Protein AF-0000000082425342 (afdb_homodimer)

Solvent-accessible surface area (backbone atoms only — not comparable to full-atom values): 33119 Å² total; per-residue (Å²): 132,59,54,37,37,37,34,43,46,27,23,35,68,43,76,69,51,84,55,46,72,66,36,45,72,71,60,51,72,77,45,43,30,39,38,31,51,55,31,63,51,72,39,44,61,56,34,30,35,17,39,32,42,55,84,83,14,24,65,68,59,52,48,31,41,77,53,61,77,38,76,65,74,42,61,43,46,29,49,68,84,37,72,62,46,86,86,38,45,67,62,50,48,57,28,34,32,63,38,56,55,48,48,72,79,70,44,65,67,89,39,28,44,48,54,54,29,22,52,80,66,77,44,87,45,66,67,60,44,43,52,35,30,49,75,55,72,41,50,52,87,78,43,27,78,36,33,55,87,77,45,53,74,64,52,39,44,33,48,45,52,26,29,40,57,49,44,83,59,38,40,38,36,32,32,36,28,72,47,68,89,46,37,44,44,53,28,28,49,50,52,53,48,54,55,50,49,29,64,76,65,56,27,18,35,40,40,31,39,48,50,63,46,56,39,62,56,66,29,56,29,35,36,34,31,53,71,11,25,68,36,34,36,31,40,36,66,51,50,72,76,56,42,78,39,65,69,51,40,22,53,61,36,12,55,64,36,98,82,50,89,69,66,47,35,62,59,81,75,84,70,53,46,62,69,56,57,53,29,29,68,57,36,92,56,38,94,75,57,50,74,60,30,54,66,42,59,46,63,76,38,82,54,89,71,26,31,34,36,35,68,89,72,66,114,133,60,55,37,38,37,33,42,46,28,24,34,69,42,77,69,51,84,55,46,72,66,37,46,71,70,59,47,70,75,43,42,29,38,39,31,50,54,31,64,52,72,40,44,62,57,34,28,35,19,40,33,43,55,84,84,15,22,66,68,60,53,48,31,39,76,54,60,78,37,76,64,74,42,60,45,46,29,49,67,84,36,70,63,46,87,86,39,43,67,62,49,46,57,28,32,32,64,37,57,54,49,48,72,80,69,45,66,69,89,38,28,45,48,53,54,30,22,51,78,65,76,46,88,47,65,67,58,48,43,52,37,31,49,75,56,71,42,50,51,88,78,43,28,79,35,34,56,87,77,44,53,73,63,51,38,43,34,49,44,51,26,28,40,57,49,42,84,58,36,39,37,35,34,32,37,30,73,47,68,88,47,37,44,45,52,30,26,48,49,54,52,47,52,54,50,50,28,65,76,65,55,28,18,36,40,40,31,39,49,49,62,46,57,39,63,56,66,30,57,29,34,35,34,30,53,71,11,24,66,37,34,38,31,39,36,66,51,50,72,75,56,42,78,38,64,67,51,40,23,53,61,36,12,55,63,38,99,82,52,88,69,66,48,35,63,59,82,74,84,70,53,46,61,69,53,57,54,29,29,66,56,35,91,58,39,94,76,55,51,73,60,29,55,69,42,59,47,63,76,37,81,54,88,72,25,30,34,36,35,68,90,71,66,114

Nearest PDB structures (foldseek):
  4fwi-assembly1_B  TM=8.856E-01  e=2.080E-31  Caldanaerobacter subterraneus subsp. tengcongensis MB4
  4yer-assembly1_B  TM=8.852E-01  e=1.250E-21  Thermotoga maritima MSB8
  4yer-assembly1_A  TM=8.869E-01  e=1.502E-21  Thermotoga maritima MSB8
  4hlu-assembly2_B  TM=8.798E-01  e=1.329E-21  Thermotoga maritima MSB8
  2yz2-assembly1_A  TM=8.169E-01  e=3.403E-20  Thermotoga maritima MSB8

Radius of gyration: 26.02 Å; Cα contacts (8 Å, |Δi|>4): 1345; chains: 2; bounding box: 60×71×66 Å

Foldseek 3Di:
DAWQKWWFQWWDKAFDDPQPPVSVVVVNDTFIFGLAGGETDTFHFLFEEEEAEDPSLNLVVVLCCQLPVDPTPDTWMAGRRRTDDPVCNVVSNLAEFEQEQQLVVVFDQVDALQCLLCVSVVDRDPVLSCVLCVLLPHHCVVRRGDGLVPDDPLVSLSSSVSSRCSRLNHAEYEYANSPVPDDPVSSVSVLVSVQSCSVVSRHYYYYYDHDLVSCLVRGQKYFYTALNYTFKTFGSCCCQVPNDDQQSVQSNQQDDDPPDPDRRHFDDDRDGSSDAQAAQSCLVRGPPRDPNNRHHHFDFADDPRMTGRDPVRVD/DAWQKWWFQWWDKAFDDPQPPVSVVVVNDTFIFGLAGGETDTFHFLFEEEEAEDPSLNLVVVLCCQLPVDPTPDTWMAGRRRTDDPVCNVVSNLAEFEQEQQLVVVFDQVDALQCLLCVSVVDRDPVLSCVLCVLLPHHCVVRRGDGLVPDDPLVSLSSSVSSRCSRLNHAEYEYANSPVPDDPVSSVSVLVSVQSVSVVSRHYYYYYDHDLVSCLVRGQKYWYTALNYTFKTFGSCCCQVPNDDQQSVQSNQQDDDPPDDDRRHFDDDRDGSSDAQEAQSCLVRGPPRDPNNRHHHFDFADDPRMTGRDPVRVD

Organism: NCBI:txid62609

pLDDT: mean 92.63, std 8.49, range [56.0, 98.75]

Sequence (630 aa):
MSEVISVENIRKYYMAYKIGILDRLAGRKPVYVRAVDDVTLDINSGETMGLIGESGSGKTTLGKLLVTLEEPDSGKYIFMGREVNRSSISWVRDNVAMIFQNPYSSLNPRLTVKEIISEPLGHMDEKRVIEVMELVGLNYKEHGGKRPRELSGGQVQRVAVARAIAKKNAKFIVLDEPTSALDASLQAQVLNLLIDIKRKLGLTYLFITHNIAVAYYISDRVAIMYAGKVVEYGDKEEIFRNPAHPYTQSLMASIPTMNKKELQPPTGEVPSLINPPSGCRFHPRCPFAMDICKQKEPPLVQYGKRKVACWLHNQMSEVISVENIRKYYMAYKIGILDRLAGRKPVYVRAVDDVTLDINSGETMGLIGESGSGKTTLGKLLVTLEEPDSGKYIFMGREVNRSSISWVRDNVAMIFQNPYSSLNPRLTVKEIISEPLGHMDEKRVIEVMELVGLNYKEHGGKRPRELSGGQVQRVAVARAIAKKNAKFIVLDEPTSALDASLQAQVLNLLIDIKRKLGLTYLFITHNIAVAYYISDRVAIMYAGKVVEYGDKEEIFRNPAHPYTQSLMASIPTMNKKELQPPTGEVPSLINPPSGCRFHPRCPFAMDICKQKEPPLVQYGKRKVACWLHNQ

InterPro domains:
  IPR003439 ABC transporter-like, ATP-binding domain [PF00005] (37-180)
  IPR003439 ABC transporter-like, ATP-binding domain [PS50893] (5-252)
  IPR003593 AAA+ ATPase domain [SM00382] (45-237)
  IPR013563 Oligopeptide/dipeptide ABC transporter, C-terminal [PF08352] (231-293)
  IPR013563 Oligopeptide/dipeptide ABC transporter, C-terminal [TIGR01727] (229-312)
  IPR027417 P-loop containing nucleoside triphosphate hydrolase [G3DSA:3.40.50.300] (2-315)
  IPR027417 P-loop containing nucleoside triphosphate hydrolase [SSF52540] (45-304)
  IPR050319 ABC Transporter ATP-Binding [PTHR43776] (3-313)

Secondary structure (DSSP, 8-state):
--EEEEEEEEEEEEEEE---HHHHHTTPPPEEEEEEEEEEEEEETT-EEEEE--TTSSHHHHHHHHTTSS--SEEEEEETTEE--TTTHHHHHTTEEEE-S-HHHHS-TTS-HHHHHHGGGTS--HHHHHHHHHHTT--HHHHTT--GGGS-HHHHHHHHHHHHT-STT--EEEEESTTTTS-HHHHHHHHHHHHHHHHHHT-EEEEEES-HHHHHHH-SEEEEEETTEEEEEEEHHHHHHS--SHHHHHHHHTS--TT-S---PPPS-PPPSSSPPSSSTTGGG-TT--HHHHHSPPP-EEETTEEE--GGG--/--EEEEEEEEEEEEEEE---HHHHHTTPPPEEEEEEEEEEEEEETT-EEEEE--TTSSHHHHHHHHTTSS--SEEEEEETTEE--TTTHHHHHTTEEEE-S-HHHHS-TTS-HHHHHHGGGTS--HHHHHHHHHHTT--HHHHTT--GGGS-HHHHHHHHHHHHT-STT--EEEEESTTTTS-HHHHHHHHHHHHHHHHHHT-EEEEEES-HHHHHHH-SEEEEEETTEEEEEEEHHHHHHS--SHHHHHHHHTS--TT-S---PPPS-PPPSSSPPSSSTTGGG-TT--HHHHHSPPP-EEETTEEE--GGG--

Structure (mmCIF, N/CA/C/O backbone):
data_AF-0000000082425342-model_v1
#
loop_
_entity.id
_entity.type
_entity.pdbx_description
1 polymer 'Dipeptide/oligopeptide/nickel ABC transporter ATP-binding protein'
#
loop_
_atom_site.group_PDB
_atom_site.id
_atom_site.type_symbol
_atom_site.label_atom_id
_atom_site.label_alt_id
_atom_site.label_comp_id
_atom_site.label_asym_id
_atom_site.label_entity_id
_atom_site.label_seq_id
_atom_site.pdbx_PDB_ins_code
_atom_site.Cartn_x
_atom_site.Cartn_y
_atom_site.Cartn_z
_atom_site.occupancy
_atom_site.B_iso_or_equiv
_atom_site.auth_seq_id
_atom_site.auth_comp_id
_atom_site.auth_asym_id
_atom_site.auth_atom_id
_atom_site.pdbx_PDB_model_num
ATOM 1 N N . MET A 1 1 ? 8.398 -21.219 -26.125 1 62 1 MET A N 1
ATOM 2 C CA . MET A 1 1 ? 8.758 -21.062 -24.719 1 62 1 MET A CA 1
ATOM 3 C C . MET A 1 1 ? 8.18 -22.203 -23.891 1 62 1 MET A C 1
ATOM 5 O O . MET A 1 1 ? 7.109 -22.719 -24.203 1 62 1 MET A O 1
ATOM 9 N N . SER A 1 2 ? 9.039 -22.906 -23.031 1 85.81 2 SER A N 1
ATOM 10 C CA . SER A 1 2 ? 8.586 -24.078 -22.281 1 85.81 2 SER A CA 1
ATOM 11 C C . SER A 1 2 ? 7.871 -23.672 -20.984 1 85.81 2 SER A C 1
ATOM 13 O O . SER A 1 2 ? 8.273 -22.703 -20.328 1 85.81 2 SER A O 1
ATOM 15 N N . GLU A 1 3 ? 6.758 -24.25 -20.766 1 90.81 3 GLU A N 1
ATOM 16 C CA . GLU A 1 3 ? 5.973 -23.969 -19.562 1 90.81 3 GLU A CA 1
ATOM 17 C C . GLU A 1 3 ? 6.625 -24.562 -18.312 1 90.81 3 GLU A C 1
ATOM 19 O O . GLU A 1 3 ? 7.047 -25.719 -18.328 1 90.81 3 GLU A O 1
ATOM 24 N N . VAL A 1 4 ? 6.805 -23.75 -17.359 1 95.62 4 VAL A N 1
ATOM 25 C CA . VAL A 1 4 ? 7.293 -24.25 -16.078 1 95.62 4 VAL A CA 1
ATOM 26 C C . VAL A 1 4 ? 6.117 -24.703 -15.211 1 95.62 4 VAL A C 1
ATOM 28 O O . VAL A 1 4 ? 6.219 -25.688 -14.477 1 95.62 4 VAL A O 1
ATOM 31 N N . ILE A 1 5 ? 5.031 -23.922 -15.297 1 97.38 5 ILE A N 1
ATOM 32 C CA . ILE A 1 5 ? 3.818 -24.219 -14.539 1 97.38 5 ILE A CA 1
ATOM 33 C C . ILE A 1 5 ? 2.643 -24.375 -15.5 1 97.38 5 ILE A C 1
ATOM 35 O O . ILE A 1 5 ? 2.471 -23.578 -16.422 1 97.38 5 ILE A O 1
ATOM 39 N N . SER A 1 6 ? 1.894 -25.422 -15.289 1 97.5 6 SER A N 1
ATOM 40 C CA . SER A 1 6 ? 0.615 -25.594 -15.969 1 97.5 6 SER A CA 1
ATOM 41 C C . SER A 1 6 ? -0.437 -26.172 -15.031 1 97.5 6 SER A C 1
ATOM 43 O O . SER A 1 6 ? -0.245 -27.25 -14.469 1 97.5 6 SER A O 1
ATOM 45 N N . VAL A 1 7 ? -1.484 -25.438 -14.836 1 97.12 7 VAL A N 1
ATOM 46 C CA . VAL A 1 7 ? -2.596 -25.922 -14.031 1 97.12 7 VAL A CA 1
ATOM 47 C C . VAL A 1 7 ? -3.867 -25.984 -14.875 1 97.12 7 VAL A C 1
ATOM 49 O O . VAL A 1 7 ? -4.109 -25.094 -15.695 1 97.12 7 VAL A O 1
ATOM 52 N N . GLU A 1 8 ? -4.562 -27.031 -14.719 1 96.94 8 GLU A N 1
ATOM 53 C CA . GLU A 1 8 ? -5.816 -27.25 -15.438 1 96.94 8 GLU A CA 1
ATOM 54 C C . GLU A 1 8 ? -6.965 -27.547 -14.469 1 96.94 8 GLU A C 1
ATOM 56 O O . GLU A 1 8 ? -6.953 -28.547 -13.773 1 96.94 8 GLU A O 1
ATOM 61 N N . ASN A 1 9 ? -7.93 -26.625 -14.477 1 97.44 9 ASN A N 1
ATOM 62 C CA . ASN A 1 9 ? -9.148 -26.781 -13.695 1 97.44 9 ASN A CA 1
ATOM 63 C C . ASN A 1 9 ? -8.844 -27.047 -12.227 1 97.44 9 ASN A C 1
ATOM 65 O O . ASN A 1 9 ? -9.438 -27.938 -11.617 1 97.44 9 ASN A O 1
ATOM 69 N N . ILE A 1 10 ? -7.934 -26.359 -11.711 1 97.38 10 ILE A N 1
ATOM 70 C CA . ILE A 1 10 ? -7.512 -26.562 -10.328 1 97.38 10 ILE A CA 1
ATOM 71 C C . ILE A 1 10 ? -8.531 -25.953 -9.375 1 97.38 10 ILE A C 1
ATOM 73 O O . ILE A 1 10 ? -9.078 -24.891 -9.641 1 97.38 10 ILE A O 1
ATOM 77 N N . ARG A 1 11 ? -8.828 -26.719 -8.305 1 97.75 11 ARG A N 1
ATOM 78 C CA . ARG A 1 11 ? -9.789 -26.281 -7.297 1 97.75 11 ARG A CA 1
ATOM 79 C C . ARG A 1 11 ? -9.227 -26.453 -5.891 1 97.75 11 ARG A C 1
ATOM 81 O O . ARG A 1 11 ? -8.5 -27.406 -5.621 1 97.75 11 ARG A O 1
ATOM 88 N N . LYS A 1 12 ? -9.5 -25.531 -4.992 1 97.19 12 LYS A N 1
ATOM 89 C CA . LYS A 1 12 ? -9.211 -25.594 -3.561 1 97.19 12 LYS A CA 1
ATOM 90 C C . LYS A 1 12 ? -10.336 -24.953 -2.746 1 97.19 12 LYS A C 1
ATOM 92 O O . LYS A 1 12 ? -10.578 -23.75 -2.855 1 97.19 12 LYS A O 1
ATOM 97 N N . TYR A 1 13 ? -11.016 -25.75 -1.979 1 95.06 13 TYR A N 1
ATOM 98 C CA . TYR A 1 13 ? -12.109 -25.312 -1.113 1 95.06 13 TYR A CA 1
ATOM 99 C C . TYR A 1 13 ? -11.758 -25.531 0.355 1 95.06 13 TYR A C 1
ATOM 101 O O . TYR A 1 13 ? -11.156 -26.547 0.712 1 95.06 13 TYR A O 1
ATOM 109 N N . TYR A 1 14 ? -12 -24.516 1.205 1 92.19 14 TYR A N 1
ATOM 110 C CA . TYR A 1 14 ? -11.758 -24.625 2.641 1 92.19 14 TYR A CA 1
ATOM 111 C C . TYR A 1 14 ? -13.07 -24.75 3.406 1 92.19 14 TYR A C 1
ATOM 113 O O . TYR A 1 14 ? -14.055 -24.109 3.07 1 92.19 14 TYR A O 1
ATOM 121 N N . MET A 1 15 ? -13.023 -25.453 4.398 1 84.69 15 MET A N 1
ATOM 122 C CA . MET A 1 15 ? -14.203 -25.578 5.25 1 84.69 15 MET A CA 1
ATOM 123 C C . MET A 1 15 ? -14.336 -24.359 6.164 1 84.69 15 MET A C 1
ATOM 125 O O . MET A 1 15 ? -13.398 -24.016 6.883 1 84.69 15 MET A O 1
ATOM 129 N N . ALA A 1 16 ? -15.234 -23.438 6.062 1 73.69 16 ALA A N 1
ATOM 130 C CA . ALA A 1 16 ? -15.438 -22.219 6.836 1 73.69 16 ALA A CA 1
ATOM 131 C C . ALA A 1 16 ? -15.805 -22.531 8.281 1 73.69 16 ALA A C 1
ATOM 133 O O . ALA A 1 16 ? -15.25 -21.953 9.211 1 73.69 16 ALA A O 1
ATOM 134 N N . TYR A 1 17 ? -16.969 -23.078 8.656 1 63.88 17 TYR A N 1
ATOM 135 C CA . TYR A 1 17 ? -17.422 -23.391 10.008 1 63.88 17 TYR A CA 1
ATOM 136 C C . TYR A 1 17 ? -17.594 -24.891 10.195 1 63.88 17 TYR A C 1
ATOM 138 O O . TYR A 1 17 ? -18.125 -25.578 9.312 1 63.88 17 TYR A O 1
ATOM 146 N N . LYS A 1 18 ? -16.547 -25.5 11.156 1 57.47 18 LYS A N 1
ATOM 147 C CA . LYS A 1 18 ? -16.844 -26.859 11.609 1 57.47 18 LYS A CA 1
ATOM 148 C C . LYS A 1 18 ? -18.219 -26.938 12.258 1 57.47 18 LYS A C 1
ATOM 150 O O . LYS A 1 18 ? -18.562 -26.109 13.102 1 57.47 18 LYS A O 1
ATOM 155 N N . ILE A 1 19 ? -19.156 -27.266 11.5 1 57.28 19 ILE A N 1
ATOM 156 C CA . ILE A 1 19 ? -20.438 -27.453 12.164 1 57.28 19 ILE A CA 1
ATOM 157 C C . ILE A 1 19 ? -20.297 -28.5 13.258 1 57.28 19 ILE A C 1
ATOM 159 O O . ILE A 1 19 ? -19.641 -29.531 13.062 1 57.28 19 ILE A O 1
ATOM 163 N N . GLY A 1 20 ? -20.406 -27.984 14.461 1 56 20 GLY A N 1
ATOM 164 C CA . GLY A 1 20 ? -20.406 -28.938 15.562 1 56 20 GLY A CA 1
ATOM 165 C C . GLY A 1 20 ? -21.25 -30.156 15.305 1 56 20 GLY A C 1
ATOM 166 O O . GLY A 1 20 ? -21.969 -30.219 14.305 1 56 20 GLY A O 1
ATOM 167 N N . ILE A 1 21 ? -20.797 -31.203 16.125 1 56.88 21 ILE A N 1
ATOM 168 C CA . ILE A 1 21 ? -21.5 -32.469 16.062 1 56.88 21 ILE A CA 1
ATOM 169 C C . ILE A 1 21 ? -23 -32.25 16.109 1 56.88 21 ILE A C 1
ATOM 171 O O . ILE A 1 21 ? -23.766 -32.875 15.367 1 56.88 21 ILE A O 1
ATOM 175 N N . LEU A 1 22 ? -23.328 -31.312 16.969 1 62.81 22 LEU A N 1
ATOM 176 C CA . LEU A 1 22 ? -24.75 -31.031 17.109 1 62.81 22 LEU A CA 1
ATOM 177 C C . LEU A 1 22 ? -25.328 -30.438 15.836 1 62.81 22 LEU A C 1
ATOM 179 O O . LEU A 1 22 ? -26.469 -30.734 15.469 1 62.81 22 LEU A O 1
ATOM 183 N N . ASP A 1 23 ? -24.484 -29.594 15.227 1 60.97 23 ASP A N 1
ATOM 184 C CA . ASP A 1 23 ? -24.953 -28.953 13.992 1 60.97 23 ASP A CA 1
ATOM 185 C C . ASP A 1 23 ? -25.062 -29.984 12.867 1 60.97 23 ASP A C 1
ATOM 187 O O . ASP A 1 23 ? -26.016 -29.938 12.078 1 60.97 23 ASP A O 1
ATOM 191 N N . ARG A 1 24 ? -24.125 -31.016 12.836 1 58.66 24 ARG A N 1
ATOM 192 C CA . ARG A 1 24 ? -24.156 -32.094 11.875 1 58.66 24 ARG A CA 1
ATOM 193 C C . ARG A 1 24 ? -25.375 -33 12.086 1 58.66 24 ARG A C 1
ATOM 195 O O . ARG A 1 24 ? -26.016 -33.438 11.117 1 58.66 24 ARG A O 1
ATOM 202 N N . LEU A 1 25 ? -25.703 -33.156 13.398 1 63.03 25 LEU A N 1
ATOM 203 C CA . LEU A 1 25 ? -26.891 -33.938 13.719 1 63.03 25 LEU A CA 1
ATOM 204 C C . LEU A 1 25 ? -28.156 -33.188 13.297 1 63.03 25 LEU A C 1
ATOM 206 O O . LEU A 1 25 ? -29.172 -33.812 12.969 1 63.03 25 LEU A O 1
ATOM 210 N N . ALA A 1 26 ? -28.031 -31.906 13.422 1 64.75 26 ALA A N 1
ATOM 211 C CA . ALA A 1 26 ? -29.203 -31.125 13.023 1 64.75 26 ALA A CA 1
ATOM 212 C C . ALA A 1 26 ? -29.266 -30.969 11.508 1 64.75 26 ALA A C 1
ATOM 214 O O . ALA A 1 26 ? -30.109 -30.234 10.984 1 64.75 26 ALA A O 1
ATOM 215 N N . GLY A 1 27 ? -28.281 -31.531 10.828 1 63.16 27 GLY A N 1
ATOM 216 C CA . GLY A 1 27 ? -28.297 -31.594 9.375 1 63.16 27 GLY A CA 1
ATOM 217 C C . GLY A 1 27 ? -27.609 -30.422 8.719 1 63.16 27 GLY A C 1
ATOM 218 O O . GLY A 1 27 ? -27.828 -30.141 7.535 1 63.16 27 GLY A O 1
ATOM 219 N N . ARG A 1 28 ? -27.109 -29.703 9.57 1 64.69 28 ARG A N 1
ATOM 220 C CA . ARG A 1 28 ? -26.438 -28.562 8.961 1 64.69 28 ARG A CA 1
ATOM 221 C C . ARG A 1 28 ? -25.203 -29 8.172 1 64.69 28 ARG A C 1
ATOM 223 O O . ARG A 1 28 ? -24.438 -29.844 8.641 1 64.69 28 ARG A O 1
ATOM 230 N N . LYS A 1 29 ? -25.188 -28.75 6.785 1 66.5 29 LYS A N 1
ATOM 231 C CA . LYS A 1 29 ? -24.094 -29.109 5.887 1 66.5 29 LYS A CA 1
ATOM 232 C C . LYS A 1 29 ? -22.891 -28.203 6.074 1 66.5 29 LYS A C 1
ATOM 234 O O . LYS A 1 29 ? -23.047 -27.016 6.41 1 66.5 29 LYS A O 1
ATOM 239 N N . PRO A 1 30 ? -21.719 -28.797 5.91 1 74.5 30 PRO A N 1
ATOM 240 C CA . PRO A 1 30 ? -20.531 -27.953 6.031 1 74.5 30 PRO A CA 1
ATOM 241 C C . PRO A 1 30 ? -20.5 -26.828 5 1 74.5 30 PRO A C 1
ATOM 243 O O . PRO A 1 30 ? -21 -27 3.885 1 74.5 30 PRO A O 1
ATOM 246 N N . VAL A 1 31 ? -20.125 -25.641 5.457 1 82.12 31 VAL A N 1
ATOM 247 C CA . VAL A 1 31 ? -20 -24.484 4.594 1 82.12 31 VAL A CA 1
ATOM 248 C C . VAL A 1 31 ? -18.562 -24.344 4.102 1 82.12 31 VAL A C 1
ATOM 250 O O . VAL A 1 31 ? -17.609 -24.469 4.887 1 82.12 31 VAL A O 1
ATOM 253 N N . TYR A 1 32 ? -18.453 -24.312 2.707 1 86.81 32 TYR A N 1
ATOM 254 C CA . TYR A 1 32 ? -17.109 -24.266 2.121 1 86.81 32 TYR A CA 1
ATOM 255 C C . TYR A 1 32 ? -16.844 -22.891 1.505 1 86.81 32 TYR A C 1
ATOM 257 O O . TYR A 1 32 ? -17.719 -22.297 0.888 1 86.81 32 TYR A O 1
ATOM 265 N N . VAL A 1 33 ? -15.648 -22.469 1.688 1 90.38 33 VAL A N 1
ATOM 266 C CA . VAL A 1 33 ? -15.141 -21.297 0.977 1 90.38 33 VAL A CA 1
ATOM 267 C C . VAL A 1 33 ? -14.438 -21.75 -0.304 1 90.38 33 VAL A C 1
ATOM 269 O O . VAL A 1 33 ? -13.438 -22.469 -0.252 1 90.38 33 VAL A O 1
ATOM 272 N N . ARG A 1 34 ? -14.906 -21.375 -1.482 1 94 34 ARG A N 1
ATOM 273 C CA . ARG A 1 34 ? -14.32 -21.734 -2.771 1 94 34 ARG A CA 1
ATOM 274 C C . ARG A 1 34 ? -13.211 -20.766 -3.156 1 94 34 ARG A C 1
ATOM 276 O O . ARG A 1 34 ? -13.383 -19.922 -4.051 1 94 34 ARG A O 1
ATOM 283 N N . ALA A 1 35 ? -12.086 -20.969 -2.607 1 94.75 35 ALA A N 1
ATOM 284 C CA . ALA A 1 35 ? -10.977 -20.031 -2.73 1 94.75 35 ALA A CA 1
ATOM 285 C C . ALA A 1 35 ? -10.406 -20.031 -4.145 1 94.75 35 ALA A C 1
ATOM 287 O O . ALA A 1 35 ? -10.141 -18.969 -4.715 1 94.75 35 ALA A O 1
ATOM 288 N N . VAL A 1 36 ? -10.18 -21.141 -4.691 1 97.88 36 VAL A N 1
ATOM 289 C CA . VAL A 1 36 ? -9.789 -21.359 -6.078 1 97.88 36 VAL A CA 1
ATOM 290 C C . VAL A 1 36 ? -10.75 -22.344 -6.738 1 97.88 36 VAL A C 1
ATOM 292 O O . VAL A 1 36 ? -10.922 -23.469 -6.266 1 97.88 36 VAL A O 1
ATOM 295 N N . ASP A 1 37 ? -11.375 -21.891 -7.801 1 97.31 37 ASP A N 1
ATOM 296 C CA . ASP A 1 37 ? -12.484 -22.656 -8.359 1 97.31 37 ASP A CA 1
ATOM 297 C C . ASP A 1 37 ? -12.359 -22.797 -9.875 1 97.31 37 ASP A C 1
ATOM 299 O O . ASP A 1 37 ? -12.914 -21.984 -10.625 1 97.31 37 ASP A O 1
ATOM 303 N N . ASP A 1 38 ? -11.68 -23.859 -10.297 1 96.75 38 ASP A N 1
ATOM 304 C CA . ASP A 1 38 ? -11.578 -24.219 -11.711 1 96.75 38 ASP A CA 1
ATOM 305 C C . ASP A 1 38 ? -10.656 -23.25 -12.453 1 96.75 38 ASP A C 1
ATOM 307 O O . ASP A 1 38 ? -11.039 -22.672 -13.469 1 96.75 38 ASP A O 1
ATOM 311 N N . VAL A 1 39 ? -9.477 -23.109 -11.93 1 97.69 39 VAL A N 1
ATOM 312 C CA . VAL A 1 39 ? -8.508 -22.172 -12.5 1 97.69 39 VAL A CA 1
ATOM 313 C C . VAL A 1 39 ? -7.582 -22.922 -13.461 1 97.69 39 VAL A C 1
ATOM 315 O O . VAL A 1 39 ? -7.062 -23.984 -13.141 1 97.69 39 VAL A O 1
ATOM 318 N N . THR A 1 40 ? -7.488 -22.469 -14.656 1 97.06 40 THR A N 1
ATOM 319 C CA . THR A 1 40 ? -6.559 -22.938 -15.672 1 97.06 40 THR A CA 1
ATOM 320 C C . THR A 1 40 ? -5.602 -21.828 -16.094 1 97.06 40 THR A C 1
ATOM 322 O O . THR A 1 40 ? -6.031 -20.719 -16.406 1 97.06 40 THR A O 1
ATOM 325 N N . LEU A 1 41 ? -4.355 -22.094 -15.969 1 95.5 41 LEU A N 1
ATOM 326 C CA . LEU A 1 41 ? -3.346 -21.109 -16.328 1 95.5 41 LEU A CA 1
ATOM 327 C C . LEU A 1 41 ? -1.986 -21.766 -16.531 1 95.5 41 LEU A C 1
ATOM 329 O O . LEU A 1 41 ? -1.768 -22.891 -16.094 1 95.5 41 LEU A O 1
ATOM 333 N N . ASP A 1 42 ? -1.138 -21.125 -17.281 1 97.44 42 ASP A N 1
ATOM 334 C CA . ASP A 1 42 ? 0.237 -21.578 -17.469 1 97.44 42 ASP A CA 1
ATOM 335 C C . ASP A 1 42 ? 1.226 -20.422 -17.281 1 97.44 42 ASP A C 1
ATOM 337 O O . ASP A 1 42 ? 0.871 -19.266 -17.453 1 97.44 42 ASP A O 1
ATOM 341 N N . ILE A 1 43 ? 2.389 -20.75 -16.875 1 98.06 43 ILE A N 1
ATOM 342 C CA . ILE A 1 43 ? 3.488 -19.812 -16.719 1 98.06 43 ILE A CA 1
ATOM 343 C C . ILE A 1 43 ? 4.727 -20.328 -17.438 1 98.06 43 ILE A C 1
ATOM 345 O O . ILE A 1 43 ? 5.176 -21.453 -17.188 1 98.06 43 ILE A O 1
ATOM 349 N N . ASN A 1 44 ? 5.258 -19.5 -18.312 1 97.56 44 ASN A N 1
ATOM 350 C CA . ASN A 1 44 ? 6.418 -19.891 -19.094 1 97.56 44 ASN A CA 1
ATOM 351 C C . ASN A 1 44 ? 7.719 -19.688 -18.328 1 97.56 44 ASN A C 1
ATOM 353 O O . ASN A 1 44 ? 7.793 -18.844 -17.438 1 97.56 44 ASN A O 1
ATOM 357 N N . SER A 1 45 ? 8.68 -20.516 -18.719 1 97.06 45 SER A N 1
ATOM 358 C CA . SER A 1 45 ? 10 -20.375 -18.125 1 97.06 45 SER A CA 1
ATOM 359 C C . SER A 1 45 ? 10.57 -18.984 -18.344 1 97.06 45 SER A C 1
ATOM 361 O O . SER A 1 45 ? 10.516 -18.453 -19.453 1 97.06 45 SER A O 1
ATOM 363 N N . GLY A 1 46 ? 11.023 -18.359 -17.266 1 96.88 46 GLY A N 1
ATOM 364 C CA . GLY A 1 46 ? 11.688 -17.078 -17.359 1 96.88 46 GLY A CA 1
ATOM 365 C C . GLY A 1 46 ? 10.727 -15.898 -17.359 1 96.88 46 GLY A C 1
ATOM 366 O O . GLY A 1 46 ? 11.148 -14.742 -17.375 1 96.88 46 GLY A O 1
ATOM 367 N N . GLU A 1 47 ? 9.508 -16.188 -17.25 1 97.12 47 GLU A N 1
ATOM 368 C CA . GLU A 1 47 ? 8.516 -15.117 -17.328 1 97.12 47 GLU A CA 1
ATOM 369 C C . GLU A 1 47 ? 8.078 -14.672 -15.945 1 97.12 47 GLU A C 1
ATOM 371 O O . GLU A 1 47 ? 8.258 -15.398 -14.961 1 97.12 47 GLU A O 1
ATOM 376 N N . THR A 1 48 ? 7.66 -13.438 -15.852 1 98 48 THR A N 1
ATOM 377 C CA . THR A 1 48 ? 6.922 -12.969 -14.688 1 98 48 THR A CA 1
ATOM 378 C C . THR A 1 48 ? 5.426 -12.898 -14.984 1 98 48 THR A C 1
ATOM 380 O O . THR A 1 48 ? 4.992 -12.109 -15.82 1 98 48 THR A O 1
ATOM 383 N N . MET A 1 49 ? 4.715 -13.773 -14.352 1 98.56 49 MET A N 1
ATOM 384 C CA . MET A 1 49 ? 3.256 -13.727 -14.406 1 98.56 49 MET A CA 1
ATOM 385 C C . MET A 1 49 ? 2.693 -12.883 -13.273 1 98.56 49 MET A C 1
ATOM 387 O O . MET A 1 49 ? 2.887 -13.203 -12.102 1 98.56 49 MET A O 1
ATOM 391 N N . GLY A 1 50 ? 2.055 -11.75 -13.625 1 98.31 50 GLY A N 1
ATOM 392 C CA . GLY A 1 50 ? 1.327 -10.992 -12.617 1 98.31 50 GLY A CA 1
ATOM 393 C C . GLY A 1 50 ? -0.044 -11.562 -12.312 1 98.31 50 GLY A C 1
ATOM 394 O O . GLY A 1 50 ? -0.76 -11.992 -13.219 1 98.31 50 GLY A O 1
ATOM 395 N N . LEU A 1 51 ? -0.315 -11.719 -11.125 1 98.56 51 LEU A N 1
ATOM 396 C CA . LEU A 1 51 ? -1.634 -12.141 -10.664 1 98.56 51 LEU A CA 1
ATOM 397 C C . LEU A 1 51 ? -2.316 -11.023 -9.883 1 98.56 51 LEU A C 1
ATOM 399 O O . LEU A 1 51 ? -1.871 -10.664 -8.789 1 98.56 51 LEU A O 1
ATOM 403 N N . ILE A 1 52 ? -3.398 -10.531 -10.445 1 97.06 52 ILE A N 1
ATOM 404 C CA . ILE A 1 52 ? -4.047 -9.328 -9.922 1 97.06 52 ILE A CA 1
ATOM 405 C C . ILE A 1 52 ? -5.5 -9.641 -9.57 1 97.06 52 ILE A C 1
ATOM 407 O O . ILE A 1 52 ? -6.133 -10.492 -10.211 1 97.06 52 ILE A O 1
ATOM 411 N N . GLY A 1 53 ? -6 -8.898 -8.625 1 94.31 53 GLY A N 1
ATOM 412 C CA . GLY A 1 53 ? -7.379 -9.023 -8.188 1 94.31 53 GLY A CA 1
ATOM 413 C C . GLY A 1 53 ? -7.641 -8.367 -6.844 1 94.31 53 GLY A C 1
ATOM 414 O O . GLY A 1 53 ? -6.699 -8.016 -6.125 1 94.31 53 GLY A O 1
ATOM 415 N N . GLU A 1 54 ? -8.875 -8.266 -6.535 1 92.44 54 GLU A N 1
ATOM 416 C CA . GLU A 1 54 ? -9.258 -7.691 -5.25 1 92.44 54 GLU A CA 1
ATOM 417 C C . GLU A 1 54 ? -8.891 -8.625 -4.098 1 92.44 54 GLU A C 1
ATOM 419 O O . GLU A 1 54 ? -8.602 -9.805 -4.316 1 92.44 54 GLU A O 1
ATOM 424 N N . SER A 1 55 ? -8.82 -8.023 -2.943 1 89.38 55 SER A N 1
ATOM 425 C CA . SER A 1 55 ? -8.562 -8.844 -1.765 1 89.38 55 SER A CA 1
ATOM 426 C C . SER A 1 55 ? -9.609 -9.953 -1.624 1 89.38 55 SER A C 1
ATOM 428 O O . SER A 1 55 ? -10.805 -9.719 -1.826 1 89.38 55 SER A O 1
ATOM 430 N N . GLY A 1 56 ? -9.172 -11.125 -1.352 1 88.44 56 GLY A N 1
ATOM 431 C CA . GLY A 1 56 ? -10.078 -12.25 -1.173 1 88.44 56 GLY A CA 1
ATOM 432 C C . GLY A 1 56 ? -10.406 -12.969 -2.469 1 88.44 56 GLY A C 1
ATOM 433 O O . GLY A 1 56 ? -11.25 -13.867 -2.494 1 88.44 56 GLY A O 1
ATOM 434 N N . SER A 1 57 ? -9.703 -12.617 -3.48 1 93.88 57 SER A N 1
ATOM 435 C CA . SER A 1 57 ? -10.047 -13.195 -4.777 1 93.88 57 SER A CA 1
ATOM 436 C C . SER A 1 57 ? -9.422 -14.57 -4.949 1 93.88 57 SER A C 1
ATOM 438 O O . SER A 1 57 ? -9.742 -15.289 -5.902 1 93.88 57 SER A O 1
ATOM 440 N N . GLY A 1 58 ? -8.484 -14.953 -4.098 1 95.62 58 GLY A N 1
ATOM 441 C CA . GLY A 1 58 ? -7.926 -16.297 -4.152 1 95.62 58 GLY A CA 1
ATOM 442 C C . GLY A 1 58 ? -6.465 -16.312 -4.566 1 95.62 58 GLY A C 1
ATOM 443 O O . GLY A 1 58 ? -5.867 -17.391 -4.691 1 95.62 58 GLY A O 1
ATOM 444 N N . LYS A 1 59 ? -5.867 -15.195 -4.727 1 97.06 59 LYS A N 1
ATOM 445 C CA . LYS A 1 59 ? -4.516 -15.078 -5.266 1 97.06 59 LYS A CA 1
ATOM 446 C C . LYS A 1 59 ? -3.51 -15.82 -4.391 1 97.06 59 LYS A C 1
ATOM 448 O O . LYS A 1 59 ? -2.713 -16.625 -4.887 1 97.06 59 LYS A O 1
ATOM 453 N N . THR A 1 60 ? -3.586 -15.578 -3.076 1 96.69 60 THR A N 1
ATOM 454 C CA . THR A 1 60 ? -2.656 -16.203 -2.137 1 96.69 60 THR A CA 1
ATOM 455 C C . THR A 1 60 ? -2.83 -17.719 -2.123 1 96.69 60 THR A C 1
ATOM 457 O O . THR A 1 60 ? -1.846 -18.453 -2.109 1 96.69 60 THR A O 1
ATOM 460 N N . THR A 1 61 ? -4.055 -18.141 -2.141 1 97.38 61 THR A N 1
ATOM 461 C CA . THR A 1 61 ? -4.328 -19.578 -2.176 1 97.38 61 THR A CA 1
ATOM 462 C C . THR A 1 61 ? -3.738 -20.219 -3.434 1 97.38 61 THR A C 1
ATOM 464 O O . THR A 1 61 ? -3.102 -21.266 -3.365 1 97.38 61 THR A O 1
ATOM 467 N N . LEU A 1 62 ? -3.945 -19.547 -4.559 1 98.25 62 LEU A N 1
ATOM 468 C CA . LEU A 1 62 ? -3.371 -20.062 -5.797 1 98.25 62 LEU A CA 1
ATOM 469 C C . LEU A 1 62 ? -1.852 -20.156 -5.695 1 98.25 62 LEU A C 1
ATOM 471 O O . LEU A 1 62 ? -1.254 -21.156 -6.09 1 98.25 62 LEU A O 1
ATOM 475 N N . GLY A 1 63 ? -1.2 -19.109 -5.172 1 98.19 63 GLY A N 1
ATOM 476 C CA . GLY A 1 63 ? 0.237 -19.141 -4.953 1 98.19 63 GLY A CA 1
ATOM 477 C C . GLY A 1 63 ? 0.691 -20.312 -4.109 1 98.19 63 GLY A C 1
ATOM 478 O O . GLY A 1 63 ? 1.65 -21.016 -4.465 1 98.19 63 GLY A O 1
ATOM 479 N N . LYS A 1 64 ? -0.02 -20.578 -3.037 1 97.81 64 LYS A N 1
ATOM 480 C CA . LYS A 1 64 ? 0.31 -21.672 -2.127 1 97.81 64 LYS A CA 1
ATOM 481 C C . LYS A 1 64 ? 0.158 -23.016 -2.818 1 97.81 64 LYS A C 1
ATOM 483 O O . LYS A 1 64 ? 0.907 -23.953 -2.531 1 97.81 64 LYS A O 1
ATOM 488 N N . LEU A 1 65 ? -0.842 -23.109 -3.664 1 97.94 65 LEU A N 1
ATOM 489 C CA . LEU A 1 65 ? -1.037 -24.344 -4.426 1 97.94 65 LEU A CA 1
ATOM 490 C C . LEU A 1 65 ? 0.156 -24.609 -5.336 1 97.94 65 LEU A C 1
ATOM 492 O O . LEU A 1 65 ? 0.635 -25.75 -5.418 1 97.94 65 LEU A O 1
ATOM 496 N N . LEU A 1 66 ? 0.687 -23.562 -5.941 1 98 66 LEU A N 1
ATOM 497 C CA . LEU A 1 66 ? 1.724 -23.719 -6.953 1 98 66 LEU A CA 1
ATOM 498 C C . LEU A 1 66 ? 3.064 -24.062 -6.312 1 98 66 LEU A C 1
ATOM 500 O O . LEU A 1 66 ? 3.934 -24.656 -6.961 1 98 66 LEU A O 1
ATOM 504 N N . VAL A 1 67 ? 3.215 -23.719 -5.027 1 97.38 67 VAL A N 1
ATOM 505 C CA . VAL A 1 67 ? 4.449 -24.062 -4.336 1 97.38 67 VAL A CA 1
ATOM 506 C C . VAL A 1 67 ? 4.207 -25.266 -3.416 1 97.38 67 VAL A C 1
ATOM 508 O O . VAL A 1 67 ? 5.062 -25.609 -2.6 1 97.38 67 VAL A O 1
ATOM 511 N N . THR A 1 68 ? 3.031 -25.859 -3.406 1 97.44 68 THR A N 1
ATOM 512 C CA . THR A 1 68 ? 2.617 -27.109 -2.783 1 97.44 68 THR A CA 1
ATOM 513 C C . THR A 1 68 ? 2.498 -26.953 -1.271 1 97.44 68 THR A C 1
ATOM 515 O O . THR A 1 68 ? 2.619 -27.938 -0.527 1 97.44 68 THR A O 1
ATOM 518 N N . LEU A 1 69 ? 2.369 -25.688 -0.831 1 95.88 69 LEU A N 1
ATOM 519 C CA . LEU A 1 69 ? 2.021 -25.469 0.569 1 95.88 69 LEU A CA 1
ATOM 520 C C . LEU A 1 69 ? 0.576 -25.875 0.84 1 95.88 69 LEU A C 1
ATOM 522 O O . LEU A 1 69 ? 0.199 -26.109 1.99 1 95.88 69 LEU A O 1
ATOM 526 N N . GLU A 1 70 ? -0.24 -25.859 -0.175 1 95.69 70 GLU A N 1
ATOM 527 C CA . GLU A 1 70 ? -1.601 -26.375 -0.19 1 95.69 70 GLU A CA 1
ATOM 528 C C . GLU A 1 70 ? -1.774 -27.422 -1.29 1 95.69 70 GLU A C 1
ATOM 530 O O . GLU A 1 70 ? -1.114 -27.359 -2.328 1 95.69 70 GLU A O 1
ATOM 535 N N . GLU A 1 71 ? -2.609 -28.406 -1.016 1 95 71 GLU A N 1
ATOM 536 C CA . GLU A 1 71 ? -2.924 -29.422 -2.01 1 95 71 GLU A CA 1
ATOM 537 C C . GLU A 1 71 ? -4.258 -29.125 -2.693 1 95 71 GLU A C 1
ATOM 539 O O . GLU A 1 71 ? -5.25 -28.828 -2.027 1 95 71 GLU A O 1
ATOM 544 N N . PRO A 1 72 ? -4.223 -29.172 -3.959 1 96.62 72 PRO A N 1
ATOM 545 C CA . PRO A 1 72 ? -5.504 -28.984 -4.645 1 96.62 72 PRO A CA 1
ATOM 546 C C . PRO A 1 72 ? -6.512 -30.094 -4.316 1 96.62 72 PRO A C 1
ATOM 548 O O . PRO A 1 72 ? -6.121 -31.219 -4.043 1 96.62 72 PRO A O 1
ATOM 551 N N . ASP A 1 73 ? -7.781 -29.688 -4.309 1 96.69 73 ASP A N 1
ATOM 552 C CA . ASP A 1 73 ? -8.852 -30.672 -4.121 1 96.69 73 ASP A CA 1
ATOM 553 C C . ASP A 1 73 ? -9.133 -31.422 -5.418 1 96.69 73 ASP A C 1
ATOM 555 O O . ASP A 1 73 ? -9.539 -32.594 -5.391 1 96.69 73 ASP A O 1
ATOM 559 N N . SER A 1 74 ? -8.977 -30.766 -6.531 1 97.12 74 SER A N 1
ATOM 560 C CA . SER A 1 74 ? -9.141 -31.359 -7.855 1 97.12 74 SER A CA 1
ATOM 561 C C . SER A 1 74 ? -8.375 -30.578 -8.914 1 97.12 74 SER A C 1
ATOM 563 O O . SER A 1 74 ? -7.844 -29.5 -8.633 1 97.12 74 SER A O 1
ATOM 565 N N . GLY A 1 75 ? -8.258 -31.172 -10.102 1 97.19 75 GLY A N 1
ATOM 566 C CA . GLY A 1 75 ? -7.535 -30.562 -11.203 1 97.19 75 GLY A CA 1
ATOM 567 C C . GLY A 1 75 ? -6.148 -31.156 -11.398 1 97.19 75 GLY A C 1
ATOM 568 O O . GLY A 1 75 ? -5.789 -32.125 -10.758 1 97.19 75 GLY A O 1
ATOM 569 N N . LYS A 1 76 ? -5.496 -30.562 -12.383 1 97.44 76 LYS A N 1
ATOM 570 C CA . LYS A 1 76 ? -4.172 -31.062 -12.734 1 97.44 76 LYS A CA 1
ATOM 571 C C . LYS A 1 76 ? -3.119 -29.969 -12.602 1 97.44 76 LYS A C 1
ATOM 573 O O . LYS A 1 76 ? -3.354 -28.812 -12.992 1 97.44 76 LYS A O 1
ATOM 578 N N . TYR A 1 77 ? -2.039 -30.328 -11.961 1 97.69 77 TYR A N 1
ATOM 579 C CA . TYR A 1 77 ? -0.894 -29.438 -11.812 1 97.69 77 TYR A CA 1
ATOM 580 C C . TYR A 1 77 ? 0.366 -30.062 -12.398 1 97.69 77 TYR A C 1
ATOM 582 O O . TYR A 1 77 ? 0.793 -31.125 -11.961 1 97.69 77 TYR A O 1
ATOM 590 N N . ILE A 1 78 ? 0.894 -29.438 -13.422 1 97.81 78 ILE A N 1
ATOM 591 C CA . ILE A 1 78 ? 2.135 -29.859 -14.055 1 97.81 78 ILE A CA 1
ATOM 592 C C . ILE A 1 78 ? 3.248 -28.875 -13.742 1 97.81 78 ILE A C 1
ATOM 594 O O . ILE A 1 78 ? 3.098 -27.672 -13.984 1 97.81 78 ILE A O 1
ATOM 598 N N . PHE A 1 79 ? 4.355 -29.328 -13.203 1 97.56 79 PHE A N 1
ATOM 599 C CA . PHE A 1 79 ? 5.551 -28.547 -12.914 1 97.56 79 PHE A CA 1
ATOM 600 C C . PHE A 1 79 ? 6.746 -29.062 -13.703 1 97.56 79 PHE A C 1
ATOM 602 O O . PHE A 1 79 ? 7.133 -30.234 -13.555 1 97.56 79 PHE A O 1
ATOM 609 N N . MET A 1 80 ? 7.219 -28.234 -14.539 1 96.19 80 MET A N 1
ATOM 610 C CA . MET A 1 80 ? 8.367 -28.578 -15.375 1 96.19 80 MET A CA 1
ATOM 611 C C . MET A 1 80 ? 8.125 -29.891 -16.109 1 96.19 80 MET A C 1
ATOM 613 O O . MET A 1 80 ? 8.969 -30.781 -16.094 1 96.19 80 MET A O 1
ATOM 617 N N . GLY A 1 81 ? 6.945 -30.031 -16.547 1 95 81 GLY A N 1
ATOM 618 C CA . GLY A 1 81 ? 6.609 -31.156 -17.406 1 95 81 GLY A CA 1
ATOM 619 C C . GLY A 1 81 ? 6.156 -32.375 -16.641 1 95 81 GLY A C 1
ATOM 620 O O . GLY A 1 81 ? 5.742 -33.375 -17.25 1 95 81 GLY A O 1
ATOM 621 N N . ARG A 1 82 ? 6.141 -32.344 -15.344 1 95.69 82 ARG A N 1
ATOM 622 C CA . ARG A 1 82 ? 5.754 -33.5 -14.531 1 95.69 82 ARG A CA 1
ATOM 623 C C . ARG A 1 82 ? 4.508 -33.188 -13.711 1 95.69 82 ARG A C 1
ATOM 625 O O . ARG A 1 82 ? 4.41 -32.125 -13.094 1 95.69 82 ARG A O 1
ATOM 632 N N . GLU A 1 83 ? 3.666 -34.125 -13.758 1 96.44 83 GLU A N 1
ATOM 633 C CA . GLU A 1 83 ? 2.467 -33.969 -12.938 1 96.44 83 GLU A CA 1
ATOM 634 C C . GLU A 1 83 ? 2.807 -33.969 -11.453 1 96.44 83 GLU A C 1
ATOM 636 O O . GLU A 1 83 ? 3.602 -34.812 -11 1 96.44 83 GLU A O 1
ATOM 641 N N . VAL A 1 84 ? 2.279 -33.062 -10.766 1 96.88 84 VAL A N 1
ATOM 642 C CA . VAL A 1 84 ? 2.557 -32.938 -9.336 1 96.88 84 VAL A CA 1
ATOM 643 C C . VAL A 1 84 ? 1.587 -33.812 -8.539 1 96.88 84 VAL A C 1
ATOM 645 O O . VAL A 1 84 ? 0.369 -33.656 -8.68 1 96.88 84 VAL A O 1
ATOM 648 N N . ASN A 1 85 ? 2.096 -34.719 -7.801 1 93.62 85 ASN A N 1
ATOM 649 C CA . ASN A 1 85 ? 1.365 -35.562 -6.875 1 93.62 85 ASN A CA 1
ATOM 650 C C . ASN A 1 85 ? 2.117 -35.75 -5.559 1 93.62 85 ASN A C 1
ATOM 652 O O . ASN A 1 85 ? 3.117 -35.062 -5.316 1 93.62 85 ASN A O 1
ATOM 656 N N . ARG A 1 86 ? 1.593 -36.531 -4.691 1 91.38 86 ARG A N 1
ATOM 657 C CA . ARG A 1 86 ? 2.178 -36.688 -3.365 1 91.38 86 ARG A CA 1
ATOM 658 C C . ARG A 1 86 ? 3.635 -37.125 -3.461 1 91.38 86 ARG A C 1
ATOM 660 O O . ARG A 1 86 ? 4.469 -36.719 -2.656 1 91.38 86 ARG A O 1
ATOM 667 N N . SER A 1 87 ? 3.963 -37.844 -4.504 1 92.88 87 SER A N 1
ATOM 668 C CA . SER A 1 87 ? 5.309 -38.406 -4.637 1 92.88 87 SER A CA 1
ATOM 669 C C . SER A 1 87 ? 6.281 -37.375 -5.191 1 92.88 87 SER A C 1
ATOM 671 O O . SER A 1 87 ? 7.496 -37.531 -5.059 1 92.88 87 SER A O 1
ATOM 673 N N . SER A 1 88 ? 5.781 -36.406 -5.828 1 94.44 88 SER A N 1
ATOM 674 C CA . SER A 1 88 ? 6.672 -35.438 -6.469 1 94.44 88 SER A CA 1
ATOM 675 C C . SER A 1 88 ? 6.742 -34.125 -5.68 1 94.44 88 SER A C 1
ATOM 677 O O . SER A 1 88 ? 7.453 -33.219 -6.07 1 94.44 88 SER A O 1
ATOM 679 N N . ILE A 1 89 ? 6.105 -34.031 -4.594 1 95.81 89 ILE A N 1
ATOM 680 C CA . ILE A 1 89 ? 5.988 -32.812 -3.803 1 95.81 89 ILE A CA 1
ATOM 681 C C . ILE A 1 89 ? 7.371 -32.375 -3.334 1 95.81 89 ILE A C 1
ATOM 683 O O . ILE A 1 89 ? 7.715 -31.188 -3.422 1 95.81 89 ILE A O 1
ATOM 687 N N . SER A 1 90 ? 8.141 -33.312 -2.805 1 94.44 90 SER A N 1
ATOM 688 C CA . SER A 1 90 ? 9.469 -32.969 -2.307 1 94.44 90 SER A CA 1
ATOM 689 C C . SER A 1 90 ? 10.344 -32.406 -3.412 1 94.44 90 SER A C 1
ATOM 691 O O . SER A 1 90 ? 11.062 -31.422 -3.188 1 94.44 90 SER A O 1
ATOM 693 N N . TRP A 1 91 ? 10.234 -33.031 -4.523 1 95.06 91 TRP A N 1
ATOM 694 C CA . TRP A 1 91 ? 11 -32.531 -5.664 1 95.06 91 TRP A CA 1
ATOM 695 C C . TRP A 1 91 ? 10.555 -31.141 -6.059 1 95.06 91 TRP A C 1
ATOM 697 O O . TRP A 1 91 ? 11.383 -30.266 -6.348 1 95.06 91 TRP A O 1
ATOM 707 N N . VAL A 1 92 ? 9.25 -30.875 -6.113 1 96.56 92 VAL A N 1
ATOM 708 C CA . VAL A 1 92 ? 8.719 -29.547 -6.43 1 96.56 92 VAL A CA 1
ATOM 709 C C . VAL A 1 92 ? 9.234 -28.531 -5.414 1 96.56 92 VAL A C 1
ATOM 711 O O . VAL A 1 92 ? 9.758 -27.484 -5.789 1 96.56 92 VAL A O 1
ATOM 714 N N . ARG A 1 93 ? 9.18 -28.891 -4.168 1 95 93 ARG A N 1
ATOM 715 C CA . ARG A 1 93 ? 9.539 -27.984 -3.082 1 95 93 ARG A CA 1
ATOM 716 C C . ARG A 1 93 ? 11.023 -27.625 -3.143 1 95 93 ARG A C 1
ATOM 718 O O . ARG A 1 93 ? 11.422 -26.562 -2.688 1 95 93 ARG A O 1
ATOM 725 N N . ASP A 1 94 ? 11.773 -28.484 -3.746 1 94.81 94 ASP A N 1
ATOM 726 C CA . ASP A 1 94 ? 13.203 -28.219 -3.912 1 94.81 94 ASP A CA 1
ATOM 727 C C . ASP A 1 94 ? 13.453 -27.203 -5.02 1 94.81 94 ASP A C 1
ATOM 729 O O . ASP A 1 94 ? 14.547 -26.656 -5.133 1 94.81 94 ASP A O 1
ATOM 733 N N . ASN A 1 95 ? 12.453 -27 -5.844 1 96.69 95 ASN A N 1
ATOM 734 C CA . ASN A 1 95 ? 12.656 -26.172 -7.027 1 96.69 95 ASN A CA 1
ATOM 735 C C . ASN A 1 95 ? 11.812 -24.891 -6.973 1 96.69 95 ASN A C 1
ATOM 737 O O . ASN A 1 95 ? 11.797 -24.109 -7.926 1 96.69 95 ASN A O 1
ATOM 741 N N . VAL A 1 96 ? 11.109 -24.688 -5.84 1 97.19 96 VAL A N 1
ATOM 742 C CA . VAL A 1 96 ? 10.25 -23.516 -5.73 1 97.19 96 VAL A CA 1
ATOM 743 C C . VAL A 1 96 ? 10.508 -22.812 -4.398 1 97.19 96 VAL A C 1
ATOM 745 O O . VAL A 1 96 ? 11.141 -23.375 -3.504 1 97.19 96 VAL A O 1
ATOM 748 N N . ALA A 1 97 ? 10.141 -21.547 -4.305 1 96.81 97 ALA A N 1
ATOM 749 C CA . ALA A 1 97 ? 10.164 -20.766 -3.07 1 96.81 97 ALA A CA 1
ATOM 750 C C . ALA A 1 97 ? 9.016 -19.766 -3.035 1 96.81 97 ALA A C 1
ATOM 752 O O . ALA A 1 97 ? 8.312 -19.578 -4.035 1 96.81 97 ALA A O 1
ATOM 753 N N . MET A 1 98 ? 8.781 -19.266 -1.923 1 96.06 98 MET A N 1
ATOM 754 C CA . MET A 1 98 ? 7.707 -18.281 -1.765 1 96.06 98 MET A CA 1
ATOM 755 C C . MET A 1 98 ? 8.141 -17.156 -0.835 1 96.06 98 MET A C 1
ATOM 757 O O . MET A 1 98 ? 8.789 -17.406 0.185 1 96.06 98 MET A O 1
ATOM 761 N N . ILE A 1 99 ? 7.898 -16.016 -1.299 1 96 99 ILE A N 1
ATOM 762 C CA . ILE A 1 99 ? 8.016 -14.828 -0.456 1 96 99 ILE A CA 1
ATOM 763 C C . ILE A 1 99 ? 6.629 -14.375 0.002 1 96 99 ILE A C 1
ATOM 765 O O . ILE A 1 99 ? 5.75 -14.117 -0.823 1 96 99 ILE A O 1
ATOM 769 N N . PHE A 1 100 ? 6.488 -14.227 1.292 1 93.5 100 PHE A N 1
ATOM 770 C CA . PHE A 1 100 ? 5.184 -13.961 1.88 1 93.5 100 PHE A CA 1
ATOM 771 C C . PHE A 1 100 ? 4.941 -12.461 2.004 1 93.5 100 PHE A C 1
ATOM 773 O O . PHE A 1 100 ? 5.867 -11.656 1.854 1 93.5 100 PHE A O 1
ATOM 780 N N . GLN A 1 101 ? 3.732 -12.102 2.195 1 86.62 101 GLN A N 1
ATOM 781 C CA . GLN A 1 101 ? 3.238 -10.727 2.172 1 86.62 101 GLN A CA 1
ATOM 782 C C . GLN A 1 101 ? 3.916 -9.883 3.244 1 86.62 101 GLN A C 1
ATOM 784 O O . GLN A 1 101 ? 4.336 -8.75 2.98 1 86.62 101 GLN A O 1
ATOM 789 N N . ASN A 1 102 ? 4.035 -10.336 4.395 1 85.69 102 ASN A N 1
ATOM 790 C CA . ASN A 1 102 ? 4.672 -9.609 5.488 1 85.69 102 ASN A CA 1
ATOM 791 C C . ASN A 1 102 ? 6.016 -10.227 5.867 1 85.69 102 ASN A C 1
ATOM 793 O O . ASN A 1 102 ? 6.062 -11.297 6.473 1 85.69 102 ASN A O 1
ATOM 797 N N . PRO A 1 103 ? 7.027 -9.477 5.523 1 86.31 103 PRO A N 1
ATOM 798 C CA . PRO A 1 103 ? 8.336 -10.086 5.762 1 86.31 103 PRO A CA 1
ATOM 799 C C . PRO A 1 103 ? 8.641 -10.273 7.25 1 86.31 103 PRO A C 1
ATOM 801 O O . PRO A 1 103 ? 9.266 -11.258 7.637 1 86.31 103 PRO A O 1
ATOM 804 N N . TYR A 1 104 ? 8.148 -9.43 8.086 1 85.94 104 TYR A N 1
ATOM 805 C CA . TYR A 1 104 ? 8.438 -9.555 9.508 1 85.94 104 TYR A CA 1
ATOM 806 C C . TYR A 1 104 ? 7.77 -10.797 10.094 1 85.94 104 TYR A C 1
ATOM 808 O O . TYR A 1 104 ? 8.352 -11.477 10.938 1 85.94 104 TYR A O 1
ATOM 816 N N . SER A 1 105 ? 6.656 -11.016 9.586 1 86.5 105 SER A N 1
ATOM 817 C CA . SER A 1 105 ? 5.934 -12.164 10.117 1 86.5 105 SER A CA 1
ATOM 818 C C . SER A 1 105 ? 6.453 -13.469 9.531 1 86.5 105 SER A C 1
ATOM 820 O O . SER A 1 105 ? 6.238 -14.539 10.094 1 86.5 105 SER A O 1
ATOM 822 N N . SER A 1 106 ? 7.117 -13.344 8.461 1 89.69 106 SER A N 1
ATOM 823 C CA . SER A 1 106 ? 7.559 -14.555 7.77 1 89.69 106 SER A CA 1
ATOM 824 C C . SER A 1 106 ? 8.953 -14.969 8.219 1 89.69 106 SER A C 1
ATOM 826 O O . SER A 1 106 ? 9.391 -16.094 7.949 1 89.69 106 SER A O 1
ATOM 828 N N . LEU A 1 107 ? 9.633 -14.094 8.875 1 94.12 107 LEU A N 1
ATOM 829 C CA . LEU A 1 107 ? 10.992 -14.375 9.336 1 94.12 107 LEU A CA 1
ATOM 830 C C . LEU A 1 107 ? 11.008 -14.648 10.836 1 94.12 107 LEU A C 1
ATOM 832 O O . LEU A 1 107 ? 10.352 -13.945 11.602 1 94.12 107 LEU A O 1
ATOM 836 N N . ASN A 1 108 ? 11.703 -15.641 11.258 1 94.44 108 ASN A N 1
ATOM 837 C CA . ASN A 1 108 ? 11.867 -15.922 12.688 1 94.44 108 ASN A CA 1
ATOM 838 C C . ASN A 1 108 ? 12.656 -14.82 13.383 1 94.44 108 ASN A C 1
ATOM 840 O O . ASN A 1 108 ? 13.836 -14.633 13.109 1 94.44 108 ASN A O 1
ATOM 844 N N . PRO A 1 109 ? 12.047 -14.211 14.289 1 94.31 109 PRO A N 1
ATOM 845 C CA . PRO A 1 109 ? 12.672 -13.031 14.891 1 94.31 109 PRO A CA 1
ATOM 846 C C . PRO A 1 109 ? 13.867 -13.375 15.773 1 94.31 109 PRO A C 1
ATOM 848 O O . PRO A 1 109 ? 14.656 -12.5 16.141 1 94.31 109 PRO A O 1
ATOM 851 N N . ARG A 1 110 ? 14.062 -14.641 16.188 1 95.69 110 ARG A N 1
ATOM 852 C CA . ARG A 1 110 ? 15.125 -15.062 17.094 1 95.69 110 ARG A CA 1
ATOM 853 C C . ARG A 1 110 ? 16.375 -15.453 16.328 1 95.69 110 ARG A C 1
ATOM 855 O O . ARG A 1 110 ? 17.453 -15.586 16.906 1 95.69 110 ARG A O 1
ATOM 862 N N . LEU A 1 111 ? 16.234 -15.648 15 1 97.06 111 LEU A N 1
ATOM 863 C CA . LEU A 1 111 ? 17.359 -16.078 14.188 1 97.06 111 LEU A CA 1
ATOM 864 C C . LEU A 1 111 ? 18.078 -14.891 13.57 1 97.06 111 LEU A C 1
ATOM 866 O O . LEU A 1 111 ? 17.469 -13.844 13.336 1 97.06 111 LEU A O 1
ATOM 870 N N . THR A 1 112 ? 19.312 -15.109 13.336 1 97.94 112 THR A N 1
ATOM 871 C CA . THR A 1 112 ? 20.094 -14.102 12.633 1 97.94 112 THR A CA 1
ATOM 872 C C . THR A 1 112 ? 19.828 -14.172 11.125 1 97.94 112 THR A C 1
ATOM 874 O O . THR A 1 112 ? 19.266 -15.148 10.633 1 97.94 112 THR A O 1
ATOM 877 N N . VAL A 1 113 ? 20.234 -13.117 10.438 1 98.25 113 VAL A N 1
ATOM 878 C CA . VAL A 1 113 ? 20.078 -13.039 8.992 1 98.25 113 VAL A CA 1
ATOM 879 C C . VAL A 1 113 ? 20.719 -14.25 8.328 1 98.25 113 VAL A C 1
ATOM 881 O O . VAL A 1 113 ? 20.109 -14.891 7.469 1 98.25 113 VAL A O 1
ATOM 884 N N . LYS A 1 114 ? 21.953 -14.555 8.75 1 98.25 114 LYS A N 1
ATOM 885 C CA . LYS A 1 114 ? 22.656 -15.68 8.141 1 98.25 114 LYS A CA 1
ATOM 886 C C . LYS A 1 114 ? 21.938 -17 8.422 1 98.25 114 LYS A C 1
ATOM 888 O O . LYS A 1 114 ? 21.906 -17.875 7.559 1 98.25 114 LYS A O 1
ATOM 893 N N . GLU A 1 115 ? 21.359 -17.109 9.578 1 97.94 115 GLU A N 1
ATOM 894 C CA . GLU A 1 115 ? 20.594 -18.312 9.922 1 97.94 115 GLU A CA 1
ATOM 895 C C . GLU A 1 115 ? 19.328 -18.422 9.094 1 97.94 115 GLU A C 1
ATOM 897 O O . GLU A 1 115 ? 18.984 -19.5 8.609 1 97.94 115 GLU A O 1
ATOM 902 N N . ILE A 1 116 ? 18.656 -17.281 8.953 1 97.81 116 ILE A N 1
ATOM 903 C CA . ILE A 1 116 ? 17.406 -17.234 8.203 1 97.81 116 ILE A CA 1
ATOM 904 C C . ILE A 1 116 ? 17.656 -17.656 6.754 1 97.81 116 ILE A C 1
ATOM 906 O O . ILE A 1 116 ? 16.938 -18.5 6.215 1 97.81 116 ILE A O 1
ATOM 910 N N . ILE A 1 117 ? 18.672 -17.172 6.168 1 97.75 117 ILE A N 1
ATOM 911 C CA . ILE A 1 117 ? 18.984 -17.422 4.766 1 97.75 117 ILE A CA 1
ATOM 912 C C . ILE A 1 117 ? 19.438 -18.875 4.586 1 97.75 117 ILE A C 1
ATOM 914 O O . ILE A 1 117 ? 19.203 -19.469 3.537 1 97.75 117 ILE A O 1
ATOM 918 N N . SER A 1 118 ? 19.969 -19.469 5.648 1 96.88 118 SER A N 1
ATOM 919 C CA . SER A 1 118 ? 20.484 -20.828 5.57 1 96.88 118 SER A CA 1
ATOM 920 C C . SER A 1 118 ? 19.375 -21.844 5.781 1 96.88 118 SER A C 1
ATOM 922 O O . SER A 1 118 ? 19.562 -23.031 5.512 1 96.88 118 SER A O 1
ATOM 924 N N . GLU A 1 119 ? 18.25 -21.391 6.223 1 94.94 119 GLU A N 1
ATOM 925 C CA . GLU A 1 119 ? 17.188 -22.312 6.609 1 94.94 119 GLU A CA 1
ATOM 926 C C . GLU A 1 119 ? 16.812 -23.234 5.465 1 94.94 119 GLU A C 1
ATOM 928 O O . GLU A 1 119 ? 16.734 -24.453 5.645 1 94.94 119 GLU A O 1
ATOM 933 N N . PRO A 1 120 ? 16.594 -22.75 4.305 1 93.81 120 PRO A N 1
ATOM 934 C CA . PRO A 1 120 ? 16.172 -23.609 3.201 1 93.81 120 PRO A CA 1
ATOM 935 C C . PRO A 1 120 ? 17.25 -24.609 2.789 1 93.81 120 PRO A C 1
ATOM 937 O O . PRO A 1 120 ? 16.953 -25.594 2.121 1 93.81 120 PRO A O 1
ATOM 940 N N . LEU A 1 121 ? 18.469 -24.328 3.131 1 94.31 121 LEU A N 1
ATOM 941 C CA . LEU A 1 121 ? 19.578 -25.203 2.771 1 94.31 121 LEU A CA 1
ATOM 942 C C . LEU A 1 121 ? 19.656 -26.406 3.715 1 94.31 121 LEU A C 1
ATOM 944 O O . LEU A 1 121 ? 20.297 -27.406 3.395 1 94.31 121 LEU A O 1
ATOM 948 N N . GLY A 1 122 ? 19.125 -26.312 4.883 1 93.69 122 GLY A N 1
ATOM 949 C CA . GLY A 1 122 ? 19.172 -27.375 5.887 1 93.69 122 GLY A CA 1
ATOM 950 C C . GLY A 1 122 ? 20.469 -27.375 6.688 1 93.69 122 GLY A C 1
ATOM 951 O O . GLY A 1 122 ? 20.609 -28.125 7.648 1 93.69 122 GLY A O 1
ATOM 952 N N . HIS A 1 123 ? 21.422 -26.594 6.246 1 93.69 123 HIS A N 1
ATOM 953 C CA . HIS A 1 123 ? 22.703 -26.422 6.926 1 93.69 123 HIS A CA 1
ATOM 954 C C . HIS A 1 123 ? 23.312 -25.047 6.66 1 93.69 123 HIS A C 1
ATOM 956 O O . HIS A 1 123 ? 22.875 -24.344 5.746 1 93.69 123 HIS A O 1
ATOM 962 N N . MET A 1 124 ? 24.219 -24.844 7.523 1 94.44 124 MET A N 1
ATOM 963 C CA . MET A 1 124 ? 24.906 -23.562 7.316 1 94.44 124 MET A CA 1
ATOM 964 C C . MET A 1 124 ? 25.938 -23.672 6.203 1 94.44 124 MET A C 1
ATOM 966 O O . MET A 1 124 ? 26.906 -24.438 6.32 1 94.44 124 MET A O 1
ATOM 970 N N . ASP A 1 125 ? 25.688 -22.984 5.207 1 95.06 125 ASP A N 1
ATOM 971 C CA . ASP A 1 125 ? 26.641 -22.812 4.113 1 95.06 125 ASP A CA 1
ATOM 972 C C . ASP A 1 125 ? 27.062 -21.344 3.973 1 95.06 125 ASP A C 1
ATOM 974 O O . ASP A 1 125 ? 26.453 -20.594 3.225 1 95.06 125 ASP A O 1
ATOM 978 N N . GLU A 1 126 ? 28.094 -21.031 4.629 1 96.56 126 GLU A N 1
ATOM 979 C CA . GLU A 1 126 ? 28.516 -19.625 4.734 1 96.56 126 GLU A CA 1
ATOM 980 C C . GLU A 1 126 ? 28.797 -19.031 3.357 1 96.56 126 GLU A C 1
ATOM 982 O O . GLU A 1 126 ? 28.453 -17.891 3.09 1 96.56 126 GLU A O 1
ATOM 987 N N . LYS A 1 127 ? 29.422 -19.797 2.566 1 96.94 127 LYS A N 1
ATOM 988 C CA . LYS A 1 127 ? 29.766 -19.328 1.227 1 96.94 127 LYS A CA 1
ATOM 989 C C . LYS A 1 127 ? 28.5 -18.969 0.439 1 96.94 127 LYS A C 1
ATOM 991 O O . LYS A 1 127 ? 28.422 -17.906 -0.182 1 96.94 127 LYS A O 1
ATOM 996 N N . ARG A 1 128 ? 27.578 -19.859 0.477 1 96.75 128 ARG A N 1
ATOM 997 C CA . ARG A 1 128 ? 26.328 -19.625 -0.239 1 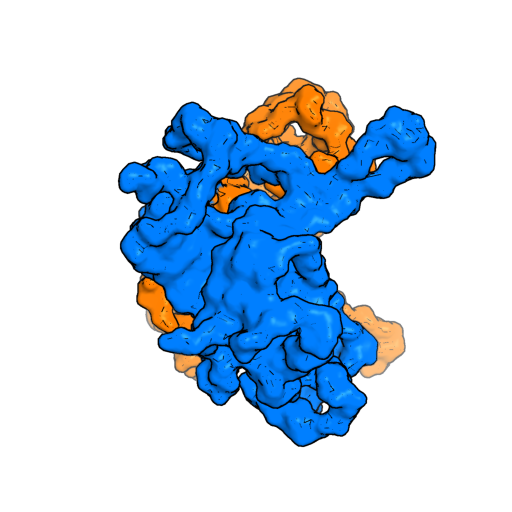96.75 128 ARG A CA 1
ATOM 998 C C . ARG A 1 128 ? 25.578 -18.438 0.352 1 96.75 128 ARG A C 1
ATOM 1000 O O . ARG A 1 128 ? 25.016 -17.609 -0.384 1 96.75 128 ARG A O 1
ATOM 1007 N N . VAL A 1 129 ? 25.578 -18.328 1.649 1 97.88 129 VAL A N 1
ATOM 1008 C CA . VAL A 1 129 ? 24.906 -17.234 2.334 1 97.88 129 VAL A CA 1
ATOM 1009 C C . VAL A 1 129 ? 25.531 -15.906 1.914 1 97.88 129 VAL A C 1
ATOM 1011 O O . VAL A 1 129 ? 24.812 -14.953 1.6 1 97.88 129 VAL A O 1
ATOM 1014 N N . ILE A 1 130 ? 26.812 -15.859 1.867 1 97.94 130 ILE A N 1
ATOM 1015 C CA . ILE A 1 130 ? 27.531 -14.656 1.457 1 97.94 130 ILE A CA 1
ATOM 1016 C C . ILE A 1 130 ? 27.141 -14.289 0.026 1 97.94 130 ILE A C 1
ATOM 1018 O O . ILE A 1 130 ? 26.828 -13.133 -0.261 1 97.94 130 ILE A O 1
ATOM 1022 N N . GLU A 1 131 ? 27.141 -15.273 -0.821 1 97.31 131 GLU A N 1
ATOM 1023 C CA . GLU A 1 131 ? 26.797 -15.07 -2.225 1 97.31 131 GLU A CA 1
ATOM 1024 C C . GLU A 1 131 ? 25.391 -14.477 -2.367 1 97.31 131 GLU A C 1
ATOM 1026 O O . GLU A 1 131 ? 25.203 -13.484 -3.078 1 97.31 131 GLU A O 1
ATOM 1031 N N . VAL A 1 132 ? 24.484 -15.07 -1.711 1 97.25 132 VAL A N 1
ATOM 1032 C CA . VAL A 1 132 ? 23.078 -14.68 -1.826 1 97.25 132 VAL A CA 1
ATOM 1033 C C . VAL A 1 132 ? 22.875 -13.297 -1.205 1 97.25 132 VAL A C 1
ATOM 1035 O O . VAL A 1 132 ? 22.109 -12.484 -1.729 1 97.25 132 VAL A O 1
ATOM 1038 N N . MET A 1 133 ? 23.516 -13.055 -0.075 1 97.88 133 MET A N 1
ATOM 1039 C CA . MET A 1 133 ? 23.453 -11.742 0.557 1 97.88 133 MET A CA 1
ATOM 1040 C C . MET A 1 133 ? 23.984 -10.656 -0.373 1 97.88 133 MET A C 1
ATOM 1042 O O . MET A 1 133 ? 23.391 -9.586 -0.495 1 97.88 133 MET A O 1
ATOM 1046 N N . GLU A 1 134 ? 25.016 -10.953 -1.034 1 97.19 134 GLU A N 1
ATOM 1047 C CA . GLU A 1 134 ? 25.578 -10.008 -1.991 1 97.19 134 GLU A CA 1
ATOM 1048 C C . GLU A 1 134 ? 24.609 -9.734 -3.139 1 97.19 134 GLU A C 1
ATOM 1050 O O . GLU A 1 134 ? 24.469 -8.594 -3.58 1 97.19 134 GLU A O 1
ATOM 1055 N N . LEU A 1 135 ? 24 -10.75 -3.6 1 95.94 135 LEU A N 1
ATOM 1056 C CA . LEU A 1 135 ? 23.047 -10.625 -4.699 1 95.94 135 LEU A CA 1
ATOM 1057 C C . LEU A 1 135 ? 21.922 -9.664 -4.336 1 95.94 135 LEU A C 1
ATOM 1059 O O . LEU A 1 135 ? 21.391 -8.961 -5.199 1 95.94 135 LEU A O 1
ATOM 1063 N N . VAL A 1 136 ? 21.547 -9.656 -3.025 1 96.69 136 VAL A N 1
ATOM 1064 C CA . VAL A 1 136 ? 20.406 -8.82 -2.637 1 96.69 136 VAL A CA 1
ATOM 1065 C C . VAL A 1 136 ? 20.906 -7.508 -2.045 1 96.69 136 VAL A C 1
ATOM 1067 O O . VAL A 1 136 ? 20.141 -6.742 -1.464 1 96.69 136 VAL A O 1
ATOM 1070 N N . GLY A 1 137 ? 22.188 -7.25 -2.068 1 94.38 137 GLY A N 1
ATOM 1071 C CA . GLY A 1 137 ? 22.766 -5.98 -1.654 1 94.38 137 GLY A CA 1
ATOM 1072 C C . GLY A 1 137 ? 22.969 -5.879 -0.155 1 94.38 137 GLY A C 1
ATOM 1073 O O . GLY A 1 137 ? 22.906 -4.789 0.414 1 94.38 137 GLY A O 1
ATOM 1074 N N . LEU A 1 138 ? 23.109 -6.961 0.5 1 96.19 138 LEU A N 1
ATOM 1075 C CA . LEU A 1 138 ? 23.422 -6.992 1.927 1 96.19 138 LEU A CA 1
ATOM 1076 C C . LEU A 1 138 ? 24.859 -7.418 2.168 1 96.19 138 LEU A C 1
ATOM 1078 O O . LEU A 1 138 ? 25.391 -8.258 1.437 1 96.19 138 LEU A O 1
ATOM 1082 N N . ASN A 1 139 ? 25.406 -6.836 3.137 1 96.69 139 ASN A N 1
ATOM 1083 C CA . ASN A 1 139 ? 26.766 -7.164 3.518 1 96.69 139 ASN A CA 1
ATOM 1084 C C . ASN A 1 139 ? 26.812 -8.203 4.637 1 96.69 139 ASN A C 1
ATOM 1086 O O . ASN A 1 139 ? 26.234 -7.988 5.703 1 96.69 139 ASN A O 1
ATOM 1090 N N . TYR A 1 140 ? 27.562 -9.258 4.359 1 97.38 140 TYR A N 1
ATOM 1091 C CA . TYR A 1 140 ? 27.594 -10.359 5.309 1 97.38 140 TYR A CA 1
ATOM 1092 C C . TYR A 1 140 ? 28.172 -9.914 6.648 1 97.38 140 TYR A C 1
ATOM 1094 O O . TYR A 1 140 ? 27.609 -10.227 7.703 1 97.38 140 TYR A O 1
ATOM 1102 N N . LYS A 1 141 ? 29.266 -9.172 6.703 1 97 141 LYS A N 1
ATOM 1103 C CA . LYS A 1 141 ? 29.938 -8.734 7.93 1 97 141 LYS A CA 1
ATOM 1104 C C . LYS A 1 141 ? 29.062 -7.758 8.711 1 97 141 LYS A C 1
ATOM 1106 O O . LYS A 1 141 ? 28.984 -7.828 9.938 1 97 141 LYS A O 1
ATOM 1111 N N . GLU A 1 142 ? 28.375 -7.016 7.988 1 96.5 142 GLU A N 1
ATOM 1112 C CA . GLU A 1 142 ? 27.578 -5.969 8.617 1 96.5 142 GLU A CA 1
ATOM 1113 C C . GLU A 1 142 ? 26.219 -6.5 9.062 1 96.5 142 GLU A C 1
ATOM 1115 O O . GLU A 1 142 ? 25.734 -6.152 10.133 1 96.5 142 GLU A O 1
ATOM 1120 N N . HIS A 1 143 ? 25.625 -7.371 8.219 1 97.31 143 HIS A N 1
ATOM 1121 C CA . HIS A 1 143 ? 24.219 -7.691 8.414 1 97.31 143 HIS A CA 1
ATOM 1122 C C . HIS A 1 143 ? 24.047 -9.141 8.836 1 97.31 143 HIS A C 1
ATOM 1124 O O . HIS A 1 143 ? 23 -9.508 9.383 1 97.31 143 HIS A O 1
ATOM 1130 N N . GLY A 1 144 ? 24.984 -10 8.602 1 97.69 144 GLY A N 1
ATOM 1131 C CA . GLY A 1 144 ? 24.844 -11.438 8.781 1 97.69 144 GLY A CA 1
ATOM 1132 C C . GLY A 1 144 ? 24.453 -11.82 10.195 1 97.69 144 GLY A C 1
ATOM 1133 O O . GLY A 1 144 ? 23.688 -12.773 10.398 1 97.69 144 GLY A O 1
ATOM 1134 N N . GLY A 1 145 ? 24.938 -11.086 11.156 1 97.44 145 GLY A N 1
ATOM 1135 C CA . GLY A 1 145 ? 24.688 -11.406 12.555 1 97.44 145 GLY A CA 1
ATOM 1136 C C . GLY A 1 145 ? 23.5 -10.664 13.133 1 97.44 145 GLY A C 1
ATOM 1137 O O . GLY A 1 145 ? 23.125 -10.875 14.289 1 97.44 145 GLY A O 1
ATOM 1138 N N . LYS A 1 146 ? 22.859 -9.875 12.422 1 97.25 146 LYS A N 1
ATOM 1139 C CA . LYS A 1 146 ? 21.719 -9.086 12.898 1 97.25 146 LYS A CA 1
ATOM 1140 C C . LYS A 1 146 ? 20.438 -9.898 12.867 1 97.25 146 LYS A C 1
ATOM 1142 O O . LYS A 1 146 ? 20.359 -10.93 12.188 1 97.25 146 LYS A O 1
ATOM 1147 N N . ARG A 1 147 ? 19.594 -9.492 13.695 1 96.75 147 ARG A N 1
ATOM 1148 C CA . ARG A 1 147 ? 18.25 -10.062 13.688 1 96.75 147 ARG A CA 1
ATOM 1149 C C . ARG A 1 147 ? 17.266 -9.141 12.984 1 96.75 147 ARG A C 1
ATOM 1151 O O . ARG A 1 147 ? 17.531 -7.945 12.828 1 96.75 147 ARG A O 1
ATOM 1158 N N . PRO A 1 148 ? 16.109 -9.672 12.516 1 95.88 148 PRO A N 1
ATOM 1159 C CA . PRO A 1 148 ? 15.148 -8.891 11.727 1 95.88 148 PRO A CA 1
ATOM 1160 C C . PRO A 1 148 ? 14.789 -7.559 12.391 1 95.88 148 PRO A C 1
ATOM 1162 O O . PRO A 1 148 ? 14.688 -6.535 11.711 1 95.88 148 PRO A O 1
ATOM 1165 N N . ARG A 1 149 ? 14.688 -7.488 13.672 1 91.81 149 ARG A N 1
ATOM 1166 C CA . ARG A 1 149 ? 14.281 -6.289 14.391 1 91.81 149 ARG A CA 1
ATOM 1167 C C . ARG A 1 149 ? 15.336 -5.195 14.273 1 91.81 149 ARG A C 1
ATOM 1169 O O . ARG A 1 149 ? 15.062 -4.023 14.555 1 91.81 149 ARG A O 1
ATOM 1176 N N . GLU A 1 150 ? 16.484 -5.539 13.883 1 93.88 150 GLU A N 1
ATOM 1177 C CA . GLU A 1 150 ? 17.609 -4.609 13.812 1 93.88 150 GLU A CA 1
ATOM 1178 C C . GLU A 1 150 ? 17.781 -4.07 12.391 1 93.88 150 GLU A C 1
ATOM 1180 O O . GLU A 1 150 ? 18.719 -3.309 12.125 1 93.88 150 GLU A O 1
ATOM 1185 N N . LEU A 1 151 ? 16.953 -4.488 11.539 1 92.38 151 LEU A N 1
ATOM 1186 C CA . LEU A 1 151 ? 17.062 -4.125 10.125 1 92.38 151 LEU A CA 1
ATOM 1187 C C . LEU A 1 151 ? 15.961 -3.143 9.734 1 92.38 151 LEU A C 1
ATOM 1189 O O . LEU A 1 151 ? 14.898 -3.105 10.367 1 92.38 151 LEU A O 1
ATOM 1193 N N . SER A 1 152 ? 16.25 -2.332 8.719 1 84.5 152 SER A N 1
ATOM 1194 C CA . SER A 1 152 ? 15.203 -1.513 8.117 1 84.5 152 SER A CA 1
ATOM 1195 C C . SER A 1 152 ? 14.195 -2.373 7.367 1 84.5 152 SER A C 1
ATOM 1197 O O . SER A 1 152 ? 14.461 -3.545 7.086 1 84.5 152 SER A O 1
ATOM 1199 N N . GLY A 1 153 ? 13.039 -1.787 7.074 1 84.81 153 GLY A N 1
ATOM 1200 C CA . GLY A 1 153 ? 12.023 -2.506 6.324 1 84.81 153 GLY A CA 1
ATOM 1201 C C . GLY A 1 153 ? 12.523 -3.035 4.996 1 84.81 153 GLY A C 1
ATOM 1202 O O . GLY A 1 153 ? 12.266 -4.191 4.645 1 84.81 153 GLY A O 1
ATOM 1203 N N . GLY A 1 154 ? 13.25 -2.234 4.281 1 87.5 154 GLY A N 1
ATOM 1204 C CA . GLY A 1 154 ? 13.828 -2.66 3.018 1 87.5 154 GLY A CA 1
ATOM 1205 C C . GLY A 1 154 ? 14.828 -3.789 3.168 1 87.5 154 GLY A C 1
ATOM 1206 O O . GLY A 1 154 ? 14.891 -4.688 2.324 1 87.5 154 GLY A O 1
ATOM 1207 N N . GLN A 1 155 ? 15.578 -3.736 4.219 1 92.31 155 GLN A N 1
ATOM 1208 C CA . GLN A 1 155 ? 16.562 -4.781 4.48 1 92.31 155 GLN A CA 1
ATOM 1209 C C . GLN A 1 155 ? 15.883 -6.105 4.824 1 92.31 155 GLN A C 1
ATOM 1211 O O . GLN A 1 155 ? 16.312 -7.164 4.367 1 92.31 155 GLN A O 1
ATOM 1216 N N . VAL A 1 156 ? 14.844 -5.98 5.605 1 94.88 156 VAL A N 1
ATOM 1217 C CA . VAL A 1 156 ? 14.102 -7.184 5.961 1 94.88 156 VAL A CA 1
ATOM 1218 C C . VAL A 1 156 ? 13.57 -7.855 4.695 1 94.88 156 VAL A C 1
ATOM 1220 O O . VAL A 1 156 ? 13.641 -9.078 4.559 1 94.88 156 VAL A O 1
ATOM 1223 N N . GLN A 1 157 ? 13.039 -7.031 3.805 1 94.69 157 GLN A N 1
ATOM 1224 C CA . GLN A 1 157 ? 12.531 -7.566 2.545 1 94.69 157 GLN A CA 1
ATOM 1225 C C . GLN A 1 157 ? 13.641 -8.242 1.745 1 94.69 157 GLN A C 1
ATOM 1227 O O . GLN A 1 157 ? 13.43 -9.297 1.15 1 94.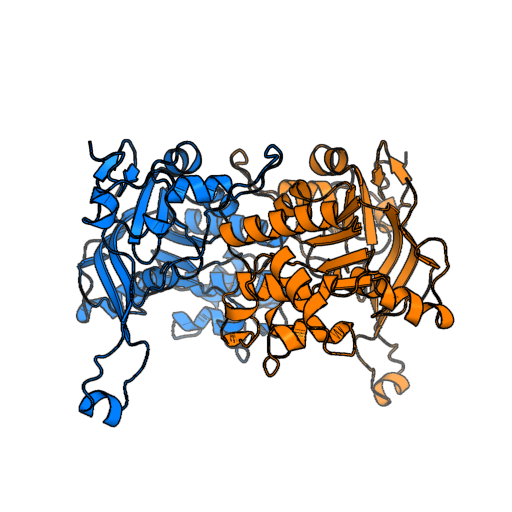69 157 GLN A O 1
ATOM 1232 N N . ARG A 1 158 ? 14.766 -7.656 1.711 1 95.38 158 ARG A N 1
ATOM 1233 C CA . ARG A 1 158 ? 15.906 -8.234 1.003 1 95.38 158 ARG A CA 1
ATOM 1234 C C . ARG A 1 158 ? 16.312 -9.57 1.607 1 95.38 158 ARG A C 1
ATOM 1236 O O . ARG A 1 158 ? 16.703 -10.492 0.886 1 95.38 158 ARG A O 1
ATOM 1243 N N . VAL A 1 159 ? 16.234 -9.664 2.941 1 97.38 159 VAL A N 1
ATOM 1244 C CA . VAL A 1 159 ? 16.5 -10.93 3.609 1 97.38 159 VAL A CA 1
ATOM 1245 C C . VAL A 1 159 ? 15.5 -11.984 3.145 1 97.38 159 VAL A C 1
ATOM 1247 O O . VAL A 1 159 ? 15.875 -13.133 2.875 1 97.38 159 VAL A O 1
ATOM 1250 N N . ALA A 1 160 ? 14.25 -11.594 3.049 1 96.81 160 ALA A N 1
ATOM 1251 C CA . ALA A 1 160 ? 13.219 -12.516 2.576 1 96.81 160 ALA A CA 1
ATOM 1252 C C . ALA A 1 160 ? 13.516 -12.992 1.159 1 96.81 160 ALA A C 1
ATOM 1254 O O . ALA A 1 160 ? 13.352 -14.18 0.849 1 96.81 160 ALA A O 1
ATOM 1255 N N . VAL A 1 161 ? 13.93 -12.109 0.34 1 96.69 161 VAL A N 1
ATOM 1256 C CA . VAL A 1 161 ? 14.289 -12.453 -1.03 1 96.69 161 VAL A CA 1
ATOM 1257 C C . VAL A 1 161 ? 15.492 -13.391 -1.025 1 96.69 161 VAL A C 1
ATOM 1259 O O . VAL A 1 161 ? 15.5 -14.406 -1.726 1 96.69 161 VAL A O 1
ATOM 1262 N N . ALA A 1 162 ? 16.469 -13.039 -0.196 1 97.56 162 ALA A N 1
ATOM 1263 C CA . ALA A 1 162 ? 17.672 -13.859 -0.09 1 97.56 162 ALA A CA 1
ATOM 1264 C C . ALA A 1 162 ? 17.328 -15.289 0.329 1 97.56 162 ALA A C 1
ATOM 1266 O O . ALA A 1 162 ? 17.844 -16.25 -0.241 1 97.56 162 ALA A O 1
ATOM 1267 N N . ARG A 1 163 ? 16.5 -15.359 1.282 1 97.25 163 ARG A N 1
ATOM 1268 C CA . ARG A 1 163 ? 16.078 -16.672 1.758 1 97.25 163 ARG A CA 1
ATOM 1269 C C . ARG A 1 163 ? 15.414 -17.469 0.641 1 97.25 163 ARG A C 1
ATOM 1271 O O . ARG A 1 163 ? 15.656 -18.672 0.497 1 97.25 163 ARG A O 1
ATOM 1278 N N . ALA A 1 164 ? 14.625 -16.797 -0.139 1 96.44 164 ALA A N 1
ATOM 1279 C CA . ALA A 1 164 ? 13.867 -17.453 -1.206 1 96.44 164 ALA A CA 1
ATOM 1280 C C . ALA A 1 164 ? 14.805 -17.984 -2.293 1 96.44 164 ALA A C 1
ATOM 1282 O O . ALA A 1 164 ? 14.516 -19 -2.928 1 96.44 164 ALA A O 1
ATOM 1283 N N . ILE A 1 165 ? 15.938 -17.328 -2.504 1 96.75 165 ILE A N 1
ATOM 1284 C CA . ILE A 1 165 ? 16.797 -17.719 -3.613 1 96.75 165 ILE A CA 1
ATOM 1285 C C . ILE A 1 165 ? 18.016 -18.469 -3.078 1 96.75 165 ILE A C 1
ATOM 1287 O O . ILE A 1 165 ? 18.984 -18.703 -3.814 1 96.75 165 ILE A O 1
ATOM 1291 N N . ALA A 1 166 ? 17.969 -18.781 -1.804 1 96.19 166 ALA A N 1
ATOM 1292 C CA . ALA A 1 166 ? 19.109 -19.469 -1.181 1 96.19 166 ALA A CA 1
ATOM 1293 C C . ALA A 1 166 ? 19.391 -20.797 -1.86 1 96.19 166 ALA A C 1
ATOM 1295 O O . ALA A 1 166 ? 20.547 -21.156 -2.086 1 96.19 166 ALA A O 1
ATOM 1296 N N . LYS A 1 167 ? 18.312 -21.484 -2.201 1 92.69 167 LYS A N 1
ATOM 1297 C CA . LYS A 1 167 ? 18.484 -22.75 -2.912 1 92.69 167 LYS A CA 1
ATOM 1298 C C . LYS A 1 167 ? 18.891 -22.5 -4.363 1 92.69 167 LYS A C 1
ATOM 1300 O O . LYS A 1 167 ? 18.219 -21.766 -5.09 1 92.69 167 LYS A O 1
ATOM 1305 N N . LYS A 1 168 ? 19.859 -23.141 -4.758 1 87.44 168 LYS A N 1
ATOM 1306 C CA . LYS A 1 168 ? 20.406 -22.938 -6.098 1 87.44 168 LYS A CA 1
ATOM 1307 C C . LYS A 1 168 ? 19.438 -23.453 -7.164 1 87.44 168 LYS A C 1
ATOM 1309 O O . LYS A 1 168 ? 19.391 -22.922 -8.281 1 87.44 168 LYS A O 1
ATOM 1314 N N . ASN A 1 169 ? 18.625 -24.312 -6.82 1 90.31 169 ASN A N 1
ATOM 1315 C CA . ASN A 1 169 ? 17.766 -24.969 -7.805 1 90.31 169 ASN A CA 1
ATOM 1316 C C . ASN A 1 169 ? 16.422 -24.25 -7.941 1 90.31 169 ASN A C 1
ATOM 1318 O O . ASN A 1 169 ? 15.586 -24.641 -8.758 1 90.31 169 ASN A O 1
ATOM 1322 N N . ALA A 1 170 ? 16.266 -23.312 -7.184 1 91.56 170 ALA A N 1
ATOM 1323 C CA . ALA A 1 170 ? 14.977 -22.625 -7.277 1 91.56 170 ALA A CA 1
ATOM 1324 C C . ALA A 1 170 ? 14.742 -22.078 -8.688 1 91.56 170 ALA A C 1
ATOM 1326 O O . ALA A 1 170 ? 15.586 -21.359 -9.219 1 91.56 170 ALA A O 1
ATOM 1327 N N . LYS A 1 171 ? 13.617 -22.5 -9.273 1 95.56 171 LYS A N 1
ATOM 1328 C CA . LYS A 1 171 ? 13.305 -22.078 -10.641 1 95.56 171 LYS A CA 1
ATOM 1329 C C . LYS A 1 171 ? 12.047 -21.203 -10.672 1 95.56 171 LYS A C 1
ATOM 1331 O O . LYS A 1 171 ? 11.859 -20.422 -11.602 1 95.56 171 LYS A O 1
ATOM 1336 N N . PHE A 1 172 ? 11.281 -21.469 -9.75 1 98.12 172 PHE A N 1
ATOM 1337 C CA . PHE A 1 172 ? 9.992 -20.781 -9.695 1 98.12 172 PHE A CA 1
ATOM 1338 C C . PHE A 1 172 ? 9.766 -20.188 -8.312 1 98.12 172 PHE A C 1
ATOM 1340 O O . PHE A 1 172 ? 9.922 -20.875 -7.297 1 98.12 172 PHE A O 1
ATOM 1347 N N . ILE A 1 173 ? 9.461 -18.844 -8.242 1 98.38 173 ILE A N 1
ATOM 1348 C CA . ILE A 1 173 ? 9.234 -18.172 -6.969 1 98.38 173 ILE A CA 1
ATOM 1349 C C . ILE A 1 173 ? 7.883 -17.453 -7 1 98.38 173 ILE A C 1
ATOM 1351 O O . ILE A 1 173 ? 7.578 -16.734 -7.949 1 98.38 173 ILE A O 1
ATOM 1355 N N . VAL A 1 174 ? 7.055 -17.703 -5.992 1 98.56 174 VAL A N 1
ATOM 1356 C CA . VAL A 1 174 ? 5.82 -16.953 -5.773 1 98.56 174 VAL A CA 1
ATOM 1357 C C . VAL A 1 174 ? 6.102 -15.758 -4.867 1 98.56 174 VAL A C 1
ATOM 1359 O O . VAL A 1 174 ? 6.641 -15.914 -3.77 1 98.56 174 VAL A O 1
ATOM 1362 N N . LEU A 1 175 ? 5.836 -14.633 -5.395 1 98.25 175 LEU A N 1
ATOM 1363 C CA . LEU A 1 175 ? 5.941 -13.398 -4.621 1 98.25 175 LEU A CA 1
ATOM 1364 C C . LEU A 1 175 ? 4.559 -12.883 -4.238 1 98.25 175 LEU A C 1
ATOM 1366 O O . LEU A 1 175 ? 3.84 -12.344 -5.082 1 98.25 175 LEU A O 1
ATOM 1370 N N . ASP A 1 176 ? 4.242 -13.047 -3.016 1 97.25 176 ASP A N 1
ATOM 1371 C CA . ASP A 1 176 ? 2.914 -12.656 -2.545 1 97.25 176 ASP A CA 1
ATOM 1372 C C . ASP A 1 176 ? 2.943 -11.273 -1.911 1 97.25 176 ASP A C 1
ATOM 1374 O O . ASP A 1 176 ? 3.176 -11.141 -0.708 1 97.25 176 ASP A O 1
ATOM 1378 N N . GLU A 1 177 ? 2.658 -10.258 -2.736 1 95.25 177 GLU A N 1
ATOM 1379 C CA . GLU A 1 177 ? 2.617 -8.852 -2.336 1 95.25 177 GLU A CA 1
ATOM 1380 C C . GLU A 1 177 ? 3.918 -8.438 -1.656 1 95.25 177 GLU A C 1
ATOM 1382 O O . GLU A 1 177 ? 3.896 -7.871 -0.56 1 95.25 177 GLU A O 1
ATOM 1387 N N . PRO A 1 178 ? 5.012 -8.555 -2.35 1 94.88 178 PRO A N 1
ATOM 1388 C CA . PRO A 1 178 ? 6.324 -8.367 -1.723 1 94.88 178 PRO A CA 1
ATOM 1389 C C . PRO A 1 178 ? 6.629 -6.898 -1.421 1 94.88 178 PRO A C 1
ATOM 1391 O O . PRO A 1 178 ? 7.547 -6.602 -0.653 1 94.88 178 PRO A O 1
ATOM 1394 N N . THR A 1 179 ? 5.852 -5.973 -2.014 1 92.06 179 THR A N 1
ATOM 1395 C CA . THR A 1 179 ? 6.215 -4.566 -1.865 1 92.06 179 THR A CA 1
ATOM 1396 C C . THR A 1 179 ? 5.066 -3.771 -1.253 1 92.06 179 THR A C 1
ATOM 1398 O O . THR A 1 179 ? 5.125 -2.541 -1.185 1 92.06 179 THR A O 1
ATOM 1401 N N . SER A 1 180 ? 4.047 -4.422 -0.775 1 87.88 180 SER A N 1
ATOM 1402 C CA . SER A 1 180 ? 2.824 -3.732 -0.371 1 87.88 180 SER A CA 1
ATOM 1403 C C . SER A 1 180 ? 3.053 -2.891 0.88 1 87.88 180 SER A C 1
ATOM 1405 O O . SER A 1 180 ? 2.379 -1.879 1.084 1 87.88 180 SER A O 1
ATOM 1407 N N . ALA A 1 181 ? 3.998 -3.246 1.746 1 83.88 181 ALA A N 1
ATOM 1408 C CA . ALA A 1 181 ? 4.211 -2.572 3.023 1 83.88 181 ALA A CA 1
ATOM 1409 C C . ALA A 1 181 ? 5.312 -1.52 2.912 1 83.88 181 ALA A C 1
ATOM 1411 O O . ALA A 1 181 ? 5.68 -0.887 3.904 1 83.88 181 ALA A O 1
ATOM 1412 N N . LEU A 1 182 ? 5.781 -1.354 1.736 1 88.75 182 LEU A N 1
ATOM 1413 C CA . LEU A 1 182 ? 6.938 -0.485 1.549 1 88.75 182 LEU A CA 1
ATOM 1414 C C . LEU A 1 182 ? 6.516 0.863 0.974 1 88.75 182 LEU A C 1
ATOM 1416 O O . LEU A 1 182 ? 5.496 0.958 0.286 1 88.75 182 LEU A O 1
ATOM 1420 N N . ASP A 1 183 ? 7.273 1.911 1.284 1 90.25 183 ASP A N 1
ATOM 1421 C CA . ASP A 1 183 ? 7.062 3.205 0.642 1 90.25 183 ASP A CA 1
ATOM 1422 C C . ASP A 1 183 ? 7.551 3.184 -0.806 1 90.25 183 ASP A C 1
ATOM 1424 O O . ASP A 1 183 ? 8.125 2.191 -1.259 1 90.25 183 ASP A O 1
ATOM 1428 N N . ALA A 1 184 ? 7.344 4.297 -1.482 1 89.5 184 ALA A N 1
ATOM 1429 C CA . ALA A 1 184 ? 7.562 4.355 -2.926 1 89.5 184 ALA A CA 1
ATOM 1430 C C . ALA A 1 184 ? 9.031 4.102 -3.268 1 89.5 184 ALA A C 1
ATOM 1432 O O . ALA A 1 184 ? 9.336 3.354 -4.199 1 89.5 184 ALA A O 1
ATOM 1433 N N . SER A 1 185 ? 9.914 4.672 -2.535 1 90.81 185 SER A N 1
ATOM 1434 C CA . SER A 1 185 ? 11.328 4.539 -2.84 1 90.81 185 SER A CA 1
ATOM 1435 C C . SER A 1 185 ? 11.812 3.109 -2.617 1 90.81 185 SER A C 1
ATOM 1437 O O . SER A 1 185 ? 12.492 2.535 -3.475 1 90.81 185 SER A O 1
ATOM 1439 N N . LEU A 1 186 ? 11.477 2.557 -1.531 1 91.06 186 LEU A N 1
ATOM 1440 C CA . LEU A 1 186 ? 11.883 1.191 -1.211 1 91.06 186 LEU A CA 1
ATOM 1441 C C . LEU A 1 186 ? 11.227 0.193 -2.156 1 91.06 186 LEU A C 1
ATOM 1443 O O . LEU A 1 186 ? 11.836 -0.806 -2.539 1 91.06 186 LEU A O 1
ATOM 1447 N N . GLN A 1 187 ? 9.992 0.467 -2.471 1 92.75 187 GLN A N 1
ATOM 1448 C CA . GLN A 1 187 ? 9.312 -0.386 -3.439 1 92.75 187 GLN A CA 1
ATOM 1449 C C . GLN A 1 187 ? 10.086 -0.456 -4.754 1 92.75 187 GLN A C 1
ATOM 1451 O O . GLN A 1 187 ? 10.305 -1.542 -5.289 1 92.75 187 GLN A O 1
ATOM 1456 N N . ALA A 1 188 ? 10.477 0.671 -5.223 1 93.69 188 ALA A N 1
ATOM 1457 C CA . ALA A 1 188 ? 11.234 0.733 -6.473 1 93.69 188 ALA A CA 1
ATOM 1458 C C . ALA A 1 188 ? 12.539 -0.045 -6.363 1 93.69 188 ALA A C 1
ATOM 1460 O O . ALA A 1 188 ? 12.914 -0.771 -7.285 1 93.69 188 ALA A O 1
ATOM 1461 N N . GLN A 1 189 ? 13.148 0.096 -5.273 1 92.88 189 GLN A N 1
ATOM 1462 C CA . GLN A 1 189 ? 14.414 -0.608 -5.059 1 92.88 189 GLN A CA 1
ATOM 1463 C C . GLN A 1 189 ? 14.211 -2.121 -5.09 1 92.88 189 GLN A C 1
ATOM 1465 O O . GLN A 1 189 ? 14.977 -2.842 -5.727 1 92.88 189 GLN A O 1
ATOM 1470 N N . VAL A 1 190 ? 13.258 -2.527 -4.441 1 93.56 190 VAL A N 1
ATOM 1471 C CA . VAL A 1 190 ? 12.992 -3.959 -4.359 1 93.56 190 VAL A CA 1
ATOM 1472 C C . VAL A 1 190 ? 12.555 -4.48 -5.727 1 93.56 190 VAL A C 1
ATOM 1474 O O . VAL A 1 190 ? 12.953 -5.574 -6.137 1 93.56 190 VAL A O 1
ATOM 1477 N N . LEU A 1 191 ? 11.711 -3.744 -6.426 1 95.69 191 LEU A N 1
ATOM 1478 C CA . LEU A 1 191 ? 11.289 -4.145 -7.762 1 95.69 191 LEU A CA 1
ATOM 1479 C C . LEU A 1 191 ? 12.492 -4.305 -8.688 1 95.69 191 LEU A C 1
ATOM 1481 O O . LEU A 1 191 ? 12.602 -5.309 -9.398 1 95.69 191 LEU A O 1
ATOM 1485 N N . ASN A 1 192 ? 13.367 -3.346 -8.648 1 95.31 192 ASN A N 1
ATOM 1486 C CA . ASN A 1 192 ? 14.586 -3.436 -9.445 1 95.31 192 ASN A CA 1
ATOM 1487 C C . ASN A 1 192 ? 15.406 -4.668 -9.078 1 95.31 192 ASN A C 1
ATOM 1489 O O . ASN A 1 192 ? 15.914 -5.371 -9.953 1 95.31 192 ASN A O 1
ATOM 1493 N N . LEU A 1 193 ? 15.492 -4.852 -7.816 1 95.5 193 LEU A N 1
ATOM 1494 C CA . LEU A 1 193 ? 16.234 -6.008 -7.32 1 95.5 193 LEU A CA 1
ATOM 1495 C C . LEU A 1 193 ? 15.633 -7.305 -7.859 1 95.5 193 LEU A C 1
ATOM 1497 O O . LEU A 1 193 ? 16.359 -8.164 -8.352 1 95.5 193 LEU A O 1
ATOM 1501 N N . LEU A 1 194 ? 14.367 -7.445 -7.758 1 97 194 LEU A N 1
ATOM 1502 C CA . LEU A 1 194 ? 13.695 -8.664 -8.203 1 97 194 LEU A CA 1
ATOM 1503 C C . LEU A 1 194 ? 13.898 -8.883 -9.695 1 97 194 LEU A C 1
ATOM 1505 O O . LEU A 1 194 ? 14.086 -10.016 -10.141 1 97 194 LEU A O 1
ATOM 1509 N N . ILE A 1 195 ? 13.844 -7.855 -10.477 1 96.75 195 ILE A N 1
ATOM 1510 C CA . ILE A 1 195 ? 14.055 -7.945 -11.922 1 96.75 195 ILE A CA 1
ATOM 1511 C C . ILE A 1 195 ? 15.484 -8.414 -12.203 1 96.75 195 ILE A C 1
ATOM 1513 O O . ILE A 1 195 ? 15.695 -9.312 -13.023 1 96.75 195 ILE A O 1
ATOM 1517 N N . ASP A 1 196 ? 16.406 -7.844 -11.492 1 96.38 196 ASP A N 1
ATOM 1518 C CA . ASP A 1 196 ? 17.812 -8.195 -11.68 1 96.38 196 ASP A CA 1
ATOM 1519 C C . ASP A 1 196 ? 18.062 -9.656 -11.312 1 96.38 196 ASP A C 1
ATOM 1521 O O . ASP A 1 196 ? 18.734 -10.383 -12.039 1 96.38 196 ASP A O 1
ATOM 1525 N N . ILE A 1 197 ? 17.547 -10.039 -10.227 1 96.69 197 ILE A N 1
ATOM 1526 C CA . ILE A 1 197 ? 17.75 -11.398 -9.742 1 96.69 197 ILE A CA 1
ATOM 1527 C C . ILE A 1 197 ? 17.109 -12.391 -10.711 1 96.69 197 ILE A C 1
ATOM 1529 O O . ILE A 1 197 ? 17.688 -13.438 -11.016 1 96.69 197 ILE A O 1
ATOM 1533 N N . LYS A 1 198 ? 15.961 -12.086 -11.18 1 97.19 198 LYS A N 1
ATOM 1534 C CA . LYS A 1 198 ? 15.289 -12.945 -12.156 1 97.19 198 LYS A CA 1
ATOM 1535 C C . LYS A 1 198 ? 16.172 -13.164 -13.383 1 97.19 198 LYS A C 1
ATOM 1537 O O . LYS A 1 198 ? 16.344 -14.305 -13.836 1 97.19 198 LYS A O 1
ATOM 1542 N N . ARG A 1 199 ? 16.719 -12.125 -13.859 1 95.81 199 ARG A N 1
ATOM 1543 C CA . ARG A 1 199 ? 17.562 -12.18 -15.047 1 95.81 199 ARG A CA 1
ATOM 1544 C C . ARG A 1 199 ? 18.844 -12.977 -14.773 1 95.81 199 ARG A C 1
ATOM 1546 O O . ARG A 1 199 ? 19.203 -13.852 -15.555 1 95.81 199 ARG A O 1
ATOM 1553 N N . LYS A 1 200 ? 19.453 -12.727 -13.719 1 95.56 200 LYS A N 1
ATOM 1554 C CA . LYS A 1 200 ? 20.734 -13.328 -13.383 1 95.56 200 LYS A CA 1
ATOM 1555 C C . LYS A 1 200 ? 20.594 -14.828 -13.125 1 95.56 200 LYS A C 1
ATOM 1557 O O . LYS A 1 200 ? 21.469 -15.617 -13.492 1 95.56 200 LYS A O 1
ATOM 1562 N N . LEU A 1 201 ? 19.484 -15.18 -12.508 1 96.25 201 LEU A N 1
ATOM 1563 C CA . LEU A 1 201 ? 19.359 -16.562 -12.055 1 96.25 201 LEU A CA 1
ATOM 1564 C C . LEU A 1 201 ? 18.406 -17.344 -12.961 1 96.25 201 LEU A C 1
ATOM 1566 O O . LEU A 1 201 ? 18.203 -18.547 -12.781 1 96.25 201 LEU A O 1
ATOM 1570 N N . GLY A 1 202 ? 17.797 -16.672 -13.938 1 95.88 202 GLY A N 1
ATOM 1571 C CA . GLY A 1 202 ? 16.859 -17.328 -14.836 1 95.88 202 GLY A CA 1
ATOM 1572 C C . GLY A 1 202 ? 15.602 -17.812 -14.133 1 95.88 202 GLY A C 1
ATOM 1573 O O . GLY A 1 202 ? 15.164 -18.953 -14.336 1 95.88 202 GLY A O 1
ATOM 1574 N N . LEU A 1 203 ? 15.109 -16.984 -13.281 1 97.44 203 LEU A N 1
ATOM 1575 C CA . LEU A 1 203 ? 13.969 -17.359 -12.453 1 97.44 203 LEU A CA 1
ATOM 1576 C C . LEU A 1 203 ? 12.656 -17.109 -13.195 1 97.44 203 LEU A C 1
ATOM 1578 O O . LEU A 1 203 ? 12.609 -16.328 -14.141 1 97.44 203 LEU A O 1
ATOM 1582 N N . THR A 1 204 ? 11.641 -17.844 -12.812 1 98.38 204 THR A N 1
ATOM 1583 C CA . THR A 1 204 ? 10.25 -17.609 -13.172 1 98.38 204 THR A CA 1
ATOM 1584 C C . THR A 1 204 ? 9.453 -17.125 -11.969 1 98.38 204 THR A C 1
ATOM 1586 O O . THR A 1 204 ? 9.602 -17.641 -10.859 1 98.38 204 THR A O 1
ATOM 1589 N N . TYR A 1 205 ? 8.617 -16.047 -12.219 1 98.56 205 TYR A N 1
ATOM 1590 C CA . TYR A 1 205 ? 7.914 -15.453 -11.086 1 98.56 205 TYR A CA 1
ATOM 1591 C C . TYR A 1 205 ? 6.406 -15.562 -11.258 1 98.56 205 TYR A C 1
ATOM 1593 O O . TYR A 1 205 ? 5.891 -15.406 -12.367 1 98.56 205 TYR A O 1
ATOM 1601 N N . LEU A 1 206 ? 5.727 -15.891 -10.219 1 98.75 206 LEU A N 1
ATOM 1602 C CA . LEU A 1 206 ? 4.359 -15.438 -10.008 1 98.75 206 LEU A CA 1
ATOM 1603 C C . LEU A 1 206 ? 4.32 -14.242 -9.062 1 98.75 206 LEU A C 1
ATOM 1605 O O . LEU A 1 206 ? 4.66 -14.367 -7.883 1 98.75 206 LEU A O 1
ATOM 1609 N N . PHE A 1 207 ? 3.92 -13.141 -9.594 1 98.5 207 PHE A N 1
ATOM 1610 C CA . PHE A 1 207 ? 3.93 -11.906 -8.82 1 98.5 207 PHE A CA 1
ATOM 1611 C C . PHE A 1 207 ? 2.512 -11.477 -8.469 1 98.5 207 PHE A C 1
ATOM 1613 O O . PHE A 1 207 ? 1.792 -10.938 -9.312 1 98.5 207 PHE A O 1
ATOM 1620 N N . ILE A 1 208 ? 2.17 -11.711 -7.23 1 98.19 208 ILE A N 1
ATOM 1621 C CA . ILE A 1 208 ? 0.836 -11.375 -6.742 1 98.19 208 ILE A CA 1
ATOM 1622 C C . ILE A 1 208 ? 0.829 -9.953 -6.191 1 98.19 208 ILE A C 1
ATOM 1624 O O . ILE A 1 208 ? 1.659 -9.602 -5.352 1 98.19 208 ILE A O 1
ATOM 1628 N N . THR A 1 209 ? -0.069 -9.164 -6.645 1 95.38 209 THR A N 1
ATOM 1629 C CA . THR A 1 209 ? -0.172 -7.797 -6.137 1 95.38 209 THR A CA 1
ATOM 1630 C C . THR A 1 209 ? -1.561 -7.227 -6.41 1 95.38 209 THR A C 1
ATOM 1632 O O . THR A 1 209 ? -2.27 -7.695 -7.301 1 95.38 209 THR A O 1
ATOM 1635 N N . HIS A 1 210 ? -1.896 -6.285 -5.637 1 91.06 210 HIS A N 1
ATOM 1636 C CA . HIS A 1 210 ? -3.109 -5.52 -5.902 1 91.06 210 HIS A CA 1
ATOM 1637 C C . HIS A 1 210 ? -2.777 -4.145 -6.473 1 91.06 210 HIS A C 1
ATOM 1639 O O . HIS A 1 210 ? -3.68 -3.375 -6.812 1 91.06 210 HIS A O 1
ATOM 1645 N N . ASN A 1 211 ? -1.528 -3.822 -6.562 1 89.69 211 ASN A N 1
ATOM 1646 C CA . ASN A 1 211 ? -1.063 -2.582 -7.176 1 89.69 211 ASN A CA 1
ATOM 1647 C C . ASN A 1 211 ? -0.872 -2.738 -8.68 1 89.69 211 ASN A C 1
ATOM 1649 O O . ASN A 1 211 ? 0.119 -3.32 -9.125 1 89.69 211 ASN A O 1
ATOM 1653 N N . ILE A 1 212 ? -1.737 -2.109 -9.352 1 89.94 212 ILE A N 1
ATOM 1654 C CA . ILE A 1 212 ? -1.806 -2.318 -10.797 1 89.94 212 ILE A CA 1
ATOM 1655 C C . ILE A 1 212 ? -0.559 -1.741 -11.461 1 89.94 212 ILE A C 1
ATOM 1657 O O . ILE A 1 212 ? -0.038 -2.312 -12.422 1 89.94 212 ILE A O 1
ATOM 1661 N N . ALA A 1 213 ? -0.086 -0.615 -11.023 1 88.62 213 ALA A N 1
ATOM 1662 C CA . ALA A 1 213 ? 1.104 -0.003 -11.609 1 88.62 213 ALA A CA 1
ATOM 1663 C C . ALA A 1 213 ? 2.324 -0.902 -11.438 1 88.62 213 ALA A C 1
ATOM 1665 O O . ALA A 1 213 ? 3.146 -1.025 -12.352 1 88.62 213 ALA A O 1
ATOM 1666 N N . VAL A 1 214 ? 2.428 -1.472 -10.305 1 92.5 214 VAL A N 1
ATOM 1667 C CA . VAL A 1 214 ? 3.527 -2.389 -10.023 1 92.5 214 VAL A CA 1
ATOM 1668 C C . VAL A 1 214 ? 3.42 -3.615 -10.922 1 92.5 214 VAL A C 1
ATOM 1670 O O . VAL A 1 214 ? 4.414 -4.059 -11.508 1 92.5 214 VAL A O 1
ATOM 1673 N N . ALA A 1 215 ? 2.207 -4.117 -11.047 1 94.06 215 ALA A N 1
ATOM 1674 C CA . ALA A 1 215 ? 1.978 -5.273 -11.914 1 94.06 215 ALA A CA 1
ATOM 1675 C C . ALA A 1 215 ? 2.381 -4.965 -13.359 1 94.06 215 ALA A C 1
ATOM 1677 O O . ALA A 1 215 ? 3.051 -5.773 -14.008 1 94.06 215 ALA A O 1
ATOM 1678 N N . TYR A 1 216 ? 1.955 -3.848 -13.812 1 92.5 216 TYR A N 1
ATOM 1679 C CA . TYR A 1 216 ? 2.287 -3.461 -15.18 1 92.5 216 TYR A CA 1
ATOM 1680 C C . TYR A 1 216 ? 3.797 -3.387 -15.375 1 92.5 216 TYR A C 1
ATOM 1682 O O . TYR A 1 216 ? 4.316 -3.807 -16.406 1 92.5 216 TYR A O 1
ATOM 1690 N N . TYR A 1 217 ? 4.441 -2.883 -14.422 1 93 217 TYR A N 1
ATOM 1691 C CA . TYR A 1 217 ? 5.875 -2.623 -14.516 1 93 217 TYR A CA 1
ATOM 1692 C C . TYR A 1 217 ? 6.66 -3.926 -14.586 1 93 217 TYR A C 1
ATOM 1694 O O . TYR A 1 217 ? 7.582 -4.062 -15.391 1 93 217 TYR A O 1
ATOM 1702 N N . ILE A 1 218 ? 6.234 -4.906 -13.82 1 95.56 218 ILE A N 1
ATOM 1703 C CA . ILE A 1 218 ? 7.148 -6.023 -13.609 1 95.56 218 ILE A CA 1
ATOM 1704 C C . ILE A 1 218 ? 6.691 -7.227 -14.438 1 95.56 218 ILE A C 1
ATOM 1706 O O . ILE A 1 218 ? 7.484 -8.125 -14.727 1 95.56 218 ILE A O 1
ATOM 1710 N N . SER A 1 219 ? 5.492 -7.285 -14.82 1 96.88 219 SER A N 1
ATOM 1711 C CA . SER A 1 219 ? 4.938 -8.508 -15.383 1 96.88 219 SER A CA 1
ATOM 1712 C C . SER A 1 219 ? 5.168 -8.578 -16.891 1 96.88 219 SER A C 1
ATOM 1714 O O . SER A 1 219 ? 5.238 -7.543 -17.562 1 96.88 219 SER A O 1
ATOM 1716 N N . ASP A 1 220 ? 5.312 -9.766 -17.406 1 96.69 220 ASP A N 1
ATOM 1717 C CA . ASP A 1 220 ? 5.273 -10.031 -18.844 1 96.69 220 ASP A CA 1
ATOM 1718 C C . ASP A 1 220 ? 3.852 -10.352 -19.297 1 96.69 220 ASP A C 1
ATOM 1720 O O . ASP A 1 220 ? 3.373 -9.789 -20.281 1 96.69 220 ASP A O 1
ATOM 1724 N N . ARG A 1 221 ? 3.266 -11.25 -18.641 1 98 221 ARG A N 1
ATOM 1725 C CA . ARG A 1 221 ? 1.854 -11.586 -18.781 1 98 221 ARG A CA 1
ATOM 1726 C C . ARG A 1 221 ? 1.116 -11.398 -17.469 1 98 221 ARG A C 1
ATOM 1728 O O . ARG A 1 221 ? 1.743 -11.273 -16.406 1 98 221 ARG A O 1
ATOM 1735 N N . VAL A 1 222 ? -0.24 -11.32 -17.625 1 97.94 222 VAL A N 1
ATOM 1736 C CA . VAL A 1 222 ? -1.023 -11.031 -16.422 1 97.94 222 VAL A CA 1
ATOM 1737 C C . VAL A 1 222 ? -2.27 -11.914 -16.406 1 97.94 222 VAL A C 1
ATOM 1739 O O . VAL A 1 222 ? -2.832 -12.234 -17.453 1 97.94 222 VAL A O 1
ATOM 1742 N N . ALA A 1 223 ? -2.604 -12.32 -15.234 1 98.5 223 ALA A N 1
ATOM 1743 C CA . ALA A 1 223 ? -3.871 -13 -14.961 1 98.5 223 ALA A CA 1
ATOM 1744 C C . ALA A 1 223 ? -4.715 -12.203 -13.969 1 98.5 223 ALA A C 1
ATOM 1746 O O . ALA A 1 223 ? -4.199 -11.711 -12.961 1 98.5 223 ALA A O 1
ATOM 1747 N N . ILE A 1 224 ? -5.969 -12.062 -14.305 1 98.25 224 ILE A N 1
ATOM 1748 C CA . ILE A 1 224 ? -6.918 -11.367 -13.445 1 98.25 224 ILE A CA 1
ATOM 1749 C C . ILE A 1 224 ? -7.816 -12.375 -12.742 1 98.25 224 ILE A C 1
ATOM 1751 O O . ILE A 1 224 ? -8.492 -13.18 -13.391 1 98.25 224 ILE A O 1
ATOM 1755 N N . MET A 1 225 ? -7.793 -12.297 -11.453 1 97.56 225 MET A N 1
ATOM 1756 C CA . MET A 1 225 ? -8.578 -13.234 -10.656 1 97.56 225 MET A CA 1
ATOM 1757 C C . MET A 1 225 ? -9.734 -12.523 -9.961 1 97.56 225 MET A C 1
ATOM 1759 O O . MET A 1 225 ? -9.562 -11.422 -9.438 1 97.56 225 MET A O 1
ATOM 1763 N N . TYR A 1 226 ? -10.891 -13.109 -10.023 1 96.44 226 TYR A N 1
ATOM 1764 C CA . TYR A 1 226 ? -12.094 -12.609 -9.359 1 96.44 226 TYR A CA 1
ATOM 1765 C C . TYR A 1 226 ? -12.875 -13.742 -8.719 1 96.44 226 TYR A C 1
ATOM 1767 O O . TYR A 1 226 ? -13.289 -14.688 -9.398 1 96.44 226 TYR A O 1
ATOM 1775 N N . ALA A 1 227 ? -13.047 -13.633 -7.41 1 95.69 227 ALA A N 1
ATOM 1776 C CA . ALA A 1 227 ? -13.891 -14.547 -6.641 1 95.69 227 ALA A CA 1
ATOM 1777 C C . ALA A 1 227 ? -13.516 -16 -6.93 1 95.69 227 ALA A C 1
ATOM 1779 O O . ALA A 1 227 ? -14.391 -16.828 -7.242 1 95.69 227 ALA A O 1
ATOM 1780 N N . GLY A 1 228 ? -12.258 -16.297 -6.953 1 96.5 228 GLY A N 1
ATOM 1781 C CA . GLY A 1 228 ? -11.766 -17.656 -7.051 1 96.5 228 GLY A CA 1
ATOM 1782 C C . GLY A 1 228 ? -11.539 -18.109 -8.477 1 96.5 228 GLY A C 1
ATOM 1783 O O . GLY A 1 228 ? -11.148 -19.25 -8.719 1 96.5 228 GLY A O 1
ATOM 1784 N N . LYS A 1 229 ? -11.781 -17.219 -9.438 1 97.25 229 LYS A N 1
ATOM 1785 C CA . LYS A 1 229 ? -11.68 -17.578 -10.844 1 97.25 229 LYS A CA 1
ATOM 1786 C C . LYS A 1 229 ? -10.727 -16.656 -11.594 1 97.25 229 LYS A C 1
ATOM 1788 O O . LYS A 1 229 ? -10.609 -15.477 -11.25 1 97.25 229 LYS A O 1
ATOM 1793 N N . VAL A 1 230 ? -10.062 -17.188 -12.555 1 98 230 VAL A N 1
ATOM 1794 C CA . VAL A 1 230 ? -9.352 -16.359 -13.516 1 98 230 VAL A CA 1
ATOM 1795 C C . VAL A 1 230 ? -10.312 -15.883 -14.602 1 98 230 VAL A C 1
ATOM 1797 O O . VAL A 1 230 ? -10.93 -16.703 -15.281 1 98 230 VAL A O 1
ATOM 1800 N N . VAL A 1 231 ? -10.414 -14.555 -14.82 1 98.06 231 VAL A N 1
ATOM 1801 C CA . VAL A 1 231 ? -11.438 -14.047 -15.727 1 98.06 231 VAL A CA 1
ATOM 1802 C C . VAL A 1 231 ? -10.773 -13.516 -17 1 98.06 231 VAL A C 1
ATOM 1804 O O . VAL A 1 231 ? -11.445 -13.328 -18.016 1 98.06 231 VAL A O 1
ATOM 1807 N N . GLU A 1 232 ? -9.57 -13.188 -16.922 1 97.88 232 GLU A N 1
ATOM 1808 C CA . GLU A 1 232 ? -8.797 -12.695 -18.047 1 97.88 232 GLU A CA 1
ATOM 1809 C C . GLU A 1 232 ? -7.312 -12.992 -17.875 1 97.88 232 GLU A C 1
ATOM 1811 O O . GLU A 1 232 ? -6.773 -12.859 -16.766 1 97.88 232 GLU A O 1
ATOM 1816 N N . TYR A 1 233 ? -6.723 -13.422 -18.922 1 95.81 233 TYR A N 1
ATOM 1817 C CA . TYR A 1 233 ? -5.355 -13.914 -18.812 1 95.81 233 TYR A CA 1
ATOM 1818 C C . TYR A 1 233 ? -4.621 -13.758 -20.141 1 95.81 233 TYR A C 1
ATOM 1820 O O . TYR A 1 233 ? -5.148 -14.117 -21.203 1 95.81 233 TYR A O 1
ATOM 1828 N N . GLY A 1 234 ? -3.391 -13.133 -20.141 1 96.81 234 GLY A N 1
ATOM 1829 C CA . GLY A 1 234 ? -2.637 -13.016 -21.391 1 96.81 234 GLY A CA 1
ATOM 1830 C C . GLY A 1 234 ? -1.625 -11.883 -21.359 1 96.81 234 GLY A C 1
ATOM 1831 O O . GLY A 1 234 ? -1.021 -11.602 -20.328 1 96.81 234 GLY A O 1
ATOM 1832 N N . ASP A 1 235 ? -1.355 -11.352 -22.484 1 96.19 235 ASP A N 1
ATOM 1833 C CA . ASP A 1 235 ? -0.35 -10.312 -22.672 1 96.19 235 ASP A CA 1
ATOM 1834 C C . ASP A 1 235 ? -0.684 -9.07 -21.828 1 96.19 235 ASP A C 1
ATOM 1836 O O . ASP A 1 235 ? -1.819 -8.594 -21.844 1 96.19 235 ASP A O 1
ATOM 1840 N N . LYS A 1 236 ? 0.292 -8.555 -21.141 1 95.06 236 LYS A N 1
ATOM 1841 C CA . LYS A 1 236 ? 0.029 -7.465 -20.203 1 95.06 236 LYS A CA 1
ATOM 1842 C C . LYS A 1 236 ? -0.46 -6.215 -20.922 1 95.06 236 LYS A C 1
ATOM 1844 O O . LYS A 1 236 ? -1.329 -5.5 -20.422 1 95.06 236 LYS A O 1
ATOM 1849 N N . GLU A 1 237 ? 0.126 -5.902 -22.109 1 94.56 237 GLU A N 1
ATOM 1850 C CA . GLU A 1 237 ? -0.268 -4.691 -22.828 1 94.56 237 GLU A CA 1
ATOM 1851 C C . GLU A 1 237 ? -1.736 -4.746 -23.25 1 94.56 237 GLU A C 1
ATOM 1853 O O . GLU A 1 237 ? -2.463 -3.76 -23.109 1 94.56 237 GLU A O 1
ATOM 1858 N N . GLU A 1 238 ? -2.088 -5.898 -23.719 1 95 238 GLU A N 1
ATOM 1859 C CA . GLU A 1 238 ? -3.482 -6.066 -24.109 1 95 238 GLU A CA 1
ATOM 1860 C C . GLU A 1 238 ? -4.418 -5.918 -22.906 1 95 238 GLU A C 1
ATOM 1862 O O . GLU A 1 238 ? -5.445 -5.238 -23 1 95 238 GLU A O 1
ATOM 1867 N N . ILE A 1 239 ? -4.047 -6.473 -21.875 1 96 239 ILE A N 1
ATOM 1868 C CA . ILE A 1 239 ? -4.918 -6.504 -20.703 1 96 239 ILE A CA 1
ATOM 1869 C C . ILE A 1 239 ? -5.008 -5.109 -20.094 1 96 239 ILE A C 1
ATOM 1871 O O . ILE A 1 239 ? -6.09 -4.66 -19.703 1 96 239 ILE A O 1
ATOM 1875 N N . PHE A 1 240 ? -3.943 -4.355 -20.062 1 93.12 240 PHE A N 1
ATOM 1876 C CA . PHE A 1 240 ? -3.926 -3.07 -19.375 1 93.12 240 PHE A CA 1
ATOM 1877 C C . PHE A 1 240 ? -4.438 -1.96 -20.281 1 93.12 240 PHE A C 1
ATOM 1879 O O . PHE A 1 240 ? -5.109 -1.033 -19.812 1 93.12 240 PHE A O 1
ATOM 1886 N N . ARG A 1 241 ? -4.211 -2.07 -21.531 1 92.19 241 ARG A N 1
ATOM 1887 C CA . ARG A 1 241 ? -4.574 -0.988 -22.438 1 92.19 241 ARG A CA 1
ATOM 1888 C C . ARG A 1 241 ? -5.938 -1.241 -23.062 1 92.19 241 ARG A C 1
ATOM 1890 O O . ARG A 1 241 ? -6.652 -0.298 -23.422 1 92.19 241 ARG A O 1
ATOM 1897 N N . ASN A 1 242 ? -6.23 -2.523 -23.25 1 95.19 242 ASN A N 1
ATOM 1898 C CA . ASN A 1 242 ? -7.492 -2.91 -23.859 1 95.19 242 ASN A CA 1
ATOM 1899 C C . ASN A 1 242 ? -8.172 -4.039 -23.094 1 95.19 242 ASN A C 1
ATOM 1901 O O . ASN A 1 242 ? -8.445 -5.102 -23.656 1 95.19 242 ASN A O 1
ATOM 1905 N N . PRO A 1 243 ? -8.484 -3.752 -21.828 1 96.75 243 PRO A N 1
ATOM 1906 C CA . PRO A 1 243 ? -9.117 -4.816 -21.047 1 96.75 243 PRO A CA 1
ATOM 1907 C C . PRO A 1 243 ? -10.43 -5.297 -21.672 1 96.75 243 PRO A C 1
ATOM 1909 O O . PRO A 1 243 ? -11.234 -4.484 -22.125 1 96.75 243 PRO A O 1
ATOM 1912 N N . ALA A 1 244 ? -10.617 -6.598 -21.656 1 97.69 244 ALA A N 1
ATOM 1913 C CA . ALA A 1 244 ? -11.797 -7.176 -22.297 1 97.69 244 ALA A CA 1
ATOM 1914 C C . ALA A 1 244 ? -12.883 -7.465 -21.266 1 97.69 244 ALA A C 1
ATOM 1916 O O . ALA A 1 244 ? -14.039 -7.086 -21.453 1 97.69 244 ALA A O 1
ATOM 1917 N N . HIS A 1 245 ? -12.555 -8.148 -20.203 1 98 245 HIS A N 1
ATOM 1918 C CA . HIS A 1 245 ? -13.555 -8.469 -19.188 1 98 245 HIS A CA 1
ATOM 1919 C C . HIS A 1 245 ? -14 -7.211 -18.453 1 98 245 HIS A C 1
ATOM 1921 O O . HIS A 1 245 ? -13.18 -6.375 -18.078 1 98 245 HIS A O 1
ATOM 1927 N N . PRO A 1 246 ? -15.266 -7.074 -18.156 1 97.56 246 PRO A N 1
ATOM 1928 C CA . PRO A 1 246 ? -15.773 -5.879 -17.469 1 97.56 246 PRO A CA 1
ATOM 1929 C C . PRO A 1 246 ? -15.117 -5.656 -16.109 1 97.56 246 PRO A C 1
ATOM 1931 O O . PRO A 1 246 ? -14.867 -4.516 -15.719 1 97.56 246 PRO A O 1
ATOM 1934 N N . TYR A 1 247 ? -14.883 -6.742 -15.43 1 96.81 247 TYR A N 1
ATOM 1935 C CA . TYR A 1 247 ? -14.172 -6.609 -14.164 1 96.81 247 TYR A CA 1
ATOM 1936 C C . TYR A 1 247 ? -12.797 -5.977 -14.375 1 96.81 247 TYR A C 1
ATOM 1938 O O . TYR A 1 247 ? -12.406 -5.078 -13.625 1 96.81 247 TYR A O 1
ATOM 1946 N N . THR A 1 248 ? -12.055 -6.469 -15.328 1 97.38 248 THR A N 1
ATOM 1947 C CA . THR A 1 248 ? -10.742 -5.918 -15.648 1 97.38 248 THR A CA 1
ATOM 1948 C C . THR A 1 248 ? -10.852 -4.438 -16 1 97.38 248 THR A C 1
ATOM 1950 O O . THR A 1 248 ? -10.039 -3.629 -15.555 1 97.38 248 THR A O 1
ATOM 1953 N N . GLN A 1 249 ? -11.844 -4.117 -16.75 1 96.25 249 GLN A N 1
ATOM 1954 C CA . GLN A 1 249 ? -12.086 -2.725 -17.109 1 96.25 249 GLN A CA 1
ATOM 1955 C C . GLN A 1 249 ? -12.273 -1.858 -15.867 1 96.25 249 GLN A C 1
ATOM 1957 O O . GLN A 1 249 ? -11.688 -0.783 -15.758 1 96.25 249 GLN A O 1
ATOM 1962 N N . SER A 1 250 ? -13.078 -2.35 -14.992 1 94.75 250 SER A N 1
ATOM 1963 C CA . SER A 1 250 ? -13.352 -1.605 -13.766 1 94.75 250 SER A CA 1
ATOM 1964 C C . SER A 1 250 ? -12.094 -1.444 -12.922 1 94.75 250 SER A C 1
ATOM 1966 O O . SER A 1 250 ? -11.883 -0.399 -12.305 1 94.75 250 SER A O 1
ATOM 1968 N N . LEU A 1 251 ? -11.273 -2.494 -12.875 1 93.88 251 LEU A N 1
ATOM 1969 C CA . LEU A 1 251 ? -10.016 -2.428 -12.133 1 93.88 251 LEU A CA 1
ATOM 1970 C C . LEU A 1 251 ? -9.102 -1.349 -12.711 1 93.88 251 LEU A C 1
ATOM 1972 O O . LEU A 1 251 ? -8.547 -0.538 -11.961 1 93.88 251 LEU A O 1
ATOM 1976 N N . MET A 1 252 ? -9.008 -1.322 -14.023 1 92.88 252 MET A N 1
ATOM 1977 C CA . MET A 1 252 ? -8.156 -0.335 -14.68 1 92.88 252 MET A CA 1
ATOM 1978 C C . MET A 1 252 ? -8.688 1.077 -14.453 1 92.88 252 MET A C 1
ATOM 1980 O O . MET A 1 252 ? -7.906 2.018 -14.289 1 92.88 252 MET A O 1
ATOM 1984 N N . ALA A 1 253 ? -9.953 1.192 -14.367 1 92.69 253 ALA A N 1
ATOM 1985 C CA . ALA A 1 253 ? -10.594 2.492 -14.203 1 92.69 253 ALA A CA 1
ATOM 1986 C C . ALA A 1 253 ? -10.453 2.998 -12.773 1 92.69 253 ALA A C 1
ATOM 1988 O O . ALA A 1 253 ? -10.734 4.164 -12.484 1 92.69 253 ALA A O 1
ATOM 1989 N N . SER A 1 254 ? -10.008 2.137 -11.938 1 91.94 254 SER A N 1
ATOM 1990 C CA . SER A 1 254 ? -9.883 2.48 -10.523 1 91.94 254 SER A CA 1
ATOM 1991 C C . SER A 1 254 ? -8.5 3.049 -10.211 1 91.94 254 SER A C 1
ATOM 1993 O O . SER A 1 254 ? -8.25 3.514 -9.102 1 91.94 254 SER A O 1
ATOM 1995 N N . ILE A 1 255 ? -7.637 3.143 -11.078 1 88.69 255 ILE A N 1
ATOM 1996 C CA . ILE A 1 255 ? -6.246 3.508 -10.836 1 88.69 255 ILE A CA 1
ATOM 1997 C C . ILE A 1 255 ? -6.066 5.012 -11.031 1 88.69 255 ILE A C 1
ATOM 1999 O O . ILE A 1 255 ? -6.348 5.543 -12.109 1 88.69 255 ILE A O 1
ATOM 2003 N N . PRO A 1 256 ? -5.656 5.648 -9.977 1 87 256 PRO A N 1
ATOM 2004 C CA . PRO A 1 256 ? -5.316 7.059 -10.172 1 87 256 PRO A CA 1
ATOM 2005 C C . PRO A 1 256 ? -4.102 7.254 -11.078 1 87 256 PRO A C 1
ATOM 2007 O O . PRO A 1 256 ? -3.121 6.516 -10.969 1 87 256 PRO A O 1
ATOM 2010 N N . THR A 1 257 ? -4.258 8.062 -12.07 1 80.62 257 THR A N 1
ATOM 2011 C CA . THR A 1 257 ? -3.145 8.477 -12.922 1 80.62 257 THR A CA 1
ATOM 2012 C C . THR A 1 257 ? -3.051 10 -12.992 1 80.62 257 THR A C 1
ATOM 2014 O O . THR A 1 257 ? -3.932 10.703 -12.5 1 80.62 257 THR A O 1
ATOM 2017 N N . MET A 1 258 ? -1.973 10.508 -13.469 1 76.75 258 MET A N 1
ATOM 2018 C CA . MET A 1 258 ? -1.772 11.953 -13.555 1 76.75 258 MET A CA 1
ATOM 2019 C C . MET A 1 258 ? -2.74 12.578 -14.555 1 76.75 258 MET A C 1
ATOM 2021 O O . MET A 1 258 ? -2.93 13.797 -14.562 1 76.75 258 MET A O 1
ATOM 2025 N N . ASN A 1 259 ? -3.391 11.797 -15.297 1 74.69 259 ASN A N 1
ATOM 2026 C CA . ASN A 1 259 ? -4.258 12.336 -16.328 1 74.69 259 ASN A CA 1
ATOM 2027 C C . ASN A 1 259 ? -5.723 12 -16.078 1 74.69 259 ASN A C 1
ATOM 2029 O O . ASN A 1 259 ? -6.602 12.406 -16.844 1 74.69 259 ASN A O 1
ATOM 2033 N N . LYS A 1 260 ? -5.844 11.266 -15.039 1 75.62 260 LYS A N 1
ATOM 2034 C CA . LYS A 1 260 ? -7.215 10.82 -14.789 1 75.62 260 LYS A CA 1
ATOM 2035 C C . LYS A 1 260 ? -7.906 11.734 -13.781 1 75.62 260 LYS A C 1
ATOM 2037 O O . LYS A 1 260 ? -7.398 11.945 -12.68 1 75.62 260 LYS A O 1
ATOM 2042 N N . LYS A 1 261 ? -9.078 12.195 -14.164 1 72.19 261 LYS A N 1
ATOM 2043 C CA . LYS A 1 261 ? -9.812 13.141 -13.328 1 72.19 261 LYS A CA 1
ATOM 2044 C C . LYS A 1 261 ? -10.766 12.422 -12.383 1 72.19 261 LYS A C 1
ATOM 2046 O O . LYS A 1 261 ? -11.07 12.922 -11.297 1 72.19 261 LYS A O 1
ATOM 2051 N N . GLU A 1 262 ? -11.219 11.219 -12.922 1 87.44 262 GLU A N 1
ATOM 2052 C CA . GLU A 1 262 ? -12.203 10.516 -12.109 1 87.44 262 GLU A CA 1
ATOM 2053 C C . GLU A 1 262 ? -11.906 9.023 -12.047 1 87.44 262 GLU A C 1
ATOM 2055 O O . GLU A 1 262 ? -11.539 8.414 -13.055 1 87.44 262 GLU A O 1
ATOM 2060 N N . LEU A 1 263 ? -12.086 8.539 -10.852 1 91.88 263 LEU A N 1
ATOM 2061 C CA . LEU A 1 263 ? -11.938 7.098 -10.664 1 91.88 263 LEU A CA 1
ATOM 2062 C C . LEU A 1 263 ? -13.289 6.398 -10.719 1 91.88 263 LEU A C 1
ATOM 2064 O O . LEU A 1 263 ? -14.289 6.922 -10.211 1 91.88 263 LEU A O 1
ATOM 2068 N N . GLN A 1 264 ? -13.344 5.262 -11.406 1 91.44 264 GLN A N 1
ATOM 2069 C CA . GLN A 1 264 ? -14.578 4.496 -11.539 1 91.44 264 GLN A CA 1
ATOM 2070 C C . GLN A 1 264 ? -14.383 3.053 -11.086 1 91.44 264 GLN A C 1
ATOM 2072 O O . GLN A 1 264 ? -14.336 2.137 -11.906 1 91.44 264 GLN A O 1
ATOM 2077 N N . PRO A 1 265 ? -14.375 2.889 -9.789 1 89.25 265 PRO A N 1
ATOM 2078 C CA . PRO A 1 265 ? -14.25 1.527 -9.266 1 89.25 265 PRO A CA 1
ATOM 2079 C C . PRO A 1 265 ? -15.523 0.707 -9.438 1 89.25 265 PRO A C 1
ATOM 2081 O O . PRO A 1 265 ? -16.594 1.268 -9.703 1 89.25 265 PRO A O 1
ATOM 2084 N N . PRO A 1 266 ? -15.281 -0.669 -9.422 1 86.81 266 PRO A N 1
ATOM 2085 C CA . PRO A 1 266 ? -16.5 -1.479 -9.422 1 86.81 266 PRO A CA 1
ATOM 2086 C C . PRO A 1 266 ? -17.422 -1.151 -8.25 1 86.81 266 PRO A C 1
ATOM 2088 O O . PRO A 1 266 ? -16.953 -0.805 -7.168 1 86.81 266 PRO A O 1
ATOM 2091 N N . THR A 1 267 ? -18.656 -1.255 -8.555 1 83 267 THR A N 1
ATOM 2092 C CA . THR A 1 267 ? -19.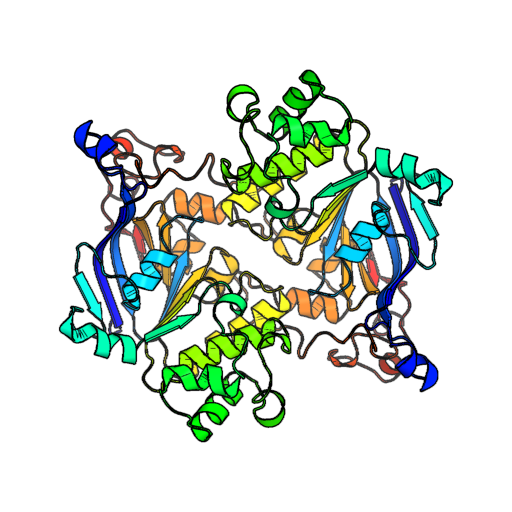625 -0.945 -7.508 1 83 267 THR A CA 1
ATOM 2093 C C . THR A 1 267 ? -19.859 -2.158 -6.613 1 83 267 THR A C 1
ATOM 2095 O O . THR A 1 267 ? -19.625 -3.297 -7.027 1 83 267 THR A O 1
ATOM 2098 N N . GLY A 1 268 ? -20.234 -1.89 -5.508 1 78.62 268 GLY A N 1
ATOM 2099 C CA . GLY A 1 268 ? -20.609 -2.967 -4.605 1 78.62 268 GLY A CA 1
ATOM 2100 C C . GLY A 1 268 ? -19.422 -3.662 -3.973 1 78.62 268 GLY A C 1
ATOM 2101 O O . GLY A 1 268 ? -18.297 -3.178 -4.062 1 78.62 268 GLY A O 1
ATOM 2102 N N . GLU A 1 269 ? -19.719 -4.75 -3.281 1 79.12 269 GLU A N 1
ATOM 2103 C CA . GLU A 1 269 ? -18.703 -5.523 -2.578 1 79.12 269 GLU A CA 1
ATOM 2104 C C . GLU A 1 269 ? -18.422 -6.844 -3.293 1 79.12 269 GLU A C 1
ATOM 2106 O O . GLU A 1 269 ? -19.266 -7.352 -4.031 1 79.12 269 GLU A O 1
ATOM 2111 N N . VAL A 1 270 ? -17.203 -7.289 -3.07 1 80.31 270 VAL A N 1
ATOM 2112 C CA . VAL A 1 270 ? -16.844 -8.609 -3.578 1 80.31 270 VAL A CA 1
ATOM 2113 C C . VAL A 1 270 ? -17.781 -9.664 -2.965 1 80.31 270 VAL A C 1
ATOM 2115 O O . VAL A 1 270 ? -18.078 -9.609 -1.771 1 80.31 270 VAL A O 1
ATOM 2118 N N . PRO A 1 271 ? -18.172 -10.586 -3.797 1 84.12 271 PRO A N 1
ATOM 2119 C CA . PRO A 1 271 ? -19.094 -11.594 -3.273 1 84.12 271 PRO A CA 1
ATOM 2120 C C . PRO A 1 271 ? -18.422 -12.57 -2.312 1 84.12 271 PRO A C 1
ATOM 2122 O O . PRO A 1 271 ? -17.203 -12.727 -2.336 1 84.12 271 PRO A O 1
ATOM 2125 N N . SER A 1 272 ? -19.297 -13.133 -1.516 1 82.19 272 SER A N 1
ATOM 2126 C CA . SER A 1 272 ? -18.828 -14.188 -0.626 1 82.19 272 SER A CA 1
ATOM 2127 C C . SER A 1 272 ? -18.375 -15.414 -1.415 1 82.19 272 SER A C 1
ATOM 2129 O O . SER A 1 272 ? -19 -15.789 -2.406 1 82.19 272 SER A O 1
ATOM 2131 N N . LEU A 1 273 ? -17.297 -16.016 -0.9 1 87.31 273 LEU A N 1
ATOM 2132 C CA . LEU A 1 273 ? -16.781 -17.203 -1.55 1 87.31 273 LEU A CA 1
ATOM 2133 C C . LEU A 1 273 ? -17.438 -18.469 -0.982 1 87.31 273 LEU A C 1
ATOM 2135 O O . LEU A 1 273 ? -17.219 -19.562 -1.487 1 87.31 273 LEU A O 1
ATOM 2139 N N . ILE A 1 274 ? -18.25 -18.266 -0.021 1 84.88 274 IL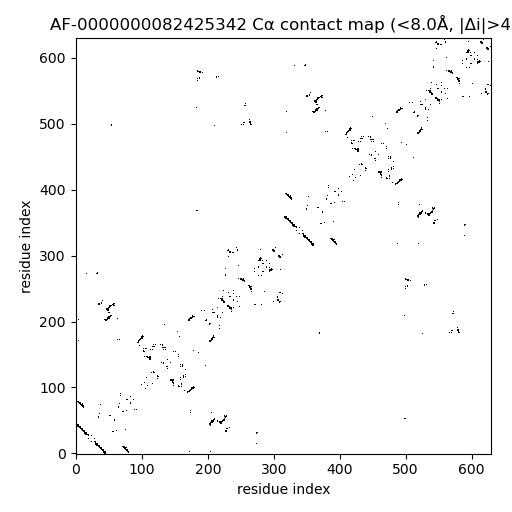E A N 1
ATOM 2140 C CA . ILE A 1 274 ? -19.047 -19.359 0.53 1 84.88 274 ILE A CA 1
ATOM 2141 C C . ILE A 1 274 ? -20.219 -19.672 -0.403 1 84.88 274 ILE A C 1
ATOM 2143 O O . ILE A 1 274 ? -20.484 -20.828 -0.72 1 84.88 274 ILE A O 1
ATOM 2147 N N . ASN A 1 275 ? -20.906 -18.672 -0.846 1 86.25 275 ASN A N 1
ATOM 2148 C CA . ASN A 1 275 ? -22 -18.781 -1.816 1 86.25 275 ASN A CA 1
ATOM 2149 C C . ASN A 1 275 ? -21.812 -17.797 -2.975 1 86.25 275 ASN A C 1
ATOM 2151 O O . ASN A 1 275 ? -22.547 -16.812 -3.078 1 86.25 275 ASN A O 1
ATOM 2155 N N . PRO A 1 276 ? -20.922 -18.203 -3.846 1 91 276 PRO A N 1
ATOM 2156 C CA . PRO A 1 276 ? -20.688 -17.266 -4.949 1 91 276 PRO A CA 1
ATOM 2157 C C . PRO A 1 276 ? -21.875 -17.188 -5.914 1 91 276 PRO A C 1
ATOM 2159 O O . PRO A 1 276 ? -22.672 -18.109 -5.988 1 91 276 PRO A O 1
ATOM 2162 N N . PRO A 1 277 ? -21.969 -16.062 -6.582 1 93.25 277 PRO A N 1
ATOM 2163 C CA . PRO A 1 277 ? -23.031 -15.914 -7.566 1 93.25 277 PRO A CA 1
ATOM 2164 C C . PRO A 1 277 ? -23.016 -17 -8.641 1 93.25 277 PRO A C 1
ATOM 2166 O O . PRO A 1 277 ? -21.953 -17.516 -8.977 1 93.25 277 PRO A O 1
ATOM 2169 N N . SER A 1 278 ? -24.203 -17.312 -9.172 1 94.31 278 SER A N 1
ATOM 2170 C CA . SER A 1 278 ? -24.312 -18.266 -10.266 1 94.31 278 SER A CA 1
ATOM 2171 C C . SER A 1 278 ? -23.766 -17.688 -11.57 1 94.31 278 SER A C 1
ATOM 2173 O O . SER A 1 278 ? -23.656 -16.469 -11.711 1 94.31 278 SER A O 1
ATOM 2175 N N . GLY A 1 279 ? -23.391 -18.562 -12.492 1 96.12 279 GLY A N 1
ATOM 2176 C CA . GLY A 1 279 ? -22.891 -18.078 -13.773 1 96.12 279 GLY A CA 1
ATOM 2177 C C . GLY A 1 279 ? -21.578 -17.312 -13.656 1 96.12 279 GLY A C 1
ATOM 2178 O O . GLY A 1 279 ? -20.641 -17.781 -13.008 1 96.12 279 GLY A O 1
ATOM 2179 N N . CYS A 1 280 ? -21.625 -16.219 -14.344 1 96.81 280 CYS A N 1
ATOM 2180 C CA . CYS A 1 280 ? -20.484 -15.32 -14.172 1 96.81 280 CYS A CA 1
ATOM 2181 C C . CYS A 1 280 ? -20.484 -14.711 -12.781 1 96.81 280 CYS A C 1
ATOM 2183 O O . CYS A 1 280 ? -21.438 -14.016 -12.398 1 96.81 280 CYS A O 1
ATOM 2185 N N . ARG A 1 281 ? -19.438 -14.875 -12.078 1 96.56 281 ARG A N 1
ATOM 2186 C CA . ARG A 1 281 ? -19.406 -14.438 -10.688 1 96.56 281 ARG A CA 1
ATOM 2187 C C . ARG A 1 281 ? -19.438 -12.914 -10.594 1 96.56 281 ARG A C 1
ATOM 2189 O O . ARG A 1 281 ? -19.75 -12.359 -9.539 1 96.56 281 ARG A O 1
ATOM 2196 N N . PHE A 1 282 ? -19.141 -12.25 -11.695 1 97 282 PHE A N 1
ATOM 2197 C CA . PHE A 1 282 ? -19.078 -10.789 -11.672 1 97 282 PHE A CA 1
ATOM 2198 C C . PHE A 1 282 ? -20.406 -10.18 -12.086 1 97 282 PHE A C 1
ATOM 2200 O O . PHE A 1 282 ? -20.594 -8.969 -12 1 97 282 PHE A O 1
ATOM 2207 N N . HIS A 1 283 ? -21.438 -10.953 -12.43 1 96.62 283 HIS A N 1
ATOM 2208 C CA . HIS A 1 283 ? -22.656 -10.445 -13.047 1 96.62 283 HIS A CA 1
ATOM 2209 C C . HIS A 1 283 ? -23.391 -9.484 -12.117 1 96.62 283 HIS A C 1
ATOM 2211 O O . HIS A 1 283 ? -23.984 -8.508 -12.57 1 96.62 283 HIS A O 1
ATOM 2217 N N . PRO A 1 284 ? -23.312 -9.656 -10.805 1 95.38 284 PRO A N 1
ATOM 2218 C CA . PRO A 1 284 ? -24.047 -8.727 -9.945 1 95.38 284 PRO A CA 1
ATOM 2219 C C . PRO A 1 284 ? -23.469 -7.312 -9.984 1 95.38 284 PRO A C 1
ATOM 2221 O O . PRO A 1 284 ? -24.172 -6.352 -9.656 1 95.38 284 PRO A O 1
ATOM 2224 N N . ARG A 1 285 ? -22.219 -7.203 -10.352 1 94.81 285 ARG A N 1
ATOM 2225 C CA . ARG A 1 285 ? -21.547 -5.91 -10.352 1 94.81 285 ARG A CA 1
ATOM 2226 C C . ARG A 1 285 ? -21.266 -5.438 -11.773 1 94.81 285 ARG A C 1
ATOM 2228 O O . ARG A 1 285 ? -20.703 -4.359 -11.977 1 94.81 285 ARG A O 1
ATOM 2235 N N . CYS A 1 286 ? -21.625 -6.195 -12.773 1 96.44 286 CYS A N 1
ATOM 2236 C CA . CYS A 1 286 ? -21.281 -5.945 -14.164 1 96.44 286 CYS A CA 1
ATOM 2237 C C . CYS A 1 286 ? -22.281 -5.004 -14.82 1 96.44 286 CYS A C 1
ATOM 2239 O O . CYS A 1 286 ? -23.484 -5.293 -14.844 1 96.44 286 CYS A O 1
ATOM 2241 N N . PRO A 1 287 ? -21.75 -3.928 -15.414 1 95.31 287 PRO A N 1
ATOM 2242 C CA . PRO A 1 287 ? -22.672 -3.01 -16.094 1 95.31 287 PRO A CA 1
ATOM 2243 C C . PRO A 1 287 ? -23.219 -3.586 -17.406 1 95.31 287 PRO A C 1
ATOM 2245 O O . PRO A 1 287 ? -24.172 -3.041 -17.969 1 95.31 287 PRO A O 1
ATOM 2248 N N . PHE A 1 288 ? -22.703 -4.691 -17.828 1 96.56 288 PHE A N 1
ATOM 2249 C CA . PHE A 1 288 ? -23.094 -5.27 -19.109 1 96.56 288 PHE A CA 1
ATOM 2250 C C . PHE A 1 288 ? -23.766 -6.629 -18.906 1 96.56 288 PHE A C 1
ATOM 2252 O O . PHE A 1 288 ? -23.844 -7.43 -19.844 1 96.56 288 PHE A O 1
ATOM 2259 N N . ALA A 1 289 ? -24.125 -6.875 -17.703 1 96.62 289 ALA A N 1
ATOM 2260 C CA . ALA A 1 289 ? -24.656 -8.195 -17.375 1 96.62 289 ALA A CA 1
ATOM 2261 C C . ALA A 1 289 ? -25.859 -8.539 -18.25 1 96.62 289 ALA A C 1
ATOM 2263 O O . ALA A 1 289 ? -26.734 -7.699 -18.453 1 96.62 289 ALA A O 1
ATOM 2264 N N . MET A 1 290 ? -25.844 -9.734 -18.797 1 97 290 MET A N 1
ATOM 2265 C CA . MET A 1 290 ? -26.938 -10.305 -19.562 1 97 290 MET A CA 1
ATOM 2266 C C . MET A 1 290 ? -27.562 -11.5 -18.844 1 97 290 MET A C 1
ATOM 2268 O O . MET A 1 290 ? -27 -11.984 -17.859 1 97 290 MET A O 1
ATOM 2272 N N . ASP A 1 291 ? -28.672 -12.008 -19.328 1 96.94 291 ASP A N 1
ATOM 2273 C CA . ASP A 1 291 ? -29.359 -13.117 -18.672 1 96.94 291 ASP A CA 1
ATOM 2274 C C . ASP A 1 291 ? -28.484 -14.367 -18.641 1 96.94 291 ASP A C 1
ATOM 2276 O O . ASP A 1 291 ? -28.453 -15.086 -17.641 1 96.94 291 ASP A O 1
ATOM 2280 N N . ILE A 1 292 ? -27.766 -14.586 -19.625 1 97.38 292 ILE A N 1
ATOM 2281 C CA . ILE A 1 292 ? -26.906 -15.766 -19.703 1 97.38 292 ILE A CA 1
ATOM 2282 C C . ILE A 1 292 ? -25.828 -15.703 -18.625 1 97.38 292 ILE A C 1
ATOM 2284 O O . ILE A 1 292 ? -25.375 -16.734 -18.125 1 97.38 292 ILE A O 1
ATOM 2288 N N . CYS A 1 293 ? -25.422 -14.508 -18.281 1 97.44 293 CYS A N 1
ATOM 2289 C CA . CYS A 1 293 ? -24.375 -14.32 -17.281 1 97.44 293 CYS A CA 1
ATOM 2290 C C . CYS A 1 293 ? -24.828 -14.852 -15.93 1 97.44 293 CYS A C 1
ATOM 2292 O O . CYS A 1 293 ? -24 -15.305 -15.125 1 97.44 293 CYS A O 1
ATOM 2294 N N . LYS A 1 294 ? -26.125 -14.82 -15.68 1 96.75 294 LYS A N 1
ATOM 2295 C CA . LYS A 1 294 ? -26.672 -15.258 -14.406 1 96.75 294 LYS A CA 1
ATOM 2296 C C . LYS A 1 294 ? -26.844 -16.781 -14.367 1 96.75 294 LYS A C 1
ATOM 2298 O O . LYS A 1 294 ? -26.875 -17.375 -13.289 1 96.75 294 LYS A O 1
ATOM 2303 N N . GLN A 1 295 ? -26.891 -17.359 -15.5 1 96.88 295 GLN A N 1
ATOM 2304 C CA . GLN A 1 295 ? -27.297 -18.75 -15.602 1 96.88 295 GLN A CA 1
ATOM 2305 C C . GLN A 1 295 ? -26.094 -19.656 -15.844 1 96.88 295 GLN A C 1
ATOM 2307 O O . GLN A 1 295 ? -26 -20.75 -15.289 1 96.88 295 GLN A O 1
ATOM 2312 N N . LYS A 1 296 ? -25.172 -19.219 -16.672 1 97.19 296 LYS A N 1
ATOM 2313 C CA . LYS A 1 296 ? -24.078 -20.078 -17.109 1 97.19 296 LYS A CA 1
ATOM 2314 C C . LYS A 1 296 ? -22.734 -19.375 -16.938 1 97.19 296 LYS A C 1
ATOM 2316 O O . LYS A 1 296 ? -22.609 -18.188 -17.25 1 97.19 296 LYS A O 1
ATOM 2321 N N . GLU A 1 297 ? -21.812 -20.125 -16.469 1 96.44 297 GLU A N 1
ATOM 2322 C CA . GLU A 1 297 ? -20.438 -19.609 -16.359 1 96.44 297 GLU A CA 1
ATOM 2323 C C . GLU A 1 297 ? -19.781 -19.5 -17.734 1 96.44 297 GLU A C 1
ATOM 2325 O O . GLU A 1 297 ? -19.797 -20.453 -18.516 1 96.44 297 GLU A O 1
ATOM 2330 N N . PRO A 1 298 ? -19.297 -18.344 -18.109 1 97.31 298 PRO A N 1
ATOM 2331 C CA . PRO A 1 298 ? -18.578 -18.234 -19.375 1 97.31 298 PRO A CA 1
ATOM 2332 C C . PRO A 1 298 ? -17.266 -19.031 -19.391 1 97.31 298 PRO A C 1
ATOM 2334 O O . PRO A 1 298 ? -16.547 -19.047 -18.375 1 97.31 298 PRO A O 1
ATOM 2337 N N . PRO A 1 299 ? -16.984 -19.734 -20.469 1 95.44 299 PRO A N 1
ATOM 2338 C CA . PRO A 1 299 ? -15.68 -20.406 -20.578 1 95.44 299 PRO A CA 1
ATOM 2339 C C . PRO A 1 299 ? -14.531 -19.438 -20.844 1 95.44 299 PRO A C 1
ATOM 2341 O O . PRO A 1 299 ? -14.75 -18.344 -21.359 1 95.44 299 PRO A O 1
ATOM 2344 N N . LEU A 1 300 ? -13.398 -19.797 -20.406 1 95.88 300 LEU A N 1
ATOM 2345 C CA . LEU A 1 300 ? -12.188 -19.047 -20.734 1 95.88 300 LEU A CA 1
ATOM 2346 C C . LEU A 1 300 ? -11.758 -19.312 -22.172 1 95.88 300 LEU A C 1
ATOM 2348 O O . LEU A 1 300 ? -11.297 -20.406 -22.5 1 95.88 300 LEU A O 1
ATOM 2352 N N . VAL A 1 301 ? -11.922 -18.328 -23.047 1 95.31 301 VAL A N 1
ATOM 2353 C CA . VAL A 1 301 ? -11.672 -18.547 -24.469 1 95.31 301 VAL A CA 1
ATOM 2354 C C . VAL A 1 301 ? -10.625 -17.547 -24.969 1 95.31 301 VAL A C 1
ATOM 2356 O O . VAL A 1 301 ? -10.438 -16.484 -24.375 1 95.31 301 VAL A O 1
ATOM 2359 N N . GLN A 1 302 ? -10.031 -17.953 -26.047 1 95.69 302 GLN A N 1
ATOM 2360 C CA . GLN A 1 302 ? -9.023 -17.094 -26.672 1 95.69 302 GLN A CA 1
ATOM 2361 C C . GLN A 1 302 ? -9.656 -15.844 -27.266 1 95.69 302 GLN A C 1
ATOM 2363 O O . GLN A 1 302 ? -10.68 -15.914 -27.953 1 95.69 302 GLN A O 1
ATOM 2368 N N . TYR A 1 303 ? -9.117 -14.742 -26.984 1 95.44 303 TYR A N 1
ATOM 2369 C CA . TYR A 1 303 ? -9.5 -13.43 -27.5 1 95.44 303 TYR A CA 1
ATOM 2370 C C . TYR A 1 303 ? -8.273 -12.578 -27.797 1 95.44 303 TYR A C 1
ATOM 2372 O O . TYR A 1 303 ? -7.781 -11.859 -26.922 1 95.44 303 TYR A O 1
ATOM 2380 N N . GLY A 1 304 ? -7.773 -12.648 -29.078 1 94 304 GLY A N 1
ATOM 2381 C CA . GLY A 1 304 ? -6.508 -12.008 -29.391 1 94 304 GLY A CA 1
ATOM 2382 C C . GLY A 1 304 ? -5.32 -12.648 -28.703 1 94 304 GLY A C 1
ATOM 2383 O O . GLY A 1 304 ? -5.109 -13.852 -28.797 1 94 304 GLY A O 1
ATOM 2384 N N . LYS A 1 305 ? -4.609 -11.828 -27.969 1 94.94 305 LYS A N 1
ATOM 2385 C CA . LYS A 1 305 ? -3.41 -12.297 -27.297 1 94.94 305 LYS A CA 1
ATOM 2386 C C . LYS A 1 305 ? -3.697 -12.609 -25.828 1 94.94 305 LYS A C 1
ATOM 2388 O O . LYS A 1 305 ? -2.795 -12.562 -24.984 1 94.94 305 LYS A O 1
ATOM 2393 N N . ARG A 1 306 ? -5.043 -12.766 -25.578 1 95.69 306 ARG A N 1
ATOM 2394 C CA . ARG A 1 306 ? -5.426 -13.117 -24.219 1 95.69 306 ARG A CA 1
ATOM 2395 C C . ARG A 1 306 ? -6.609 -14.086 -24.219 1 95.69 306 ARG A C 1
ATOM 2397 O O . ARG A 1 306 ? -7.207 -14.344 -25.266 1 95.69 306 ARG A O 1
ATOM 2404 N N . LYS A 1 307 ? -6.828 -14.641 -23.156 1 97.06 307 LYS A N 1
ATOM 2405 C CA . LYS A 1 307 ? -8.039 -15.414 -22.906 1 97.06 307 LYS A CA 1
ATOM 2406 C C . LYS A 1 307 ? -8.984 -14.664 -21.969 1 97.06 307 LYS A C 1
ATOM 2408 O O . LYS A 1 307 ? -8.539 -13.961 -21.062 1 97.06 307 LYS A O 1
ATOM 2413 N N . VAL A 1 308 ? -10.281 -14.742 -22.234 1 97.81 308 VAL A N 1
ATOM 2414 C CA . VAL A 1 308 ? -11.258 -14.008 -21.438 1 97.81 308 VAL A CA 1
ATOM 2415 C C . VAL A 1 308 ? -12.477 -14.891 -21.172 1 97.81 308 VAL A C 1
ATOM 2417 O O . VAL A 1 308 ? -12.938 -15.617 -22.062 1 97.81 308 VAL A O 1
ATOM 2420 N N . ALA A 1 309 ? -12.922 -14.891 -19.969 1 97.81 309 ALA A N 1
ATOM 2421 C CA . ALA A 1 309 ? -14.141 -15.602 -19.562 1 97.81 309 ALA A CA 1
ATOM 2422 C C . ALA A 1 309 ? -15.336 -14.648 -19.5 1 97.81 309 ALA A C 1
ATOM 2424 O O . ALA A 1 309 ? -15.773 -14.266 -18.422 1 97.81 309 ALA A O 1
ATOM 2425 N N . CYS A 1 310 ? -15.898 -14.375 -20.641 1 98.25 310 CYS A N 1
ATOM 2426 C CA . CYS A 1 310 ? -17 -13.414 -20.734 1 98.25 310 CYS A CA 1
ATOM 2427 C C . CYS A 1 310 ? -17.875 -13.703 -21.938 1 98.25 310 CYS A C 1
ATOM 2429 O O . CYS A 1 310 ? -17.375 -13.891 -23.047 1 98.25 310 CYS A O 1
ATOM 2431 N N . TRP A 1 311 ? -19.094 -13.664 -21.734 1 97.25 311 TRP A N 1
ATOM 2432 C CA . TRP A 1 311 ? -20.047 -13.977 -22.797 1 97.25 311 TRP A CA 1
ATOM 2433 C C . TRP A 1 311 ? -20.047 -12.883 -23.859 1 97.25 311 TRP A C 1
ATOM 2435 O O . TRP A 1 311 ? -20.453 -13.117 -25 1 97.25 311 TRP A O 1
ATOM 2445 N N . LEU A 1 312 ? -19.609 -11.602 -23.469 1 95.81 312 LEU A N 1
ATOM 2446 C CA . LEU A 1 312 ? -19.531 -10.508 -24.438 1 95.81 312 LEU A CA 1
ATOM 2447 C C . LEU A 1 312 ? -18.547 -10.844 -25.562 1 95.81 312 LEU A C 1
ATOM 2449 O O . LEU A 1 312 ? -18.672 -10.328 -26.672 1 95.81 312 LEU A O 1
ATOM 2453 N N . HIS A 1 313 ? -17.625 -11.664 -25.266 1 91.44 313 HIS A N 1
ATOM 2454 C CA . HIS A 1 313 ? -16.531 -11.914 -26.203 1 91.44 313 HIS A CA 1
ATOM 2455 C C . HIS A 1 313 ? -16.578 -13.344 -26.719 1 91.44 313 HIS A C 1
ATOM 2457 O O . HIS A 1 313 ? -15.648 -13.789 -27.391 1 91.44 313 HIS A O 1
ATOM 2463 N N . ASN A 1 314 ? -17.484 -14.141 -26.234 1 82.31 314 ASN A N 1
ATOM 2464 C CA . ASN A 1 314 ? -17.656 -15.523 -26.688 1 82.31 314 ASN A CA 1
ATOM 2465 C C . ASN A 1 314 ? -18.609 -15.609 -27.875 1 82.31 314 ASN A C 1
ATOM 2467 O O . ASN A 1 314 ? -19.141 -16.688 -28.156 1 82.31 314 ASN A O 1
ATOM 2471 N N . GLN A 1 315 ? -18.875 -14.438 -28.562 1 59.25 315 GLN A N 1
ATOM 2472 C CA . GLN A 1 315 ? -19.797 -14.617 -29.688 1 59.25 315 GLN A CA 1
ATOM 2473 C C . GLN A 1 315 ? -19.109 -15.305 -30.859 1 59.25 315 GLN A C 1
ATOM 2475 O O . GLN A 1 315 ? -17.906 -15.148 -31.062 1 59.25 315 GLN A O 1
ATOM 2480 N N . MET B 1 1 ? -7.547 33.344 -0.559 1 61.69 1 MET B N 1
ATOM 2481 C CA . MET B 1 1 ? -7.945 32.156 0.194 1 61.69 1 MET B CA 1
ATOM 2482 C C . MET B 1 1 ? -7.426 32.219 1.626 1 61.69 1 MET B C 1
ATOM 2484 O O . MET B 1 1 ? -6.355 32.781 1.877 1 61.69 1 MET B O 1
ATOM 2488 N N . SER B 1 2 ? -8.32 32.031 2.701 1 85.56 2 SER B N 1
ATOM 2489 C CA . SER B 1 2 ? -7.918 32.156 4.098 1 85.56 2 SER B CA 1
ATOM 2490 C C . SER B 1 2 ? -7.254 30.891 4.613 1 85.56 2 SER B C 1
ATOM 2492 O O . SER B 1 2 ? -7.664 29.781 4.27 1 85.56 2 SER B O 1
ATOM 2494 N N . GLU B 1 3 ? -6.168 31.047 5.262 1 90.75 3 GLU B N 1
ATOM 2495 C CA . GLU B 1 3 ? -5.43 29.938 5.836 1 90.75 3 GLU B CA 1
ATOM 2496 C C . GLU B 1 3 ? -6.156 29.359 7.047 1 90.75 3 GLU B C 1
ATOM 2498 O O . GLU B 1 3 ? -6.602 30.094 7.926 1 90.75 3 GLU B O 1
ATOM 2503 N N . VAL B 1 4 ? -6.348 28.094 7.012 1 95.62 4 VAL B N 1
ATOM 2504 C CA . VAL B 1 4 ? -6.91 27.422 8.18 1 95.62 4 VAL B CA 1
ATOM 2505 C C . VAL B 1 4 ? -5.785 27.016 9.125 1 95.62 4 VAL B C 1
ATOM 2507 O O . VAL B 1 4 ? -5.945 27.062 10.352 1 95.62 4 VAL B O 1
ATOM 2510 N N . ILE B 1 5 ? -4.68 26.562 8.523 1 97.44 5 ILE B N 1
ATOM 2511 C CA . ILE B 1 5 ? -3.51 26.125 9.281 1 97.44 5 ILE B CA 1
ATOM 2512 C C . ILE B 1 5 ? -2.295 26.953 8.859 1 97.44 5 ILE B C 1
ATOM 2514 O O . ILE B 1 5 ? -2.061 27.172 7.668 1 97.44 5 ILE B O 1
ATOM 2518 N N . SER B 1 6 ? -1.581 27.438 9.844 1 97.44 6 SER B N 1
ATOM 2519 C CA . SER B 1 6 ? -0.275 28.047 9.609 1 97.44 6 SER B CA 1
ATOM 2520 C C . SER B 1 6 ? 0.716 27.656 10.703 1 97.44 6 SER B C 1
ATOM 2522 O O . SER B 1 6 ? 0.472 27.891 11.891 1 97.44 6 SER B O 1
ATOM 2524 N N . VAL B 1 7 ? 1.77 27.016 10.297 1 97.12 7 VAL B N 1
ATOM 2525 C CA . VAL B 1 7 ? 2.828 26.672 11.234 1 97.12 7 VAL B CA 1
ATOM 2526 C C . VAL B 1 7 ? 4.137 27.328 10.805 1 97.12 7 VAL B C 1
ATOM 2528 O O . VAL B 1 7 ? 4.438 27.406 9.617 1 97.12 7 VAL B O 1
ATOM 2531 N N . GLU B 1 8 ? 4.801 27.844 11.766 1 96.88 8 GLU B N 1
ATOM 2532 C CA . GLU B 1 8 ? 6.082 28.516 11.539 1 96.88 8 GLU B CA 1
ATOM 2533 C C . GLU B 1 8 ? 7.176 27.922 12.422 1 96.88 8 GLU B C 1
ATOM 2535 O O . GLU B 1 8 ? 7.109 28 13.648 1 96.88 8 GLU B O 1
ATOM 2540 N N . ASN B 1 9 ? 8.164 27.328 11.75 1 97.44 9 ASN B N 1
ATOM 2541 C CA . ASN B 1 9 ? 9.344 26.781 12.414 1 97.44 9 ASN B CA 1
ATOM 2542 C C . ASN B 1 9 ? 8.969 25.812 13.531 1 97.44 9 ASN B C 1
ATOM 2544 O O . ASN B 1 9 ? 9.508 25.891 14.633 1 97.44 9 ASN B O 1
ATOM 2548 N N . ILE B 1 10 ? 8.055 25 13.273 1 97.31 10 ILE B N 1
ATOM 2549 C CA . ILE B 1 10 ? 7.559 24.078 14.289 1 97.31 10 ILE B CA 1
ATOM 2550 C C . ILE B 1 10 ? 8.547 22.922 14.461 1 97.31 10 ILE B C 1
ATOM 2552 O O . ILE B 1 10 ? 9.125 22.438 13.484 1 97.31 10 ILE B O 1
ATOM 2556 N N . ARG B 1 11 ? 8.773 22.562 15.742 1 97.75 11 ARG B N 1
ATOM 2557 C CA . ARG B 1 11 ? 9.695 21.484 16.078 1 97.75 11 ARG B CA 1
ATOM 2558 C C . ARG B 1 11 ? 9.07 20.516 17.062 1 97.75 11 ARG B C 1
ATOM 2560 O O . ARG B 1 11 ? 8.312 20.922 17.953 1 97.75 11 ARG B O 1
ATOM 2567 N N . LYS B 1 12 ? 9.312 19.219 16.922 1 97.19 12 LYS B N 1
ATOM 2568 C CA . LYS B 1 12 ? 8.961 18.156 17.859 1 97.19 12 LYS B CA 1
ATOM 2569 C C . LYS B 1 12 ? 10.055 17.094 17.922 1 97.19 12 LYS B C 1
ATOM 2571 O O . LYS B 1 12 ? 10.336 16.422 16.922 1 97.19 12 LYS B O 1
ATOM 2576 N N . TYR B 1 13 ? 10.68 16.984 19.047 1 95 13 TYR B N 1
ATOM 2577 C CA . TYR B 1 13 ? 11.742 16.016 19.312 1 95 13 TYR B CA 1
ATOM 2578 C C . TYR B 1 13 ? 11.312 15.016 20.375 1 95 13 TYR B C 1
ATOM 2580 O O . TYR B 1 13 ? 10.672 15.383 21.359 1 95 13 TYR B O 1
ATOM 2588 N N . TYR B 1 14 ? 11.531 13.711 20.125 1 92.19 14 TYR B N 1
ATOM 2589 C CA . TYR B 1 14 ? 11.219 12.664 21.094 1 92.19 14 TYR B CA 1
ATOM 2590 C C . TYR B 1 14 ? 12.484 12.125 21.75 1 92.19 14 TYR B C 1
ATOM 2592 O O . TYR B 1 14 ? 13.508 11.953 21.078 1 92.19 14 TYR B O 1
ATOM 2600 N N . MET B 1 15 ? 12.383 11.812 22.922 1 84.5 15 MET B N 1
ATOM 2601 C CA . MET B 1 15 ? 13.516 11.195 23.609 1 84.5 15 MET B CA 1
ATOM 2602 C C . MET B 1 15 ? 13.633 9.719 23.25 1 84.5 15 MET B C 1
ATOM 2604 O O . MET B 1 15 ? 12.672 8.961 23.391 1 84.5 15 MET B O 1
ATOM 2608 N N . ALA B 1 16 ? 14.555 9.203 22.516 1 73.75 16 ALA B N 1
ATOM 2609 C CA . ALA B 1 16 ? 14.742 7.828 22.062 1 73.75 16 ALA B CA 1
ATOM 2610 C C . ALA B 1 16 ? 15.062 6.906 23.234 1 73.75 16 ALA B C 1
ATOM 2612 O O . ALA B 1 16 ? 14.477 5.828 23.359 1 73.75 16 ALA B O 1
ATOM 2613 N N . TYR B 1 17 ? 16.188 6.953 23.953 1 64.5 17 TYR B N 1
ATOM 2614 C CA . TYR B 1 17 ? 16.594 6.098 25.062 1 64.5 17 TYR B CA 1
ATOM 2615 C C . TYR B 1 17 ? 16.734 6.906 26.344 1 64.5 17 TYR B C 1
ATOM 2617 O O . TYR B 1 17 ? 17.281 8.008 26.328 1 64.5 17 TYR B O 1
ATOM 2625 N N . LYS B 1 18 ? 15.656 6.566 27.406 1 58.06 18 LYS B N 1
ATOM 2626 C CA . LYS B 1 18 ? 15.906 7.078 28.75 1 58.06 18 LYS B CA 1
ATOM 2627 C C . LYS B 1 18 ? 17.25 6.59 29.281 1 58.06 18 LYS B C 1
ATOM 2629 O O . LYS B 1 18 ? 17.562 5.402 29.188 1 58.06 18 LYS B O 1
ATOM 2634 N N . ILE B 1 19 ? 18.203 7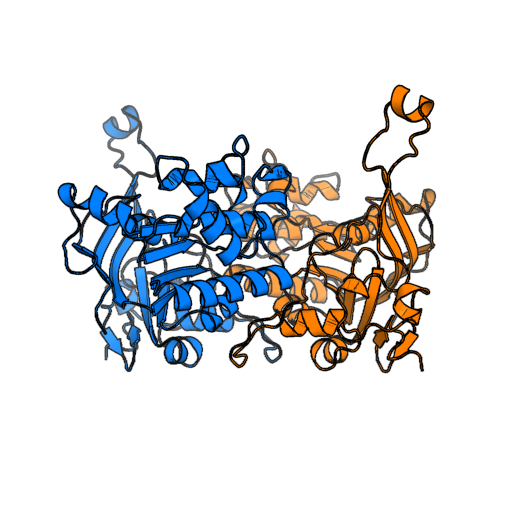.371 29.094 1 57.84 19 ILE B N 1
ATOM 2635 C CA . ILE B 1 19 ? 19.453 6.941 29.703 1 57.84 19 ILE B CA 1
ATOM 2636 C C . ILE B 1 19 ? 19.266 6.773 31.219 1 57.84 19 ILE B C 1
ATOM 2638 O O . ILE B 1 19 ? 18.594 7.578 31.859 1 57.84 19 ILE B O 1
ATOM 2642 N N . GLY B 1 20 ? 19.344 5.523 31.578 1 56.81 20 GLY B N 1
ATOM 2643 C CA . GLY B 1 20 ? 19.297 5.27 33 1 56.81 20 GLY B CA 1
ATOM 2644 C C . GLY B 1 20 ? 20.125 6.242 33.844 1 56.81 20 GLY B C 1
ATOM 2645 O O . GLY B 1 20 ? 20.891 7.035 33.281 1 56.81 20 GLY B O 1
ATOM 2646 N N . ILE B 1 21 ? 19.609 6.27 35.125 1 57.19 21 ILE B N 1
ATOM 2647 C CA . ILE B 1 21 ? 20.297 7.117 36.125 1 57.19 21 ILE B CA 1
ATOM 2648 C C . ILE B 1 21 ? 21.797 6.906 36 1 57.19 21 ILE B C 1
ATOM 2650 O O . ILE B 1 21 ? 22.578 7.867 36.062 1 57.19 21 ILE B O 1
ATOM 2654 N N . LEU B 1 22 ? 22.109 5.645 35.844 1 63.34 22 LEU B N 1
ATOM 2655 C CA . LEU B 1 22 ? 23.531 5.336 35.781 1 63.34 22 LEU B CA 1
ATOM 2656 C C . LEU B 1 22 ? 24.156 5.93 34.531 1 63.34 22 LEU B C 1
ATOM 2658 O O . LEU B 1 22 ? 25.312 6.383 34.562 1 63.34 22 LEU B O 1
ATOM 2662 N N . ASP B 1 23 ? 23.359 5.867 33.469 1 61.69 23 ASP B N 1
ATOM 2663 C CA . ASP B 1 23 ? 23.875 6.41 32.188 1 61.69 23 ASP B CA 1
ATOM 2664 C C . ASP B 1 23 ? 24.016 7.93 32.281 1 61.69 23 ASP B C 1
ATOM 2666 O O . ASP B 1 23 ? 24.984 8.492 31.781 1 61.69 23 ASP B O 1
ATOM 2670 N N . ARG B 1 24 ? 23.062 8.633 33.031 1 59.25 24 ARG B N 1
ATOM 2671 C CA . ARG B 1 24 ? 23.094 10.07 33.25 1 59.25 24 ARG B CA 1
ATOM 2672 C C . ARG B 1 24 ? 24.297 10.453 34.094 1 59.25 24 ARG B C 1
ATOM 2674 O O . ARG B 1 24 ? 24.969 11.461 33.844 1 59.25 24 ARG B O 1
ATOM 2681 N N . LEU B 1 25 ? 24.562 9.539 35.062 1 63.19 25 LEU B N 1
ATOM 2682 C CA . LEU B 1 25 ? 25.719 9.758 35.906 1 63.19 25 LEU B CA 1
ATOM 2683 C C . LEU B 1 25 ? 27.016 9.594 35.125 1 63.19 25 LEU B C 1
ATOM 2685 O O . LEU B 1 25 ? 28.031 10.234 35.438 1 63.19 25 LEU B O 1
ATOM 2689 N N . ALA B 1 26 ? 26.906 8.695 34.219 1 65.62 26 ALA B N 1
ATOM 2690 C CA . ALA B 1 26 ? 28.109 8.469 33.406 1 65.62 26 ALA B CA 1
ATOM 2691 C C . ALA B 1 26 ? 28.234 9.539 32.344 1 65.62 26 ALA B C 1
ATOM 2693 O O . ALA B 1 26 ? 29.109 9.453 31.469 1 65.62 26 ALA B O 1
ATOM 2694 N N . GLY B 1 27 ? 27.266 10.453 32.281 1 63.81 27 GLY B N 1
ATOM 2695 C CA . GLY B 1 27 ? 27.328 11.609 31.406 1 63.81 27 GLY B CA 1
ATOM 2696 C C . GLY B 1 27 ? 26.672 11.375 30.062 1 63.81 27 GLY B C 1
ATOM 2697 O O . GLY B 1 27 ? 26.938 12.109 29.094 1 63.81 27 GLY B O 1
ATOM 2698 N N . ARG B 1 28 ? 26.156 10.266 30.047 1 65.06 28 ARG B N 1
ATOM 2699 C CA . ARG B 1 28 ? 25.531 10.008 28.766 1 65.06 28 ARG B CA 1
ATOM 2700 C C . ARG B 1 28 ? 24.312 10.906 28.562 1 65.06 28 ARG B C 1
ATOM 2702 O O . ARG B 1 28 ? 23.516 11.102 29.484 1 65.06 28 ARG B O 1
ATOM 2709 N N . LYS B 1 29 ? 24.328 11.82 27.484 1 65 29 LYS B N 1
ATOM 2710 C CA . LYS B 1 29 ? 23.266 12.758 27.172 1 65 29 LYS B CA 1
ATOM 2711 C C . LYS B 1 29 ? 22.078 12.047 26.531 1 65 29 LYS B C 1
ATOM 2713 O O . LYS B 1 29 ? 22.234 11.039 25.844 1 65 29 LYS B O 1
ATOM 2718 N N . PRO B 1 30 ? 20.906 12.586 26.859 1 75 30 PRO B N 1
ATOM 2719 C CA . PRO B 1 30 ? 19.734 11.969 26.234 1 75 30 PRO B CA 1
ATOM 2720 C C . PRO B 1 30 ? 19.766 12.062 24.703 1 75 30 PRO B C 1
ATOM 2722 O O . PRO B 1 30 ? 20.297 13.023 24.156 1 75 30 PRO B O 1
ATOM 2725 N N . VAL B 1 31 ? 19.422 10.961 24.062 1 82.12 31 VAL B N 1
ATOM 2726 C CA . VAL B 1 31 ? 19.359 10.891 22.609 1 82.12 31 VAL B CA 1
ATOM 2727 C C . VAL B 1 31 ? 17.953 11.219 22.125 1 82.12 31 VAL B C 1
ATOM 2729 O O . VAL B 1 31 ? 16.969 10.703 22.672 1 82.12 31 VAL B O 1
ATOM 2732 N N . TYR B 1 32 ? 17.906 12.281 21.219 1 86.81 32 TYR B N 1
ATOM 2733 C CA . TYR B 1 32 ? 16.609 12.727 20.75 1 86.81 32 TYR B CA 1
ATOM 2734 C C . TYR B 1 32 ? 16.391 12.359 19.281 1 86.81 32 TYR B C 1
ATOM 2736 O O . TYR B 1 32 ? 17.328 12.445 18.484 1 86.81 32 TYR B O 1
ATOM 2744 N N . VAL B 1 33 ? 15.203 11.969 19.016 1 90.5 33 VAL B N 1
ATOM 2745 C CA . VAL B 1 33 ? 14.758 11.805 17.641 1 90.5 33 VAL B CA 1
ATOM 2746 C C . VAL B 1 33 ? 14.102 13.094 17.141 1 90.5 33 VAL B C 1
ATOM 2748 O O . VAL B 1 33 ? 13.086 13.531 17.688 1 90.5 33 VAL B O 1
ATOM 2751 N N . ARG B 1 34 ? 14.641 13.781 16.141 1 93.94 34 ARG B N 1
ATOM 2752 C CA . ARG B 1 34 ? 14.109 15.016 15.586 1 93.94 34 ARG B CA 1
ATOM 2753 C C . ARG B 1 34 ? 13.039 14.734 14.539 1 93.94 34 ARG B C 1
ATOM 2755 O O . ARG B 1 34 ? 13.273 14.898 13.336 1 93.94 34 ARG B O 1
ATOM 2762 N N . ALA B 1 35 ? 11.891 14.461 14.992 1 94.75 35 ALA B N 1
ATOM 2763 C CA . ALA B 1 35 ? 10.812 13.984 14.125 1 94.75 35 ALA B CA 1
ATOM 2764 C C . ALA B 1 35 ? 10.305 15.102 13.219 1 94.75 35 ALA B C 1
ATOM 2766 O O . ALA B 1 35 ? 10.094 14.883 12.023 1 94.75 35 ALA B O 1
ATOM 2767 N N . VAL B 1 36 ? 10.086 16.219 13.734 1 97.81 36 VAL B N 1
ATOM 2768 C CA . VAL B 1 36 ? 9.75 17.453 13.016 1 97.81 36 VAL B CA 1
ATOM 2769 C C . VAL B 1 36 ? 10.719 18.562 13.406 1 97.81 36 VAL B C 1
ATOM 2771 O O . VAL B 1 36 ? 10.836 18.906 14.586 1 97.81 36 VAL B O 1
ATOM 2774 N N . ASP B 1 37 ? 11.414 19.078 12.414 1 97.31 37 ASP B N 1
ATOM 2775 C CA . ASP B 1 37 ? 12.531 19.969 12.719 1 97.31 37 ASP B CA 1
ATOM 2776 C C . ASP B 1 37 ? 12.469 21.234 11.875 1 97.31 37 ASP B C 1
ATOM 2778 O O . ASP B 1 37 ? 13.094 21.312 10.812 1 97.31 37 ASP B O 1
ATOM 2782 N N . ASP B 1 38 ? 11.781 22.25 12.414 1 96.69 38 ASP B N 1
ATOM 2783 C CA . ASP B 1 38 ? 11.742 23.578 11.797 1 96.69 38 ASP B CA 1
ATOM 2784 C C . ASP B 1 38 ? 10.875 23.562 10.539 1 96.69 38 ASP B C 1
ATOM 2786 O O . ASP B 1 38 ? 11.32 23.984 9.469 1 96.69 38 ASP B O 1
ATOM 2790 N N . VAL B 1 39 ? 9.68 23.109 10.688 1 97.62 39 VAL B N 1
ATOM 2791 C CA . VAL B 1 39 ? 8.758 22.984 9.57 1 97.62 39 VAL B CA 1
ATOM 2792 C C . VAL B 1 39 ? 7.859 24.219 9.492 1 97.62 39 VAL B C 1
ATOM 2794 O O . VAL B 1 39 ? 7.301 24.641 10.5 1 97.62 39 VAL B O 1
ATOM 2797 N N . THR B 1 40 ? 7.832 24.875 8.391 1 96.94 40 THR B N 1
ATOM 2798 C CA . THR B 1 40 ? 6.934 25.984 8.07 1 96.94 40 THR B CA 1
ATOM 2799 C C . THR B 1 40 ? 6.02 25.609 6.898 1 96.94 40 THR B C 1
ATOM 2801 O O . THR B 1 40 ? 6.492 25.141 5.863 1 96.94 40 THR B O 1
ATOM 2804 N N . LEU B 1 41 ? 4.766 25.719 7.133 1 95.5 41 LEU B N 1
ATOM 2805 C CA . LEU B 1 41 ? 3.789 25.375 6.109 1 95.5 41 LEU B CA 1
ATOM 2806 C C . LEU B 1 41 ? 2.432 26 6.418 1 95.5 41 LEU B C 1
ATOM 2808 O O . LEU B 1 41 ? 2.162 26.375 7.559 1 95.5 41 LEU B O 1
ATOM 2812 N N . ASP B 1 42 ? 1.646 26.203 5.398 1 97.38 42 ASP B N 1
ATOM 2813 C CA . ASP B 1 42 ? 0.273 26.672 5.566 1 97.38 42 ASP B CA 1
ATOM 2814 C C . ASP B 1 42 ? -0.699 25.812 4.746 1 97.38 42 ASP B C 1
ATOM 2816 O O . ASP B 1 42 ? -0.312 25.219 3.744 1 97.38 42 ASP B O 1
ATOM 2820 N N . ILE B 1 43 ? -1.892 25.734 5.188 1 98.06 43 ILE B N 1
ATOM 2821 C CA . ILE B 1 43 ? -2.977 25.047 4.504 1 98.06 43 ILE B CA 1
ATOM 2822 C C . ILE B 1 43 ? -4.191 25.969 4.395 1 98.06 43 ILE B C 1
ATOM 2824 O O . ILE B 1 43 ? -4.68 26.484 5.402 1 98.06 43 ILE B O 1
ATOM 2828 N N . ASN B 1 44 ? -4.668 26.109 3.18 1 97.56 44 ASN B N 1
ATOM 2829 C CA . ASN B 1 44 ? -5.797 27 2.939 1 97.56 44 ASN B CA 1
ATOM 2830 C C . ASN B 1 44 ? -7.129 26.297 3.199 1 97.56 44 ASN B C 1
ATOM 2832 O O . ASN B 1 44 ? -7.223 25.078 3.09 1 97.56 44 ASN B O 1
ATOM 2836 N N . SER B 1 45 ? -8.086 27.141 3.557 1 97.06 45 SER B N 1
ATOM 2837 C CA . SER B 1 45 ? -9.43 26.625 3.764 1 97.06 45 SER B CA 1
ATOM 2838 C C . SER B 1 45 ? -9.953 25.938 2.508 1 97.06 45 SER B C 1
ATOM 2840 O O . SER B 1 45 ? -9.828 26.469 1.404 1 97.06 45 SER B O 1
ATOM 2842 N N . GLY B 1 46 ? -10.438 24.719 2.682 1 96.88 46 GLY B N 1
ATOM 2843 C CA . GLY B 1 46 ? -11.07 24 1.587 1 96.88 46 GLY B CA 1
ATOM 2844 C C . GLY B 1 46 ? -10.086 23.25 0.718 1 96.88 46 GLY B C 1
ATOM 2845 O O . GLY B 1 46 ? -10.484 22.547 -0.213 1 96.88 46 GLY B O 1
ATOM 2846 N N . GLU B 1 47 ? -8.883 23.312 1.061 1 97.19 47 GLU B N 1
ATOM 2847 C CA . GLU B 1 47 ? -7.875 22.672 0.221 1 97.19 47 GLU B CA 1
ATOM 2848 C C . GLU B 1 47 ? -7.48 21.312 0.771 1 97.19 47 GLU B C 1
ATOM 2850 O O . GLU B 1 47 ? -7.727 21.016 1.941 1 97.19 47 GLU B O 1
ATOM 2855 N N . THR B 1 48 ? -7.039 20.453 -0.098 1 98 48 THR B N 1
ATOM 2856 C CA . THR B 1 48 ? -6.344 19.234 0.307 1 98 48 THR B CA 1
ATOM 2857 C C . THR B 1 48 ? -4.836 19.391 0.134 1 98 48 THR B C 1
ATOM 2859 O O . THR B 1 48 ? -4.344 19.531 -0.988 1 98 48 THR B O 1
ATOM 2862 N N . MET B 1 49 ? -4.172 19.453 1.243 1 98.56 49 MET B N 1
ATOM 2863 C CA . MET B 1 49 ? -2.713 19.438 1.242 1 98.56 49 MET B CA 1
ATOM 2864 C C . MET B 1 49 ? -2.186 18 1.322 1 98.56 49 MET B C 1
ATOM 2866 O O . MET B 1 49 ? -2.438 17.297 2.301 1 98.56 49 MET B O 1
ATOM 2870 N N . GLY B 1 50 ? -1.506 17.547 0.252 1 98.31 50 GLY B N 1
ATOM 2871 C CA . GLY B 1 50 ? -0.809 16.281 0.318 1 98.31 50 GLY B CA 1
ATOM 2872 C C . GLY B 1 50 ? 0.533 16.359 1.021 1 98.31 50 GLY B C 1
ATOM 2873 O O . GLY B 1 50 ? 1.278 17.328 0.826 1 98.31 50 GLY B O 1
ATOM 2874 N N . LEU B 1 51 ? 0.744 15.531 1.901 1 98.56 51 LEU B N 1
ATOM 2875 C CA . LEU B 1 51 ? 2.029 15.406 2.58 1 98.56 51 LEU B CA 1
ATOM 2876 C C . LEU B 1 51 ? 2.701 14.086 2.234 1 98.56 51 LEU B C 1
ATOM 2878 O O . LEU B 1 51 ? 2.213 13.016 2.611 1 98.56 51 LEU B O 1
ATOM 2882 N N . ILE B 1 52 ? 3.818 14.188 1.541 1 97.06 52 ILE B N 1
ATOM 2883 C CA . ILE B 1 52 ? 4.469 13.016 0.969 1 97.06 52 ILE B CA 1
ATOM 2884 C C . ILE B 1 52 ? 5.895 12.898 1.507 1 97.06 52 ILE B C 1
ATOM 2886 O O . ILE B 1 52 ? 6.535 13.914 1.804 1 97.06 52 ILE B O 1
ATOM 2890 N N . GLY B 1 53 ? 6.363 11.695 1.55 1 94.38 53 GLY B N 1
ATOM 2891 C CA . GLY B 1 53 ? 7.719 11.391 1.989 1 94.38 53 GLY B CA 1
ATOM 2892 C C . GLY B 1 53 ? 7.93 9.93 2.328 1 94.38 53 GLY B C 1
ATOM 2893 O O . GLY B 1 53 ? 6.965 9.172 2.463 1 94.38 53 GLY B O 1
ATOM 2894 N N . GLU B 1 54 ? 9.148 9.594 2.5 1 92.44 54 GLU B N 1
ATOM 2895 C CA . GLU B 1 54 ? 9.484 8.227 2.879 1 92.44 54 GLU B CA 1
ATOM 2896 C C . GLU B 1 54 ? 9.047 7.926 4.309 1 92.44 54 GLU B C 1
ATOM 2898 O O . GLU B 1 54 ? 8.742 8.844 5.074 1 92.44 54 GLU B O 1
ATOM 2903 N N . SER B 1 55 ? 8.938 6.645 4.562 1 89.44 55 SER B N 1
ATOM 2904 C CA . SER B 1 55 ? 8.609 6.25 5.93 1 89.44 55 SER B CA 1
ATOM 2905 C C . SER B 1 55 ? 9.617 6.812 6.926 1 89.44 55 SER B C 1
ATOM 2907 O O . SER B 1 55 ? 10.82 6.797 6.672 1 89.44 55 SER B O 1
ATOM 2909 N N . GLY B 1 56 ? 9.148 7.363 7.988 1 88.5 56 GLY B N 1
ATOM 2910 C CA . GLY B 1 56 ? 10.016 7.91 9.016 1 88.5 56 GLY B CA 1
ATOM 2911 C C . GLY B 1 56 ? 10.383 9.367 8.781 1 88.5 56 GLY B C 1
ATOM 2912 O O . GLY B 1 56 ? 11.195 9.93 9.508 1 88.5 56 GLY B O 1
ATOM 2913 N N . SER B 1 57 ? 9.734 9.938 7.828 1 93.94 57 SER B N 1
ATOM 2914 C CA . SER B 1 57 ? 10.133 11.297 7.48 1 93.94 57 SER B CA 1
ATOM 2915 C C . SER B 1 57 ? 9.484 12.32 8.414 1 93.94 57 SER B C 1
ATOM 2917 O O . SER B 1 57 ? 9.836 13.5 8.398 1 93.94 57 SER B O 1
ATOM 2919 N N . GLY B 1 58 ? 8.508 11.922 9.211 1 95.69 58 GLY B N 1
ATOM 2920 C CA . GLY B 1 58 ? 7.918 12.812 10.195 1 95.69 58 GLY B CA 1
ATOM 2921 C C . GLY B 1 58 ? 6.48 13.18 9.883 1 95.69 58 GLY B C 1
ATOM 2922 O O . GLY B 1 58 ? 5.863 13.969 10.609 1 95.69 58 GLY B O 1
ATOM 2923 N N . LYS B 1 59 ? 5.91 12.617 8.883 1 97.12 59 LYS B N 1
ATOM 2924 C CA . LYS B 1 59 ? 4.586 12.984 8.391 1 97.12 59 LYS B CA 1
ATOM 2925 C C . LYS B 1 59 ? 3.525 12.797 9.469 1 97.12 59 LYS B C 1
ATOM 2927 O O . LYS B 1 59 ? 2.736 13.703 9.742 1 97.12 59 LYS B O 1
ATOM 2932 N N . THR B 1 60 ? 3.547 11.625 10.109 1 96.69 60 THR B N 1
ATOM 2933 C CA . THR B 1 60 ? 2.564 11.305 11.141 1 96.69 60 THR B CA 1
ATOM 2934 C C . THR B 1 60 ? 2.701 12.242 12.336 1 96.69 60 THR B C 1
ATOM 2936 O O . THR B 1 60 ? 1.701 12.719 12.875 1 96.69 60 THR B O 1
ATOM 2939 N N . THR B 1 61 ? 3.918 12.508 12.711 1 97.38 61 THR B N 1
ATOM 2940 C CA . THR B 1 61 ? 4.164 13.43 13.812 1 97.38 61 THR B CA 1
ATOM 2941 C C . THR B 1 61 ? 3.619 14.82 13.492 1 97.38 61 THR B C 1
ATOM 2943 O O . THR B 1 61 ? 2.955 15.445 14.32 1 97.38 61 THR B O 1
ATOM 2946 N N . LEU B 1 62 ? 3.889 15.273 12.281 1 98.25 62 LEU B N 1
ATOM 2947 C CA . LEU B 1 62 ? 3.363 16.562 11.883 1 98.25 62 LEU B CA 1
ATOM 2948 C C . LEU B 1 62 ? 1.84 16.578 11.938 1 98.25 62 LEU B C 1
ATOM 2950 O O . LEU B 1 62 ? 1.24 17.531 12.445 1 98.25 62 LEU B O 1
ATOM 2954 N N . GLY B 1 63 ? 1.192 15.531 11.43 1 98.19 63 GLY B N 1
ATOM 2955 C CA . GLY B 1 63 ? -0.254 15.414 11.523 1 98.19 63 GLY B CA 1
ATOM 2956 C C . GLY B 1 63 ? -0.772 15.508 12.945 1 98.19 63 GLY B C 1
ATOM 2957 O O . GLY B 1 63 ? -1.729 16.234 13.219 1 98.19 63 GLY B O 1
ATOM 2958 N N . LYS B 1 64 ? -0.117 14.82 13.852 1 97.81 64 LYS B N 1
ATOM 2959 C CA . LYS B 1 64 ? -0.511 14.805 15.258 1 97.81 64 LYS B CA 1
ATOM 2960 C C . LYS B 1 64 ? -0.359 16.188 15.883 1 97.81 64 LYS B C 1
ATOM 2962 O O . LYS B 1 64 ? -1.141 16.578 16.75 1 97.81 64 LYS B O 1
ATOM 2967 N N . LEU B 1 65 ? 0.67 16.875 15.469 1 97.94 65 LEU B N 1
ATOM 2968 C CA . LEU B 1 65 ? 0.872 18.234 15.953 1 97.94 65 LEU B CA 1
ATOM 2969 C C . LEU B 1 65 ? -0.284 19.141 15.539 1 97.94 65 LEU B C 1
ATOM 2971 O O . LEU B 1 65 ? -0.784 19.938 16.344 1 97.94 65 LEU B O 1
ATOM 2975 N N . LEU B 1 66 ? -0.763 18.969 14.32 1 97.94 66 LEU B N 1
ATOM 2976 C CA . LEU B 1 66 ? -1.757 19.875 13.758 1 97.94 66 LEU B CA 1
ATOM 2977 C C . LEU B 1 66 ? -3.133 19.625 14.367 1 97.94 66 LEU B C 1
ATOM 2979 O O . LEU B 1 66 ? -3.982 20.516 14.383 1 97.94 66 LEU B O 1
ATOM 2983 N N . VAL B 1 67 ? -3.334 18.406 14.883 1 97.31 67 VAL B N 1
ATOM 2984 C CA . VAL B 1 67 ? -4.609 18.109 15.531 1 97.31 67 VAL B CA 1
ATOM 2985 C C . VAL B 1 67 ? -4.434 18.141 17.047 1 97.31 67 VAL B C 1
ATOM 2987 O O . VAL B 1 67 ? -5.34 17.75 17.797 1 97.31 67 VAL B O 1
ATOM 2990 N N . THR B 1 68 ? -3.271 18.484 17.578 1 97.44 68 THR B N 1
ATOM 2991 C CA . THR B 1 68 ? -2.914 18.781 18.969 1 97.44 68 THR B CA 1
ATOM 2992 C C . THR B 1 68 ? -2.865 17.5 19.797 1 97.44 68 THR B C 1
ATOM 2994 O O . THR B 1 68 ? -3.049 17.531 21.016 1 97.44 68 THR B O 1
ATOM 2997 N N . LEU B 1 69 ? -2.727 16.359 19.094 1 95.81 69 LEU B N 1
ATOM 2998 C CA . LEU B 1 69 ? -2.439 15.125 19.812 1 95.81 69 LEU B CA 1
ATOM 2999 C C . LEU B 1 69 ? -1.019 15.133 20.375 1 95.81 69 LEU B C 1
ATOM 3001 O O . LEU B 1 69 ? -0.701 14.383 21.297 1 95.81 69 LEU B O 1
ATOM 3005 N N . GLU B 1 70 ? -0.161 15.898 19.766 1 95.69 70 GLU B N 1
ATOM 3006 C CA . GLU B 1 70 ? 1.186 16.219 20.234 1 95.69 70 GLU B CA 1
ATOM 3007 C C . GLU B 1 70 ? 1.386 17.719 20.359 1 95.69 70 GLU B C 1
ATOM 3009 O O . GLU B 1 70 ? 0.775 18.5 19.625 1 95.69 70 GLU B O 1
ATOM 3014 N N . GLU B 1 71 ? 2.178 18.109 21.328 1 95 71 GLU B N 1
ATOM 3015 C CA . GLU B 1 71 ? 2.516 19.516 21.5 1 95 71 GLU B CA 1
ATOM 3016 C C . GLU B 1 71 ? 3.887 19.844 20.922 1 95 71 GLU B C 1
ATOM 3018 O O . GLU B 1 71 ? 4.855 19.109 21.156 1 95 71 GLU B O 1
ATOM 3023 N N . PRO B 1 72 ? 3.914 20.844 20.141 1 96.56 72 PRO B N 1
ATOM 3024 C CA . PRO B 1 72 ? 5.234 21.219 19.625 1 96.56 72 PRO B CA 1
ATOM 3025 C C . PRO B 1 72 ? 6.199 21.641 20.734 1 96.56 72 PRO B C 1
ATOM 3027 O O . PRO B 1 72 ? 5.77 22.156 21.781 1 96.56 72 PRO B O 1
ATOM 3030 N N . ASP B 1 73 ? 7.469 21.344 20.5 1 96.69 73 ASP B N 1
ATOM 3031 C CA . ASP B 1 73 ? 8.5 21.797 21.438 1 96.69 73 ASP B CA 1
ATOM 3032 C C . ASP B 1 73 ? 8.828 23.281 21.219 1 96.69 73 ASP B C 1
ATOM 3034 O O . ASP B 1 73 ? 9.195 23.984 22.156 1 96.69 73 ASP B O 1
ATOM 3038 N N . SER B 1 74 ? 8.742 23.734 20 1 97.12 74 SER B N 1
ATOM 3039 C CA . SER B 1 74 ? 8.953 25.125 19.641 1 97.12 74 SER B CA 1
ATOM 3040 C C . SER B 1 74 ? 8.258 25.484 18.328 1 97.12 74 SER B C 1
ATOM 3042 O O . SER B 1 74 ? 7.727 24.594 17.641 1 97.12 74 SER B O 1
ATOM 3044 N N . GLY B 1 75 ? 8.188 26.75 18.047 1 97.12 75 GLY B N 1
ATOM 3045 C CA . GLY B 1 75 ? 7.527 27.25 16.844 1 97.12 75 GLY B CA 1
ATOM 3046 C C . GLY B 1 75 ? 6.141 27.812 17.125 1 97.12 75 GLY B C 1
ATOM 3047 O O . GLY B 1 75 ? 5.73 27.922 18.281 1 97.12 75 GLY B O 1
ATOM 3048 N N . LYS B 1 76 ? 5.547 28.234 16.016 1 97.44 76 LYS B N 1
ATOM 3049 C CA . LYS B 1 76 ? 4.23 28.844 16.125 1 97.44 76 LYS B CA 1
ATOM 3050 C C . LYS B 1 76 ? 3.195 28.078 15.305 1 97.44 76 LYS B C 1
ATOM 3052 O O . LYS B 1 76 ? 3.475 27.656 14.18 1 97.44 76 LYS B O 1
ATOM 3057 N N . TYR B 1 77 ? 2.08 27.828 15.93 1 97.69 77 TYR B N 1
ATOM 3058 C CA . TYR B 1 77 ? 0.949 27.172 15.281 1 97.69 77 TYR B CA 1
ATOM 3059 C C . TYR B 1 77 ? -0.293 28.047 15.344 1 97.69 77 TYR B C 1
ATOM 3061 O O . TYR B 1 77 ? -0.76 28.406 16.422 1 97.69 77 TYR B O 1
ATOM 3069 N N . ILE B 1 78 ? -0.756 28.469 14.188 1 97.81 78 ILE B N 1
ATOM 3070 C CA . ILE B 1 78 ? -1.974 29.266 14.07 1 97.81 78 ILE B CA 1
ATOM 3071 C C . ILE B 1 78 ? -3.08 28.422 13.43 1 97.81 78 ILE B C 1
ATOM 3073 O O . ILE B 1 78 ? -2.891 27.844 12.359 1 97.81 78 ILE B O 1
ATOM 3077 N N . PHE B 1 79 ? -4.219 28.328 14.086 1 97.56 79 PHE B N 1
ATOM 3078 C CA . PHE B 1 79 ? -5.406 27.625 13.594 1 97.56 79 PHE B CA 1
ATOM 3079 C C . PHE B 1 79 ? -6.578 28.594 13.453 1 97.56 79 PHE B C 1
ATOM 3081 O O . PHE B 1 79 ? -6.996 29.219 14.43 1 97.56 79 PHE B O 1
ATOM 3088 N N . MET B 1 80 ? -6.996 28.734 12.25 1 96.19 80 MET B N 1
ATOM 3089 C CA . MET B 1 80 ? -8.109 29.625 11.945 1 96.19 80 MET B CA 1
ATOM 3090 C C . MET B 1 80 ? -7.859 31.016 12.516 1 96.19 80 MET B C 1
ATOM 3092 O O . MET B 1 80 ? -8.727 31.578 13.188 1 96.19 80 MET B O 1
ATOM 3096 N N . GLY B 1 81 ? -6.668 31.422 12.422 1 94.88 81 GLY B N 1
ATOM 3097 C CA . GLY B 1 81 ? -6.316 32.781 12.766 1 94.88 81 GLY B CA 1
ATOM 3098 C C . GLY B 1 81 ? -5.93 32.969 14.227 1 94.88 81 GLY B C 1
ATOM 3099 O O . GLY B 1 81 ? -5.512 34.031 14.641 1 94.88 81 GLY B O 1
ATOM 3100 N N . ARG B 1 82 ? -5.973 31.922 15 1 95.62 82 ARG B N 1
ATOM 3101 C CA . ARG B 1 82 ? -5.652 32 16.422 1 95.62 82 ARG B CA 1
ATOM 3102 C C . ARG B 1 82 ? -4.438 31.141 16.75 1 95.62 82 ARG B C 1
ATOM 3104 O O . ARG B 1 82 ? -4.344 29.984 16.312 1 95.62 82 ARG B O 1
ATOM 3111 N N . GLU B 1 83 ? -3.625 31.75 17.5 1 96.38 83 GLU B N 1
ATOM 3112 C CA . GLU B 1 83 ? -2.463 30.984 17.938 1 96.38 83 GLU B CA 1
ATOM 3113 C C . GLU B 1 83 ? -2.873 29.844 18.859 1 96.38 83 GLU B C 1
ATOM 3115 O O . GLU B 1 83 ? -3.711 30.016 19.75 1 96.38 83 GLU B O 1
ATOM 3120 N N . VAL B 1 84 ? -2.35 28.719 18.609 1 96.81 84 VAL B N 1
ATOM 3121 C CA . VAL B 1 84 ? -2.693 27.531 19.391 1 96.81 84 VAL B CA 1
ATOM 3122 C C . VAL B 1 84 ? -1.782 27.438 20.609 1 96.81 84 VAL B C 1
ATOM 3124 O O . VAL B 1 84 ? -0.556 27.422 20.484 1 96.81 84 VAL B O 1
ATOM 3127 N N . ASN B 1 85 ? -2.344 27.453 21.766 1 93.5 85 ASN B N 1
ATOM 3128 C CA . ASN B 1 85 ? -1.676 27.25 23.047 1 93.5 85 ASN B CA 1
ATOM 3129 C C . ASN B 1 85 ? -2.492 26.359 23.969 1 93.5 85 ASN B C 1
ATOM 3131 O O . ASN B 1 85 ? -3.488 25.766 23.547 1 93.5 85 ASN B O 1
ATOM 3135 N N . ARG B 1 86 ? -2.033 26.156 25.141 1 91.19 86 ARG B N 1
ATOM 3136 C CA . ARG B 1 86 ? -2.684 25.25 26.078 1 91.19 86 ARG B CA 1
ATOM 3137 C C . ARG B 1 86 ? -4.145 25.641 26.281 1 91.19 86 ARG B C 1
ATOM 3139 O O . ARG B 1 86 ? -5.004 24.766 26.422 1 91.19 86 ARG B O 1
ATOM 3146 N N . SER B 1 87 ? -4.434 26.922 26.172 1 92.75 87 SER B N 1
ATOM 3147 C CA . SER B 1 87 ? -5.781 27.406 26.453 1 92.75 87 SER B CA 1
ATOM 3148 C C . SER B 1 87 ? -6.703 27.203 25.25 1 92.75 87 SER B C 1
ATOM 3150 O O . SER B 1 87 ? -7.926 27.219 25.391 1 92.75 87 SER B O 1
ATOM 3152 N N . SER B 1 88 ? -6.152 27.062 24.125 1 94.31 88 SER B N 1
ATOM 3153 C CA . SER B 1 88 ? -6.988 26.969 22.922 1 94.31 88 SER B CA 1
ATOM 3154 C C . SER B 1 88 ? -7.066 25.547 22.406 1 94.31 88 SER B C 1
ATOM 3156 O O . SER B 1 88 ? -7.738 25.266 21.406 1 94.31 88 SER B O 1
ATOM 3158 N N . ILE B 1 89 ? -6.477 24.625 23.047 1 95.69 89 ILE B N 1
ATOM 3159 C CA . ILE B 1 89 ? -6.367 23.25 22.594 1 95.69 89 ILE B CA 1
ATOM 3160 C C . ILE B 1 89 ? -7.758 22.625 22.484 1 95.69 89 ILE B C 1
ATOM 3162 O O . ILE B 1 89 ? -8.07 21.953 21.5 1 95.69 89 ILE B O 1
ATOM 3166 N N . SER B 1 90 ? -8.57 22.828 23.516 1 94.38 90 SER B N 1
ATOM 3167 C CA . SER B 1 90 ? -9.914 22.25 23.516 1 94.38 90 SER B CA 1
ATOM 3168 C C . SER B 1 90 ? -10.719 22.766 22.312 1 94.38 90 SER B C 1
ATOM 3170 O O . SER B 1 90 ? -11.43 21.984 21.672 1 94.38 90 SER B O 1
ATOM 3172 N N . TRP B 1 91 ? -10.578 24.016 22.125 1 95.06 91 TRP B N 1
ATOM 3173 C CA . TRP B 1 91 ? -11.281 24.609 20.984 1 95.06 91 TRP B CA 1
ATOM 3174 C C . TRP B 1 91 ? -10.781 24.031 19.672 1 95.06 91 TRP B C 1
ATOM 3176 O O . TRP B 1 91 ? -11.578 23.719 18.781 1 95.06 91 TRP B O 1
ATOM 3186 N N . VAL B 1 92 ? -9.469 23.875 19.484 1 96.56 92 VAL B N 1
ATOM 3187 C CA . VAL B 1 92 ? -8.898 23.281 18.281 1 96.56 92 VAL B CA 1
ATOM 3188 C C . VAL B 1 92 ? -9.438 21.859 18.109 1 96.56 92 VAL B C 1
ATOM 3190 O O . VAL B 1 92 ? -9.906 21.5 17.031 1 96.56 92 VAL B O 1
ATOM 3193 N N . ARG B 1 93 ? -9.438 21.125 19.172 1 95 93 ARG B N 1
ATOM 3194 C CA . ARG B 1 93 ? -9.828 19.719 19.141 1 95 93 ARG B CA 1
ATOM 3195 C C . ARG B 1 93 ? -11.297 19.562 18.75 1 95 93 ARG B C 1
ATOM 3197 O O . ARG B 1 93 ? -11.695 18.547 18.188 1 95 93 ARG B O 1
ATOM 3204 N N . ASP B 1 94 ? -12.047 20.594 19 1 94.81 94 ASP B N 1
ATOM 3205 C CA . ASP B 1 94 ? -13.461 20.594 18.625 1 94.81 94 ASP B CA 1
ATOM 3206 C C . ASP B 1 94 ? -13.633 20.812 17.125 1 94.81 94 ASP B C 1
ATOM 3208 O O . ASP B 1 94 ? -14.703 20.578 16.562 1 94.81 94 ASP B O 1
ATOM 3212 N N . ASN B 1 95 ? -12.586 21.312 16.484 1 96.62 95 ASN B N 1
ATOM 3213 C CA . ASN B 1 95 ? -12.711 21.703 15.094 1 96.62 95 ASN B CA 1
ATOM 3214 C C . ASN B 1 95 ? -11.852 20.844 14.18 1 96.62 95 ASN B C 1
ATOM 3216 O O . ASN B 1 95 ? -11.773 21.094 12.977 1 96.62 95 ASN B O 1
ATOM 3220 N N . VAL B 1 96 ? -11.188 19.828 14.766 1 97.12 96 VAL B N 1
ATOM 3221 C CA . VAL B 1 96 ? -10.312 18.984 13.969 1 97.12 96 VAL B CA 1
ATOM 3222 C C . VAL B 1 96 ? -10.617 17.516 14.242 1 97.12 96 VAL B C 1
ATOM 3224 O O . VAL B 1 96 ? -11.297 17.188 15.219 1 97.12 96 VAL B O 1
ATOM 3227 N N . ALA B 1 97 ? -10.227 16.641 13.336 1 96.75 97 ALA B N 1
ATOM 3228 C CA . ALA B 1 97 ? -10.289 15.188 13.5 1 96.75 97 ALA B CA 1
ATOM 3229 C C . ALA B 1 97 ? -9.125 14.508 12.789 1 96.75 97 ALA B C 1
ATOM 3231 O O . ALA B 1 97 ? -8.383 15.141 12.039 1 96.75 97 ALA B O 1
ATOM 3232 N N . MET B 1 98 ? -8.93 13.32 13.133 1 96.06 98 MET B N 1
ATOM 3233 C CA . MET B 1 98 ? -7.848 12.555 12.516 1 96.06 98 MET B CA 1
ATOM 3234 C C . MET B 1 98 ? -8.297 11.133 12.203 1 96.06 98 MET B C 1
ATOM 3236 O O . MET B 1 98 ? -9 10.508 13 1 96.06 98 MET B O 1
ATOM 3240 N N . ILE B 1 99 ? -8.008 10.766 11.023 1 96 99 ILE B N 1
ATOM 3241 C CA . ILE B 1 99 ? -8.141 9.367 10.617 1 96 99 ILE B CA 1
ATOM 3242 C C . ILE B 1 99 ? -6.77 8.703 10.617 1 96 99 ILE B C 1
ATOM 3244 O O . ILE B 1 99 ? -5.852 9.156 9.938 1 96 99 ILE B O 1
ATOM 3248 N N . PHE B 1 100 ? -6.691 7.602 11.328 1 93.5 100 PHE B N 1
ATOM 3249 C CA . PHE B 1 100 ? -5.406 6.945 11.555 1 93.5 100 PHE B CA 1
ATOM 3250 C C . PHE B 1 100 ? -5.137 5.902 10.477 1 93.5 100 PHE B C 1
ATOM 3252 O O . PHE B 1 100 ? -6.039 5.527 9.727 1 93.5 100 PHE B O 1
ATOM 3259 N N . GLN B 1 101 ? -3.936 5.527 10.375 1 86.75 101 GLN B N 1
ATOM 3260 C CA . GLN B 1 101 ? -3.408 4.668 9.32 1 86.75 101 GLN B CA 1
ATOM 3261 C C . GLN B 1 101 ? -4.113 3.314 9.312 1 86.75 101 GLN B C 1
ATOM 3263 O O . GLN B 1 101 ? -4.492 2.812 8.258 1 86.75 101 GLN B O 1
ATOM 3268 N N . ASN B 1 102 ? -4.27 2.703 10.391 1 85.88 102 ASN B N 1
ATOM 3269 C CA . ASN B 1 102 ? -4.934 1.408 10.492 1 85.88 102 ASN B CA 1
ATOM 3270 C C . ASN B 1 102 ? -6.309 1.533 11.141 1 85.88 102 ASN B C 1
ATOM 3272 O O . ASN B 1 102 ? -6.41 1.747 12.352 1 85.88 102 ASN B O 1
ATOM 3276 N N . PRO B 1 103 ? -7.285 1.343 10.305 1 86.38 103 PRO B N 1
ATOM 3277 C CA . PRO B 1 103 ? -8.625 1.57 10.859 1 86.38 103 PRO B CA 1
ATOM 3278 C C . PRO B 1 103 ? -9 0.545 11.922 1 86.38 103 PRO B C 1
ATOM 3280 O O . PRO B 1 103 ? -9.672 0.884 12.898 1 86.38 103 PRO B O 1
ATOM 3283 N N . TYR B 1 104 ? -8.523 -0.644 11.828 1 86 104 TYR B N 1
ATOM 3284 C CA . TYR B 1 104 ? -8.891 -1.665 12.805 1 86 104 TYR B CA 1
ATOM 3285 C C . TYR B 1 104 ? -8.289 -1.352 14.172 1 86 104 TYR B C 1
ATOM 3287 O O . TYR B 1 104 ? -8.938 -1.558 15.203 1 86 104 TYR B O 1
ATOM 3295 N N . SER B 1 105 ? -7.156 -0.836 14.07 1 86.69 105 SER B N 1
ATOM 3296 C CA . SER B 1 105 ? -6.492 -0.546 15.336 1 86.69 105 SER B CA 1
ATOM 3297 C C . SER B 1 105 ? -7.012 0.749 15.953 1 86.69 105 SER B C 1
ATOM 3299 O O . SER B 1 105 ? -6.855 0.981 17.156 1 86.69 105 SER B O 1
ATOM 3301 N N . SER B 1 106 ? -7.629 1.508 15.156 1 89.75 106 SER B N 1
ATOM 3302 C CA . SER B 1 106 ? -8.062 2.816 15.633 1 89.75 106 SER B CA 1
ATOM 3303 C C . SER B 1 106 ? -9.492 2.762 16.156 1 89.75 106 SER B C 1
ATOM 3305 O O . SER B 1 106 ? -9.945 3.686 16.844 1 89.75 106 SER B O 1
ATOM 3307 N N . LEU B 1 107 ? -10.172 1.717 15.859 1 94.19 107 LEU B N 1
ATOM 3308 C CA . LEU B 1 107 ? -11.555 1.562 16.297 1 94.19 107 LEU B CA 1
ATOM 3309 C C . LEU B 1 107 ? -11.648 0.566 17.453 1 94.19 107 LEU B C 1
ATOM 3311 O O . LEU B 1 107 ? -11.016 -0.491 17.422 1 94.19 107 LEU B O 1
ATOM 3315 N N . ASN B 1 108 ? -12.375 0.882 18.469 1 94.44 108 ASN B N 1
ATOM 3316 C CA . ASN B 1 108 ? -12.617 -0.047 19.562 1 94.44 108 ASN B CA 1
ATOM 3317 C C . ASN B 1 108 ? -13.414 -1.266 19.109 1 94.44 108 ASN B C 1
ATOM 3319 O O . ASN B 1 108 ? -14.578 -1.143 18.734 1 94.44 108 ASN B O 1
ATOM 3323 N N . PRO B 1 109 ? -12.836 -2.383 19.234 1 94.19 109 PRO B N 1
ATOM 3324 C CA . PRO B 1 109 ? -13.461 -3.58 18.656 1 94.19 109 PRO B CA 1
ATOM 3325 C C . PRO B 1 109 ? -14.703 -4.02 19.422 1 94.19 109 PRO B C 1
ATOM 3327 O O . PRO B 1 109 ? -15.484 -4.836 18.922 1 94.19 109 PRO B O 1
ATOM 3330 N N . ARG B 1 110 ? -14.961 -3.541 20.672 1 95.56 110 ARG B N 1
ATOM 3331 C CA . ARG B 1 110 ? -16.078 -3.955 21.516 1 95.56 110 ARG B CA 1
ATOM 3332 C C . ARG B 1 110 ? -17.312 -3.084 21.266 1 95.56 110 ARG B C 1
ATOM 3334 O O . ARG B 1 110 ? -18.422 -3.43 21.688 1 95.56 110 ARG B O 1
ATOM 3341 N N . LEU B 1 111 ? -17.094 -1.938 20.594 1 97.06 111 LEU B N 1
ATOM 3342 C CA . LEU B 1 111 ? -18.188 -1.006 20.359 1 97.06 111 LEU B CA 1
ATOM 3343 C C . LEU B 1 111 ? -18.844 -1.265 19.016 1 97.06 111 LEU B C 1
ATOM 3345 O O . LEU B 1 111 ? -18.203 -1.746 18.078 1 97.06 111 LEU B O 1
ATOM 3349 N N . THR B 1 112 ? -20.062 -0.918 18.984 1 97.94 112 THR B N 1
ATOM 3350 C CA . THR B 1 112 ? -20.797 -0.987 17.719 1 97.94 112 THR B CA 1
ATOM 3351 C C . THR B 1 112 ? -20.469 0.218 16.844 1 97.94 112 THR B C 1
ATOM 3353 O O . THR B 1 112 ? -19.906 1.207 17.312 1 97.94 112 THR B O 1
ATOM 3356 N N . VAL B 1 113 ? -20.812 0.102 15.57 1 98.25 113 VAL B N 1
ATOM 3357 C CA . VAL B 1 113 ? -20.578 1.172 14.602 1 98.25 113 VAL B CA 1
ATOM 3358 C C . VAL B 1 113 ? -21.219 2.463 15.102 1 98.25 113 VAL B C 1
ATOM 3360 O O . VAL B 1 113 ? -20.594 3.525 15.086 1 98.25 113 VAL B O 1
ATOM 3363 N N . LYS B 1 114 ? -22.5 2.357 15.531 1 98.19 114 LYS B N 1
ATOM 3364 C CA . LYS B 1 114 ? -23.203 3.551 15.992 1 98.19 114 LYS B CA 1
ATOM 3365 C C . LYS B 1 114 ? -22.531 4.148 17.219 1 98.19 114 LYS B C 1
ATOM 3367 O O . LYS B 1 114 ? -22.469 5.371 17.375 1 98.19 114 LYS B O 1
ATOM 3372 N N . GLU B 1 115 ? -21.984 3.305 18.062 1 97.94 115 GLU B N 1
ATOM 3373 C CA . GLU B 1 115 ? -21.281 3.779 19.25 1 97.94 115 GLU B CA 1
ATOM 3374 C C . GLU B 1 115 ? -19.969 4.461 18.875 1 97.94 115 GLU B C 1
ATOM 3376 O O . GLU B 1 115 ? -19.625 5.516 19.422 1 97.94 115 GLU B O 1
ATOM 3381 N N . ILE B 1 116 ? -19.266 3.84 17.938 1 97.81 116 ILE B N 1
ATOM 3382 C CA . ILE B 1 116 ? -17.984 4.367 17.5 1 97.81 116 ILE B CA 1
ATOM 3383 C C . ILE B 1 116 ? -18.172 5.758 16.891 1 97.81 116 ILE B C 1
ATOM 3385 O O . ILE B 1 116 ? -17.453 6.695 17.25 1 97.81 116 ILE B O 1
ATOM 3389 N N . ILE B 1 117 ? -19.156 5.934 16.109 1 97.75 117 ILE B N 1
ATOM 3390 C CA . ILE B 1 117 ? -19.406 7.188 15.398 1 97.75 117 ILE B CA 1
ATOM 3391 C C . ILE B 1 117 ? -19.891 8.25 16.391 1 97.75 117 ILE B C 1
ATOM 3393 O O . ILE B 1 117 ? -19.625 9.438 16.219 1 97.75 117 ILE B O 1
ATOM 3397 N N . SER B 1 118 ? -20.484 7.812 17.5 1 96.88 118 SER B N 1
ATOM 3398 C CA . SER B 1 118 ? -21.031 8.742 18.484 1 96.88 118 SER B CA 1
ATOM 3399 C C . SER B 1 118 ? -19.953 9.195 19.469 1 96.88 118 SER B C 1
ATOM 3401 O O . SER B 1 118 ? -20.156 10.156 20.203 1 96.88 118 SER B O 1
ATOM 3403 N N . GLU B 1 119 ? -18.844 8.539 19.438 1 94.94 119 GLU B N 1
ATOM 3404 C CA . GLU B 1 119 ? -17.812 8.781 20.438 1 94.94 119 GLU B CA 1
ATOM 3405 C C . GLU B 1 119 ? -17.406 10.25 20.469 1 94.94 119 GLU B C 1
ATOM 3407 O O . GLU B 1 119 ? -17.375 10.875 21.531 1 94.94 119 GLU B O 1
ATOM 3412 N N . PRO B 1 120 ? -17.125 10.836 19.359 1 93.69 120 PRO B N 1
ATOM 3413 C CA . PRO B 1 120 ? -16.672 12.227 19.359 1 93.69 120 PRO B CA 1
ATOM 3414 C C . PRO B 1 120 ? -17.766 13.195 19.828 1 93.69 120 PRO B C 1
ATOM 3416 O O . PRO B 1 120 ? -17.453 14.336 20.188 1 93.69 120 PRO B O 1
ATOM 3419 N N . LEU B 1 121 ? -18.969 12.781 19.766 1 94.25 121 LEU B N 1
ATOM 3420 C CA . LEU B 1 121 ? -20.078 13.633 20.172 1 94.25 121 LEU B CA 1
ATOM 3421 C C . LEU B 1 121 ? -20.234 13.656 21.688 1 94.25 121 LEU B C 1
ATOM 3423 O O . LEU B 1 121 ? -20.875 14.555 22.234 1 94.25 121 LEU B O 1
ATOM 3427 N N . GLY B 1 122 ? -19.766 12.68 22.375 1 93.56 122 GLY B N 1
ATOM 3428 C CA . GLY B 1 122 ? -19.891 12.57 23.812 1 93.56 122 GLY B CA 1
ATOM 3429 C C . GLY B 1 122 ? -21.203 11.977 24.266 1 93.56 122 GLY B C 1
ATOM 3430 O O . GLY B 1 122 ? -21.406 11.711 25.453 1 93.56 122 GLY B O 1
ATOM 3431 N N . HIS B 1 123 ? -22.125 11.852 23.328 1 93.56 123 HIS B N 1
ATOM 3432 C CA . HIS B 1 123 ? -23.438 11.25 23.578 1 93.56 123 HIS B CA 1
ATOM 3433 C C . HIS B 1 123 ? -24 10.609 22.312 1 93.56 123 HIS B C 1
ATOM 3435 O O . HIS B 1 123 ? -23.5 10.852 21.203 1 93.56 123 HIS B O 1
ATOM 3441 N N . MET B 1 124 ? -24.938 9.805 22.641 1 94.38 124 MET B N 1
ATOM 3442 C CA . MET B 1 124 ? -25.578 9.18 21.5 1 94.38 124 MET B CA 1
ATOM 3443 C C . MET B 1 124 ? -26.562 10.141 20.828 1 94.38 124 MET B C 1
ATOM 3445 O O . MET B 1 124 ? -27.547 10.555 21.453 1 94.38 124 MET B O 1
ATOM 3449 N N . ASP B 1 125 ? -26.25 10.469 19.672 1 95 125 ASP B N 1
ATOM 3450 C CA . ASP B 1 125 ? -27.156 11.234 18.812 1 95 125 ASP B CA 1
ATOM 3451 C C . ASP B 1 125 ? -27.531 10.438 17.578 1 95 125 ASP B C 1
ATOM 3453 O O . ASP B 1 125 ? -26.859 10.531 16.531 1 95 125 ASP B O 1
ATOM 3457 N N . GLU B 1 126 ? -28.578 9.75 17.672 1 96.56 126 GLU B N 1
ATOM 3458 C CA . GLU B 1 126 ? -28.969 8.797 16.641 1 96.56 126 GLU B CA 1
ATOM 3459 C C . GLU B 1 126 ? -29.188 9.5 15.305 1 96.56 126 GLU B C 1
ATOM 3461 O O . GLU B 1 126 ? -28.797 8.977 14.25 1 96.56 126 GLU B O 1
ATOM 3466 N N . LYS B 1 127 ? -29.797 10.602 15.367 1 96.94 127 LYS B N 1
ATOM 3467 C CA . LYS B 1 127 ? -30.047 11.352 14.141 1 96.94 127 LYS B CA 1
ATOM 3468 C C . LYS B 1 127 ? -28.75 11.719 13.438 1 96.94 127 LYS B C 1
ATOM 3470 O O . LYS B 1 127 ? -28.625 11.523 12.219 1 96.94 127 LYS B O 1
ATOM 3475 N N . ARG B 1 128 ? -27.859 12.219 14.195 1 96.69 128 ARG B N 1
ATOM 3476 C CA . ARG B 1 128 ? -26.578 12.602 13.625 1 96.69 128 ARG B CA 1
ATOM 3477 C C . ARG B 1 128 ? -25.828 11.383 13.102 1 96.69 128 ARG B C 1
ATOM 3479 O O . ARG B 1 128 ? -25.203 11.438 12.039 1 96.69 128 ARG B O 1
ATOM 3486 N N . VAL B 1 129 ? -25.891 10.32 13.836 1 97.88 129 VAL B N 1
ATOM 3487 C CA . VAL B 1 129 ? -25.219 9.086 13.438 1 97.88 129 VAL B CA 1
ATOM 3488 C C . VAL B 1 129 ? -25.781 8.586 12.109 1 97.88 129 VAL B C 1
ATOM 3490 O O . VAL B 1 129 ? -25.031 8.219 11.211 1 97.88 129 VAL B O 1
ATOM 3493 N N . ILE B 1 130 ? -27.062 8.617 11.992 1 97.94 130 ILE B N 1
ATOM 3494 C CA . ILE B 1 130 ? -27.719 8.195 10.766 1 97.94 130 ILE B CA 1
ATOM 3495 C C . ILE B 1 130 ? -27.25 9.07 9.602 1 97.94 130 ILE B C 1
ATOM 3497 O O . ILE B 1 130 ? -26.891 8.555 8.539 1 97.94 130 ILE B O 1
ATOM 3501 N N . GLU B 1 131 ? -27.25 10.344 9.836 1 97.31 131 GLU B N 1
ATOM 3502 C CA . GLU B 1 131 ? -26.828 11.297 8.812 1 97.31 131 GLU B CA 1
ATOM 3503 C C . GLU B 1 131 ? -25.422 11.008 8.328 1 97.31 131 GLU B C 1
ATOM 3505 O O . GLU B 1 131 ? -25.172 10.938 7.125 1 97.31 131 GLU B O 1
ATOM 3510 N N . VAL B 1 132 ? -24.547 10.844 9.25 1 97.25 132 VAL B N 1
ATOM 3511 C CA . VAL B 1 132 ? -23.141 10.656 8.945 1 97.25 132 VAL B CA 1
ATOM 3512 C C . VAL B 1 132 ? -22.922 9.305 8.266 1 97.25 132 VAL B C 1
ATOM 3514 O O . VAL B 1 132 ? -22.125 9.188 7.336 1 97.25 132 VAL B O 1
ATOM 3517 N N . MET B 1 133 ? -23.609 8.289 8.75 1 97.88 133 MET B N 1
ATOM 3518 C CA . MET B 1 133 ? -23.531 6.973 8.133 1 97.88 133 MET B CA 1
ATOM 3519 C C . MET B 1 133 ? -24 7.027 6.68 1 97.88 133 MET B C 1
ATOM 3521 O O . MET B 1 133 ? -23.375 6.438 5.797 1 97.88 133 MET B O 1
ATOM 3525 N N . GLU B 1 134 ? -25 7.742 6.449 1 97.12 134 GLU B N 1
ATOM 3526 C CA . GLU B 1 134 ? -25.5 7.906 5.086 1 97.12 134 GLU B CA 1
ATOM 3527 C C . GLU B 1 134 ? -24.484 8.609 4.203 1 97.12 134 GLU B C 1
ATOM 3529 O O . GLU B 1 134 ? -24.281 8.227 3.043 1 97.12 134 GLU B O 1
ATOM 3534 N N . LEU B 1 135 ? -23.859 9.586 4.73 1 95.88 135 LEU B N 1
ATOM 3535 C CA . LEU B 1 135 ? -22.859 10.344 3.99 1 95.88 135 LEU B CA 1
ATOM 3536 C C . LEU B 1 135 ? -21.719 9.438 3.529 1 95.88 135 LEU B C 1
ATOM 3538 O O . LEU B 1 135 ? -21.141 9.648 2.461 1 95.88 135 LEU B O 1
ATOM 3542 N N . VAL B 1 136 ? -21.406 8.398 4.359 1 96.69 136 VAL B N 1
ATOM 3543 C CA . VAL B 1 136 ? -20.281 7.547 4.012 1 96.69 136 VAL B CA 1
ATOM 3544 C C . VAL B 1 136 ? -20.781 6.273 3.334 1 96.69 136 VAL B C 1
ATOM 3546 O O . VAL B 1 136 ? -20.016 5.324 3.141 1 96.69 136 VAL B O 1
ATOM 3549 N N . GLY B 1 137 ? -22.047 6.156 3.061 1 94.31 137 GLY B N 1
ATOM 3550 C CA . GLY B 1 137 ? -22.609 5.051 2.307 1 94.31 137 GLY B CA 1
ATOM 3551 C C . GLY B 1 137 ? -22.875 3.824 3.158 1 94.31 137 GLY B C 1
ATOM 3552 O O . GLY B 1 137 ? -22.812 2.695 2.666 1 94.31 137 GLY B O 1
ATOM 3553 N N . LEU B 1 138 ? -23.078 3.994 4.406 1 96.12 138 LEU B N 1
ATOM 3554 C CA . LEU B 1 138 ? -23.453 2.91 5.309 1 96.12 138 LEU B CA 1
ATOM 3555 C C . LEU B 1 138 ? -24.906 3.021 5.727 1 96.12 138 LEU B C 1
ATOM 3557 O O . LEU B 1 138 ? -25.438 4.125 5.898 1 96.12 138 LEU B O 1
ATOM 3561 N N . ASN B 1 139 ? -25.484 1.918 5.852 1 96.62 139 ASN B N 1
ATOM 3562 C CA . ASN B 1 139 ? -26.875 1.857 6.281 1 96.62 139 ASN B CA 1
ATOM 3563 C C . ASN B 1 139 ? -26.984 1.644 7.789 1 96.62 139 ASN B C 1
ATOM 3565 O O . ASN B 1 139 ? -26.469 0.665 8.32 1 96.62 139 ASN B O 1
ATOM 3569 N N . TYR B 1 140 ? -27.75 2.541 8.398 1 97.38 140 TYR B N 1
ATOM 3570 C CA . TYR B 1 140 ? -27.844 2.502 9.852 1 97.38 140 TYR B CA 1
ATOM 3571 C C . TYR B 1 140 ? -28.484 1.193 10.32 1 97.38 140 TYR B C 1
ATOM 3573 O O . TYR B 1 140 ? -27.984 0.557 11.25 1 97.38 140 TYR B O 1
ATOM 3581 N N . LYS B 1 141 ? -29.562 0.701 9.719 1 97 141 LYS B N 1
ATOM 3582 C CA . LYS B 1 141 ? -30.266 -0.515 10.117 1 97 141 LYS B CA 1
ATOM 3583 C C . LYS B 1 141 ? -29.406 -1.751 9.891 1 97 141 LYS B C 1
ATOM 3585 O O . LYS B 1 141 ? -29.391 -2.666 10.719 1 97 141 LYS B O 1
ATOM 3590 N N . GLU B 1 142 ? -28.688 -1.678 8.891 1 96.5 142 GLU B N 1
ATOM 3591 C CA . GLU B 1 142 ? -27.891 -2.84 8.508 1 96.5 142 GLU B CA 1
ATOM 3592 C C . GLU B 1 142 ? -26.562 -2.877 9.266 1 96.5 142 GLU B C 1
ATOM 3594 O O . GLU B 1 142 ? -26.125 -3.943 9.695 1 96.5 142 GLU B O 1
ATOM 3599 N N . HIS B 1 143 ? -25.953 -1.688 9.445 1 97.31 143 HIS B N 1
ATOM 3600 C CA . HIS B 1 143 ? -24.562 -1.668 9.883 1 97.31 143 HIS B CA 1
ATOM 3601 C C . HIS B 1 143 ? -24.438 -1.087 11.289 1 97.31 143 HIS B C 1
ATOM 3603 O O . HIS B 1 143 ? -23.422 -1.299 11.961 1 97.31 143 HIS B O 1
ATOM 3609 N N . GLY B 1 144 ? -25.391 -0.34 11.766 1 97.75 144 GLY B N 1
ATOM 3610 C CA . GLY B 1 144 ? -25.281 0.422 13 1 97.75 144 GLY B CA 1
ATOM 3611 C C . GLY B 1 144 ? -24.969 -0.441 14.211 1 97.75 144 GLY B C 1
ATOM 3612 O O . GLY B 1 144 ? -24.25 -0.018 15.109 1 97.75 144 GLY B O 1
ATOM 3613 N N . GLY B 1 145 ? -25.484 -1.644 14.219 1 97.44 145 GLY B N 1
ATOM 3614 C CA . GLY B 1 145 ? -25.312 -2.531 15.352 1 97.44 145 GLY B CA 1
ATOM 3615 C C . GLY B 1 145 ? -24.125 -3.469 15.203 1 97.44 145 GLY B C 1
ATOM 3616 O O . GLY B 1 145 ? -23.828 -4.246 16.109 1 97.44 145 GLY B O 1
ATOM 3617 N N . LYS B 1 146 ? -23.438 -3.42 14.172 1 97.31 146 LYS B N 1
ATOM 3618 C CA . LYS B 1 146 ? -22.312 -4.312 13.914 1 97.31 146 LYS B CA 1
ATOM 3619 C C . LYS B 1 146 ? -21.047 -3.801 14.586 1 97.31 146 LYS B C 1
ATOM 3621 O O . LYS B 1 146 ? -20.969 -2.629 14.961 1 97.31 146 LYS B O 1
ATOM 3626 N N . ARG B 1 147 ? -20.219 -4.727 14.836 1 96.75 147 ARG B N 1
ATOM 3627 C CA . ARG B 1 147 ? -18.891 -4.391 15.336 1 96.75 147 ARG B CA 1
ATOM 3628 C C . ARG B 1 147 ? -17.859 -4.445 14.219 1 96.75 147 ARG B C 1
ATOM 3630 O O . ARG B 1 147 ? -18.078 -5.074 13.188 1 96.75 147 ARG B O 1
ATOM 3637 N N . PRO B 1 148 ? -16.688 -3.771 14.391 1 95.88 148 PRO B N 1
ATOM 3638 C CA . PRO B 1 148 ? -15.68 -3.676 13.336 1 95.88 148 PRO B CA 1
ATOM 3639 C C . PRO B 1 148 ? -15.32 -5.035 12.734 1 95.88 148 PRO B C 1
ATOM 3641 O O . PRO B 1 148 ? -15.156 -5.152 11.516 1 95.88 148 PRO B O 1
ATOM 3644 N N . ARG B 1 149 ? -15.266 -6.07 13.492 1 91.81 149 ARG B N 1
ATOM 3645 C CA . ARG B 1 149 ? -14.867 -7.398 13.039 1 91.81 149 ARG B CA 1
ATOM 3646 C C . ARG B 1 149 ? -15.883 -7.973 12.062 1 91.81 149 ARG B C 1
ATOM 3648 O O . ARG B 1 149 ? -15.594 -8.93 11.344 1 91.81 149 ARG B O 1
ATOM 3655 N N . GLU B 1 150 ? -17.016 -7.43 12.031 1 93.81 150 GLU B N 1
ATOM 3656 C CA . GLU B 1 150 ? -18.125 -7.934 11.203 1 93.81 150 GLU B CA 1
ATOM 3657 C C . GLU B 1 150 ? -18.219 -7.168 9.891 1 93.81 150 GLU B C 1
ATOM 3659 O O . GLU B 1 150 ? -19.109 -7.422 9.086 1 93.81 150 GLU B O 1
ATOM 3664 N N . LEU B 1 151 ? -17.359 -6.254 9.719 1 92.31 151 LEU B N 1
ATOM 3665 C CA . LEU B 1 151 ? -17.391 -5.387 8.539 1 92.31 151 LEU B CA 1
ATOM 3666 C C . LEU B 1 151 ? -16.25 -5.719 7.586 1 92.31 151 LEU B C 1
ATOM 3668 O O . LEU B 1 151 ? -15.219 -6.25 8.008 1 92.31 151 LEU B O 1
ATOM 3672 N N . SER B 1 152 ? -16.484 -5.445 6.309 1 84.69 152 SER B N 1
ATOM 3673 C CA . SER B 1 152 ? -15.391 -5.516 5.344 1 84.69 152 SER B CA 1
ATOM 3674 C C . SER B 1 152 ? -14.367 -4.41 5.582 1 84.69 152 SER B C 1
ATOM 3676 O O . SER B 1 152 ? -14.648 -3.447 6.301 1 84.69 152 SER B O 1
ATOM 3678 N N . GLY B 1 153 ? -13.18 -4.574 4.996 1 84.88 153 GLY B N 1
ATOM 3679 C CA . GLY B 1 153 ? -12.148 -3.561 5.129 1 84.88 153 GLY B CA 1
ATOM 3680 C C . GLY B 1 153 ? -12.602 -2.184 4.68 1 84.88 153 GLY B C 1
ATOM 3681 O O . GLY B 1 153 ? -12.359 -1.189 5.367 1 84.88 153 GLY B O 1
ATOM 3682 N N . GLY B 1 154 ? -13.273 -2.117 3.58 1 87.56 154 GLY B N 1
ATOM 3683 C CA . GLY B 1 154 ? -13.805 -0.855 3.086 1 87.56 154 GLY B CA 1
ATOM 3684 C C . GLY B 1 154 ? -14.844 -0.241 4.008 1 87.56 154 GLY B C 1
ATOM 3685 O O . GLY B 1 154 ? -14.891 0.979 4.172 1 87.56 154 GLY B O 1
ATOM 3686 N N . GLN B 1 155 ? -15.641 -1.071 4.598 1 92.31 155 GLN B N 1
ATOM 3687 C CA . GLN B 1 155 ? -16.656 -0.6 5.527 1 92.31 155 GLN B CA 1
ATOM 3688 C C . GLN B 1 155 ? -16.031 -0.044 6.801 1 92.31 155 GLN B C 1
ATOM 3690 O O . GLN B 1 155 ? -16.469 0.987 7.316 1 92.31 155 GLN B O 1
ATOM 3695 N N . VAL B 1 156 ? -15.023 -0.759 7.242 1 94.88 156 VAL B N 1
ATOM 3696 C CA . VAL B 1 156 ? -14.328 -0.293 8.438 1 94.88 156 VAL B CA 1
ATOM 3697 C C . VAL B 1 156 ? -13.758 1.103 8.188 1 94.88 156 VAL B C 1
ATOM 3699 O O . VAL B 1 156 ? -13.852 1.979 9.055 1 94.88 156 VAL B O 1
ATOM 3702 N N . GLN B 1 157 ? -13.164 1.271 7.016 1 94.81 157 GLN B N 1
ATOM 3703 C CA . GLN B 1 157 ? -12.609 2.576 6.664 1 94.81 157 GLN B CA 1
ATOM 3704 C C . GLN B 1 157 ? -13.703 3.645 6.633 1 94.81 157 GLN B C 1
ATOM 3706 O O . GLN B 1 157 ? -13.492 4.766 7.094 1 94.81 157 GLN B O 1
ATOM 3711 N N . ARG B 1 158 ? -14.805 3.328 6.109 1 95.44 158 ARG B N 1
ATOM 3712 C CA . ARG B 1 158 ? -15.93 4.262 6.051 1 95.44 158 ARG B CA 1
ATOM 3713 C C . ARG B 1 158 ? -16.391 4.641 7.453 1 95.44 158 ARG B C 1
ATOM 3715 O O . ARG B 1 158 ? -16.781 5.789 7.695 1 95.44 158 ARG B O 1
ATOM 3722 N N . VAL B 1 159 ? -16.375 3.666 8.367 1 97.38 159 VAL B N 1
ATOM 3723 C CA . VAL B 1 159 ? -16.719 3.951 9.758 1 97.38 159 VAL B CA 1
ATOM 3724 C C . VAL B 1 159 ? -15.711 4.953 10.336 1 97.38 159 VAL B C 1
ATOM 3726 O O . VAL B 1 159 ? -16.094 5.891 11.031 1 97.38 159 VAL B O 1
ATOM 3729 N N . ALA B 1 160 ? -14.453 4.754 10.023 1 96.88 160 ALA B N 1
ATOM 3730 C CA . ALA B 1 160 ? -13.422 5.68 10.492 1 96.88 160 ALA B CA 1
ATOM 3731 C C . ALA B 1 160 ? -13.664 7.086 9.961 1 96.88 160 ALA B C 1
ATOM 3733 O O . ALA B 1 160 ? -13.508 8.07 10.688 1 96.88 160 ALA B O 1
ATOM 3734 N N . VAL B 1 161 ? -14.023 7.168 8.734 1 96.69 161 VAL B N 1
ATOM 3735 C CA . VAL B 1 161 ? -14.328 8.453 8.125 1 96.69 161 VAL B CA 1
ATOM 3736 C C . VAL B 1 161 ? -15.555 9.07 8.805 1 96.69 161 VAL B C 1
ATOM 3738 O O . VAL B 1 161 ? -15.547 10.258 9.156 1 96.69 161 VAL B O 1
ATOM 3741 N N . ALA B 1 162 ? -16.547 8.227 9.008 1 97.56 162 ALA B N 1
ATOM 3742 C CA . ALA B 1 162 ? -17.781 8.688 9.656 1 97.56 162 ALA B CA 1
ATOM 3743 C C . ALA B 1 162 ? -17.484 9.258 11.047 1 97.56 162 ALA B C 1
ATOM 3745 O O . ALA B 1 162 ? -18 10.312 11.414 1 97.56 162 ALA B O 1
ATOM 3746 N N . ARG B 1 163 ? -16.703 8.547 11.742 1 97.19 163 ARG B N 1
ATOM 3747 C CA . ARG B 1 163 ? -16.344 8.992 13.078 1 97.19 163 ARG B CA 1
ATOM 3748 C C . ARG B 1 163 ? -15.641 10.352 13.031 1 97.19 163 ARG B C 1
ATOM 3750 O O . ARG B 1 163 ? -15.906 11.219 13.859 1 97.19 163 ARG B O 1
ATOM 3757 N N . ALA B 1 164 ? -14.797 10.508 12.055 1 96.38 164 ALA B N 1
ATOM 3758 C CA . ALA B 1 164 ? -14.016 11.734 11.93 1 96.38 164 ALA B CA 1
ATOM 3759 C C . ALA B 1 164 ? -14.906 12.93 11.609 1 96.38 164 ALA B C 1
ATOM 3761 O O . ALA B 1 164 ? -14.617 14.055 12.016 1 96.38 164 ALA B O 1
ATOM 3762 N N . ILE B 1 165 ? -16.016 12.711 10.922 1 96.69 165 ILE B N 1
ATOM 3763 C CA . ILE B 1 165 ? -16.828 13.836 10.484 1 96.69 165 ILE B CA 1
ATOM 3764 C C . ILE B 1 165 ? -18.094 13.922 11.344 1 96.69 165 ILE B C 1
ATOM 3766 O O . ILE B 1 165 ? -19.016 14.664 11.016 1 96.69 165 ILE B O 1
ATOM 3770 N N . ALA B 1 166 ? -18.109 13.117 12.398 1 96.12 166 ALA B N 1
ATOM 3771 C CA . ALA B 1 166 ? -19.281 13.086 13.258 1 96.12 166 ALA B CA 1
ATOM 3772 C C . ALA B 1 166 ? -19.562 14.461 13.859 1 96.12 166 ALA B C 1
ATOM 3774 O O . ALA B 1 166 ? -20.719 14.891 13.938 1 96.12 166 ALA B O 1
ATOM 3775 N N . LYS B 1 167 ? -18.5 15.133 14.227 1 92.5 167 LYS B N 1
ATOM 3776 C CA . LYS B 1 167 ? -18.656 16.484 14.75 1 92.5 167 LYS B CA 1
ATOM 3777 C C . LYS B 1 167 ? -19 17.469 13.641 1 92.5 167 LYS B C 1
ATOM 3779 O O . LYS B 1 167 ? -18.266 17.562 12.648 1 92.5 167 LYS B O 1
ATOM 3784 N N . LYS B 1 168 ? -19.953 18.188 13.836 1 87.31 168 LYS B N 1
ATOM 3785 C CA . LYS B 1 168 ? -20.422 19.109 12.812 1 87.31 168 LYS B CA 1
ATOM 3786 C C . LYS B 1 168 ? -19.422 20.234 12.586 1 87.31 168 LYS B C 1
ATOM 3788 O O . LYS B 1 168 ? -19.328 20.781 11.477 1 87.31 168 LYS B O 1
ATOM 3793 N N . ASN B 1 169 ? -18.656 20.5 13.508 1 90.31 169 ASN B N 1
ATOM 3794 C CA . ASN B 1 169 ? -17.766 21.656 13.438 1 90.31 169 ASN B CA 1
ATOM 3795 C C . ASN B 1 169 ? -16.406 21.281 12.867 1 90.31 169 ASN B C 1
ATOM 3797 O O . ASN B 1 169 ? -15.539 22.141 12.695 1 90.31 169 ASN B O 1
ATOM 3801 N N . ALA B 1 170 ? -16.25 20.109 12.609 1 91.56 170 ALA B N 1
ATOM 3802 C CA . ALA B 1 170 ? -14.945 19.719 12.078 1 91.56 170 ALA B CA 1
ATOM 3803 C C . ALA B 1 170 ? -14.641 20.453 10.789 1 91.56 170 ALA B C 1
ATOM 3805 O O . ALA B 1 170 ? -15.43 20.438 9.844 1 91.56 170 ALA B O 1
ATOM 3806 N N . LYS B 1 171 ? -13.5 21.172 10.797 1 95.56 171 LYS B N 1
ATOM 3807 C CA . LYS B 1 171 ? -13.109 21.969 9.633 1 95.56 171 LYS B CA 1
ATOM 3808 C C . LYS B 1 171 ? -11.836 21.406 8.992 1 95.56 171 LYS B C 1
ATOM 3810 O O . LYS B 1 171 ? -11.586 21.641 7.809 1 95.56 171 LYS B O 1
ATOM 3815 N N . PHE B 1 172 ? -11.117 20.844 9.805 1 98.06 172 PHE B N 1
ATOM 3816 C CA . PHE B 1 172 ? -9.82 20.328 9.367 1 98.06 172 PHE B CA 1
ATOM 3817 C C . PHE B 1 172 ? -9.641 18.875 9.781 1 98.06 172 PHE B C 1
ATOM 3819 O O . PHE B 1 172 ? -9.859 18.531 10.945 1 98.06 172 PHE B O 1
ATOM 3826 N N . ILE B 1 173 ? -9.312 17.969 8.789 1 98.38 173 ILE B N 1
ATOM 3827 C CA . ILE B 1 173 ? -9.125 16.547 9.078 1 98.38 173 ILE B CA 1
ATOM 3828 C C . ILE B 1 173 ? -7.762 16.094 8.57 1 98.38 173 ILE B C 1
ATOM 3830 O O . ILE B 1 173 ? -7.391 16.391 7.426 1 98.38 173 ILE B O 1
ATOM 3834 N N . VAL B 1 174 ? -6.98 15.469 9.445 1 98.56 174 VAL B N 1
ATOM 3835 C CA . VAL B 1 174 ? -5.746 14.797 9.055 1 98.56 174 VAL B CA 1
ATOM 3836 C C . VAL B 1 174 ? -6.039 13.344 8.68 1 98.56 174 VAL B C 1
ATOM 3838 O O . VAL B 1 174 ? -6.633 12.602 9.469 1 98.56 174 VAL B O 1
ATOM 3841 N N . LEU B 1 175 ? -5.727 13.039 7.484 1 98.25 175 LEU B N 1
ATOM 3842 C CA . LEU B 1 175 ? -5.844 11.672 7.008 1 98.25 175 LEU B CA 1
ATOM 3843 C C . LEU B 1 175 ? -4.469 11.016 6.902 1 98.25 175 LEU B C 1
ATOM 3845 O O . LEU B 1 175 ? -3.699 11.32 5.992 1 98.25 175 LEU B O 1
ATOM 3849 N N . ASP B 1 176 ? -4.211 10.164 7.82 1 97.31 176 ASP B N 1
ATOM 3850 C CA . ASP B 1 176 ? -2.9 9.523 7.871 1 97.31 176 ASP B CA 1
ATOM 3851 C C . ASP B 1 176 ? -2.93 8.156 7.195 1 97.31 176 ASP B C 1
ATOM 3853 O O . ASP B 1 176 ? -3.215 7.141 7.836 1 97.31 176 ASP B O 1
ATOM 3857 N N . GLU B 1 177 ? -2.57 8.148 5.895 1 95.31 177 GLU B N 1
ATOM 3858 C CA . GLU B 1 177 ? -2.518 6.953 5.059 1 95.31 177 GLU B CA 1
ATOM 3859 C C . GLU B 1 177 ? -3.838 6.191 5.102 1 95.31 177 GLU B C 1
ATOM 3861 O O . GLU B 1 177 ? -3.857 4.984 5.359 1 95.31 177 GLU B O 1
ATOM 3866 N N . PRO B 1 178 ? -4.906 6.824 4.707 1 94.88 178 PRO B N 1
ATOM 3867 C CA . PRO B 1 178 ? -6.242 6.25 4.895 1 94.88 178 PRO B CA 1
ATOM 3868 C C . PRO B 1 178 ? -6.527 5.102 3.932 1 94.88 178 PRO B C 1
ATOM 3870 O O . PRO B 1 178 ? -7.477 4.336 4.141 1 94.88 178 PRO B O 1
ATOM 3873 N N . THR B 1 179 ? -5.707 4.957 2.879 1 92.06 179 THR B N 1
ATOM 3874 C CA . THR B 1 179 ? -6.051 3.963 1.866 1 92.06 179 THR B CA 1
ATOM 3875 C C . THR B 1 179 ? -4.914 2.961 1.685 1 92.06 179 THR B C 1
ATOM 3877 O O . THR B 1 179 ? -4.945 2.137 0.768 1 92.06 179 THR B O 1
ATOM 3880 N N . SER B 1 180 ? -3.93 2.979 2.529 1 87.88 180 SER B N 1
ATOM 3881 C CA . SER B 1 180 ? -2.711 2.209 2.305 1 87.88 180 SER B CA 1
ATOM 3882 C C . SER B 1 180 ? -2.973 0.711 2.424 1 87.88 180 SER B C 1
ATOM 3884 O O . SER B 1 180 ? -2.287 -0.098 1.796 1 87.88 180 SER B O 1
ATOM 3886 N N . ALA B 1 181 ? -3.963 0.281 3.201 1 83.88 181 ALA B N 1
ATOM 3887 C CA . ALA B 1 181 ? -4.215 -1.134 3.465 1 83.88 181 ALA B CA 1
ATOM 3888 C C . ALA B 1 181 ? -5.289 -1.684 2.529 1 83.88 181 ALA B C 1
ATOM 3890 O O . ALA B 1 181 ? -5.688 -2.844 2.648 1 83.88 181 ALA B O 1
ATOM 3891 N N . LEU B 1 182 ? -5.711 -0.867 1.651 1 88.69 182 LEU B N 1
ATOM 3892 C CA . LEU B 1 182 ? -6.84 -1.244 0.807 1 88.69 182 LEU B CA 1
ATOM 3893 C C . LEU B 1 182 ? -6.367 -1.654 -0.583 1 88.69 182 LEU B C 1
ATOM 3895 O O . LEU B 1 182 ? -5.316 -1.199 -1.045 1 88.69 182 LEU B O 1
ATOM 3899 N N . ASP B 1 183 ? -7.121 -2.537 -1.241 1 90.31 183 ASP B N 1
ATOM 3900 C CA . ASP B 1 183 ? -6.855 -2.859 -2.641 1 90.31 183 ASP B CA 1
ATOM 3901 C C . ASP B 1 183 ? -7.277 -1.711 -3.557 1 90.31 183 ASP B C 1
ATOM 3903 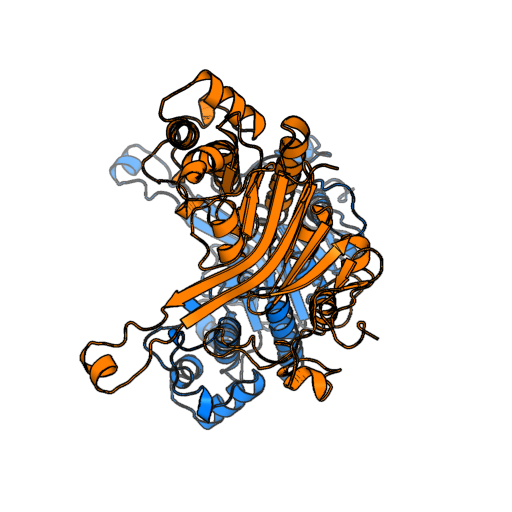O O . ASP B 1 183 ? -7.852 -0.722 -3.096 1 90.31 183 ASP B O 1
ATOM 3907 N N . ALA B 1 184 ? -7.008 -1.886 -4.832 1 89.62 184 ALA B N 1
ATOM 3908 C CA . ALA B 1 184 ? -7.156 -0.796 -5.793 1 89.62 184 ALA B CA 1
ATOM 3909 C C . ALA B 1 184 ? -8.609 -0.335 -5.879 1 89.62 184 ALA B C 1
ATOM 3911 O O . ALA B 1 184 ? -8.883 0.867 -5.898 1 89.62 184 ALA B O 1
ATOM 3912 N N . SER B 1 185 ? -9.516 -1.243 -5.91 1 90.81 185 SER B N 1
ATOM 3913 C CA . SER B 1 185 ? -10.922 -0.886 -6.062 1 90.81 185 SER B CA 1
ATOM 3914 C C . SER B 1 185 ? -11.438 -0.147 -4.832 1 90.81 185 SER B C 1
ATOM 3916 O O . SER B 1 185 ? -12.086 0.894 -4.957 1 90.81 185 SER B O 1
ATOM 3918 N N . LEU B 1 186 ? -11.164 -0.649 -3.701 1 91.12 186 LEU B N 1
ATOM 3919 C CA . LEU B 1 186 ? -11.609 -0.031 -2.457 1 91.12 186 LEU B CA 1
ATOM 3920 C C . LEU B 1 186 ? -10.93 1.317 -2.246 1 91.12 186 LEU B C 1
ATOM 3922 O O . LEU B 1 186 ? -11.547 2.256 -1.737 1 91.12 186 LEU B O 1
ATOM 3926 N N . GLN B 1 187 ? -9.68 1.358 -2.605 1 92.75 187 GLN B N 1
ATOM 3927 C CA . GLN B 1 187 ? -8.969 2.631 -2.52 1 92.75 187 GLN B CA 1
ATOM 3928 C C . GLN B 1 187 ? -9.68 3.713 -3.328 1 92.75 187 GLN B C 1
ATOM 3930 O O . GLN B 1 187 ? -9.898 4.82 -2.834 1 92.75 187 GLN B O 1
ATOM 3935 N N . ALA B 1 188 ? -10.031 3.379 -4.508 1 93.69 188 ALA B N 1
ATOM 3936 C CA . ALA B 1 188 ? -10.727 4.324 -5.379 1 93.69 188 ALA B CA 1
ATOM 3937 C C . ALA B 1 188 ? -12.055 4.762 -4.77 1 93.69 188 ALA B C 1
ATOM 3939 O O . ALA B 1 188 ? -12.398 5.945 -4.801 1 93.69 188 ALA B O 1
ATOM 3940 N N . GLN B 1 189 ? -12.711 3.846 -4.219 1 92.88 189 GLN B N 1
ATOM 3941 C CA . GLN B 1 189 ? -13.992 4.152 -3.6 1 92.88 189 GLN B CA 1
ATOM 3942 C C . GLN B 1 189 ? -13.828 5.121 -2.434 1 92.88 189 GLN B C 1
ATOM 3944 O O . GLN B 1 189 ? -14.578 6.09 -2.312 1 92.88 189 GLN B O 1
ATOM 3949 N N . VAL B 1 190 ? -12.914 4.844 -1.668 1 93.56 190 VAL B N 1
ATOM 3950 C CA . VAL B 1 190 ? -12.688 5.676 -0.491 1 93.56 190 VAL B CA 1
ATOM 3951 C C . VAL B 1 190 ? -12.195 7.055 -0.922 1 93.56 190 VAL B C 1
ATOM 3953 O O . VAL B 1 190 ? -12.602 8.07 -0.351 1 93.56 190 VAL B O 1
ATOM 3956 N N . LEU B 1 191 ? -11.305 7.117 -1.893 1 95.62 191 LEU B N 1
ATOM 3957 C CA . LEU B 1 191 ? -10.836 8.398 -2.404 1 95.62 191 LEU B CA 1
ATOM 3958 C C . LEU B 1 191 ? -11.992 9.242 -2.914 1 95.62 191 LEU B C 1
ATOM 3960 O O . LEU B 1 191 ? -12.094 10.43 -2.586 1 95.62 191 LEU B O 1
ATOM 3964 N N . ASN B 1 192 ? -12.852 8.633 -3.674 1 95.31 192 ASN B N 1
ATOM 3965 C CA . ASN B 1 192 ? -14.031 9.328 -4.16 1 95.31 192 ASN B CA 1
ATOM 3966 C C . ASN B 1 192 ? -14.898 9.836 -3.01 1 95.31 192 ASN B C 1
ATOM 3968 O O . ASN B 1 192 ? -15.375 10.977 -3.041 1 95.31 192 ASN B O 1
ATOM 3972 N N . LEU B 1 193 ? -15.039 8.984 -2.084 1 95.5 193 LEU B N 1
ATOM 3973 C CA . LEU B 1 193 ? -15.828 9.344 -0.909 1 95.5 193 LEU B CA 1
ATOM 3974 C C . LEU B 1 193 ? -15.242 10.562 -0.21 1 95.5 193 LEU B C 1
ATOM 3976 O O . LEU B 1 193 ? -15.969 11.508 0.113 1 95.5 193 LEU B O 1
ATOM 3980 N N . LEU B 1 194 ? -13.992 10.539 0.018 1 97.06 194 LEU B N 1
ATOM 3981 C CA . LEU B 1 194 ? -13.32 11.633 0.716 1 97.06 194 LEU B CA 1
ATOM 3982 C C . LEU B 1 194 ? -13.453 12.938 -0.061 1 97.06 194 LEU B C 1
ATOM 3984 O O . LEU B 1 194 ? -13.656 14 0.532 1 97.06 194 LEU B O 1
ATOM 3988 N N . ILE B 1 195 ? -13.344 12.898 -1.35 1 96.75 195 ILE B N 1
ATOM 3989 C CA . ILE B 1 195 ? -13.492 14.078 -2.197 1 96.75 195 ILE B CA 1
ATOM 3990 C C . ILE B 1 195 ? -14.906 14.625 -2.084 1 96.75 195 ILE B C 1
ATOM 3992 O O . ILE B 1 195 ? -15.102 15.828 -1.91 1 96.75 195 ILE B O 1
ATOM 3996 N N . ASP B 1 196 ? -15.852 13.742 -2.117 1 96.38 196 ASP B N 1
ATOM 3997 C CA . ASP B 1 196 ? -17.25 14.141 -2.023 1 96.38 196 ASP B CA 1
ATOM 3998 C C . ASP B 1 196 ? -17.562 14.781 -0.669 1 96.38 196 ASP B C 1
ATOM 4000 O O . ASP B 1 196 ? -18.219 15.82 -0.599 1 96.38 196 ASP B O 1
ATOM 4004 N N . ILE B 1 197 ? -17.109 14.156 0.324 1 96.69 197 ILE B N 1
ATOM 4005 C CA . ILE B 1 197 ? -17.359 14.641 1.677 1 96.69 197 ILE B CA 1
ATOM 4006 C C . ILE B 1 197 ? -16.688 16 1.868 1 96.69 197 ILE B C 1
ATOM 4008 O O . ILE B 1 197 ? -17.281 16.906 2.469 1 96.69 197 ILE B O 1
ATOM 4012 N N . LYS B 1 198 ? -15.516 16.156 1.393 1 97.19 198 LYS B N 1
ATOM 4013 C CA . LYS B 1 198 ? -14.82 17.438 1.473 1 97.19 198 LYS B CA 1
ATOM 4014 C C . LYS B 1 198 ? -15.648 18.547 0.837 1 97.19 198 LYS B C 1
ATOM 4016 O O . LYS B 1 198 ? -15.82 19.609 1.43 1 97.19 198 LYS B O 1
ATOM 4021 N N . ARG B 1 199 ? -16.156 18.281 -0.295 1 95.81 199 ARG B N 1
ATOM 4022 C CA . ARG B 1 199 ? -16.953 19.266 -1.035 1 95.81 199 ARG B CA 1
ATOM 4023 C C . ARG B 1 199 ? -18.25 19.578 -0.307 1 95.81 199 ARG B C 1
ATOM 4025 O O . ARG B 1 199 ? -18.594 20.75 -0.13 1 95.81 199 ARG B O 1
ATOM 4032 N N . LYS B 1 200 ? -18.891 18.609 0.139 1 95.5 200 LYS B N 1
ATOM 4033 C CA . LYS B 1 200 ? -20.203 18.766 0.756 1 95.5 200 LYS B CA 1
ATOM 4034 C C . LYS B 1 200 ? -20.109 19.5 2.09 1 95.5 200 LYS B C 1
ATOM 4036 O O . LYS B 1 200 ? -20.984 20.297 2.432 1 95.5 200 LYS B O 1
ATOM 4041 N N . LEU B 1 201 ? -19.047 19.203 2.809 1 96.25 201 LEU B N 1
ATOM 4042 C CA . LEU B 1 201 ? -18.969 19.734 4.172 1 96.25 201 LEU B CA 1
ATOM 4043 C C . LEU B 1 201 ? -17.984 20.891 4.25 1 96.25 201 LEU B C 1
ATOM 4045 O O . LEU B 1 201 ? -17.828 21.5 5.312 1 96.25 201 LEU B O 1
ATOM 4049 N N . GLY B 1 202 ? -17.312 21.219 3.146 1 95.88 202 GLY B N 1
ATOM 4050 C CA . GLY B 1 202 ? -16.359 22.297 3.141 1 95.88 202 GLY B CA 1
ATOM 4051 C C . GLY B 1 202 ? -15.148 22.031 4.02 1 95.88 202 GLY B C 1
ATOM 4052 O O . GLY B 1 202 ? -14.727 22.906 4.785 1 95.88 202 GLY B O 1
ATOM 4053 N N . LEU B 1 203 ? -14.672 20.844 3.922 1 97.38 203 LEU B N 1
ATOM 4054 C CA . LEU B 1 203 ? -13.578 20.406 4.789 1 97.38 203 LEU B CA 1
ATOM 4055 C C . LEU B 1 203 ? -12.234 20.797 4.191 1 97.38 203 LEU B C 1
ATOM 4057 O O . LEU B 1 203 ? -12.125 21.031 2.986 1 97.38 203 LEU B O 1
ATOM 4061 N N . THR B 1 204 ? -11.258 20.938 5.051 1 98.38 204 THR B N 1
ATOM 4062 C CA . THR B 1 204 ? -9.836 21.047 4.715 1 98.38 204 THR B CA 1
ATOM 4063 C C . THR B 1 204 ? -9.086 19.781 5.125 1 98.38 204 THR B C 1
ATOM 4065 O O . THR B 1 204 ? -9.305 19.25 6.215 1 98.38 204 THR B O 1
ATOM 4068 N N . TYR B 1 205 ? -8.227 19.281 4.164 1 98.56 205 TYR B N 1
ATOM 4069 C CA . TYR B 1 205 ? -7.562 18.016 4.449 1 98.56 205 TYR B CA 1
ATOM 4070 C C . TYR B 1 205 ? -6.051 18.188 4.492 1 98.56 205 TYR B C 1
ATOM 4072 O O . TYR B 1 205 ? -5.48 18.938 3.693 1 98.56 205 TYR B O 1
ATOM 4080 N N . LEU B 1 206 ? -5.418 17.578 5.434 1 98.75 206 LEU B N 1
ATOM 4081 C CA . LEU B 1 206 ? -4.051 17.094 5.277 1 98.75 206 LEU B CA 1
ATOM 4082 C C . LEU B 1 206 ? -4.031 15.609 4.941 1 98.75 206 LEU B C 1
ATOM 4084 O O . LEU B 1 206 ? -4.422 14.781 5.762 1 98.75 206 LEU B O 1
ATOM 4088 N N . PHE B 1 207 ? -3.588 15.328 3.775 1 98.5 207 PHE B N 1
ATOM 4089 C CA . PHE B 1 207 ? -3.607 13.953 3.293 1 98.5 207 PHE B CA 1
ATOM 4090 C C . PHE B 1 207 ? -2.197 13.375 3.244 1 98.5 207 PHE B C 1
ATOM 4092 O O . PHE B 1 207 ? -1.431 13.672 2.326 1 98.5 207 PHE B O 1
ATOM 4099 N N . ILE B 1 208 ? -1.918 12.555 4.223 1 98.19 208 ILE B N 1
ATOM 4100 C CA . ILE B 1 208 ? -0.601 11.938 4.328 1 98.19 208 ILE B CA 1
ATOM 4101 C C . ILE B 1 208 ? -0.587 10.609 3.57 1 98.19 208 ILE B C 1
ATOM 4103 O O . ILE B 1 208 ? -1.446 9.758 3.791 1 98.19 208 ILE B O 1
ATOM 4107 N N . THR B 1 209 ? 0.347 10.453 2.711 1 95.44 209 THR B N 1
ATOM 4108 C CA . THR B 1 209 ? 0.459 9.195 1.973 1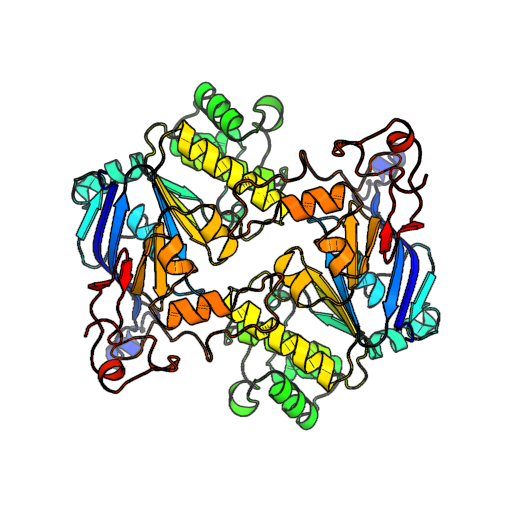 95.44 209 THR B CA 1
ATOM 4109 C C . THR B 1 209 ? 1.871 9.016 1.423 1 95.44 209 THR B C 1
ATOM 4111 O O . THR B 1 209 ? 2.611 9.992 1.268 1 95.44 209 THR B O 1
ATOM 4114 N N . HIS B 1 210 ? 2.191 7.816 1.192 1 91.12 210 HIS B N 1
ATOM 4115 C CA . HIS B 1 210 ? 3.432 7.516 0.487 1 91.12 210 HIS B CA 1
ATOM 4116 C C . HIS B 1 210 ? 3.158 7.09 -0.953 1 91.12 210 HIS B C 1
ATOM 4118 O O . HIS B 1 210 ? 4.09 6.844 -1.721 1 91.12 210 HIS B O 1
ATOM 4124 N N . ASN B 1 211 ? 1.923 6.992 -1.32 1 89.81 211 ASN B N 1
ATOM 4125 C CA . ASN B 1 211 ? 1.514 6.695 -2.689 1 89.81 211 ASN B CA 1
ATOM 4126 C C . ASN B 1 211 ? 1.388 7.969 -3.523 1 89.81 211 ASN B C 1
ATOM 4128 O O . ASN B 1 211 ? 0.406 8.703 -3.4 1 89.81 211 ASN B O 1
ATOM 4132 N N . ILE B 1 212 ? 2.293 8.078 -4.398 1 90.06 212 ILE B N 1
ATOM 4133 C CA . ILE B 1 212 ? 2.424 9.328 -5.141 1 90.06 212 ILE B CA 1
ATOM 4134 C C . ILE B 1 212 ? 1.22 9.508 -6.062 1 90.06 212 ILE B C 1
ATOM 4136 O O . ILE B 1 212 ? 0.733 10.625 -6.246 1 90.06 212 ILE B O 1
ATOM 4140 N N . ALA B 1 213 ? 0.757 8.469 -6.68 1 88.75 213 ALA B N 1
ATOM 4141 C CA . ALA B 1 213 ? -0.392 8.562 -7.574 1 88.75 213 ALA B CA 1
ATOM 4142 C C . ALA B 1 213 ? -1.638 9.023 -6.82 1 88.75 213 ALA B C 1
ATOM 4144 O O . ALA B 1 213 ? -2.42 9.828 -7.336 1 88.75 213 ALA B O 1
ATOM 4145 N N . VAL B 1 214 ? -1.805 8.5 -5.676 1 92.56 214 VAL B N 1
ATOM 4146 C CA . VAL B 1 214 ? -2.936 8.883 -4.832 1 92.56 214 VAL B CA 1
ATOM 4147 C C . VAL B 1 214 ? -2.812 10.352 -4.438 1 92.56 214 VAL B C 1
ATOM 4149 O O . VAL B 1 214 ? -3.789 11.102 -4.5 1 92.56 214 VAL B O 1
ATOM 4152 N N . ALA B 1 215 ? -1.608 10.734 -4.078 1 94.12 215 ALA B N 1
ATOM 4153 C CA . ALA B 1 215 ? -1.361 12.133 -3.715 1 94.12 215 ALA B CA 1
ATOM 4154 C C . ALA B 1 215 ? -1.695 13.07 -4.871 1 94.12 215 ALA B C 1
ATOM 4156 O O . ALA B 1 215 ? -2.35 14.094 -4.68 1 94.12 215 ALA B O 1
ATOM 4157 N N . TYR B 1 216 ? -1.233 12.719 -6.008 1 92.5 216 TYR B N 1
ATOM 4158 C CA . TYR B 1 216 ? -1.496 13.547 -7.176 1 92.5 216 TYR B CA 1
ATOM 4159 C C . TYR B 1 216 ? -2.994 13.68 -7.422 1 92.5 216 TYR B C 1
ATOM 4161 O O . TYR B 1 216 ? -3.475 14.766 -7.766 1 92.5 216 TYR B O 1
ATOM 4169 N N . TYR B 1 217 ? -3.66 12.633 -7.246 1 92.94 217 TYR B N 1
ATOM 4170 C CA . TYR B 1 217 ? -5.082 12.57 -7.574 1 92.94 217 TYR B CA 1
ATOM 4171 C C . TYR B 1 217 ? -5.895 13.461 -6.641 1 92.94 217 TYR B C 1
ATOM 4173 O O . TYR B 1 217 ? -6.781 14.195 -7.082 1 92.94 217 TYR B O 1
ATOM 4181 N N . ILE B 1 218 ? -5.52 13.477 -5.379 1 95.56 218 ILE B N 1
ATOM 4182 C CA . ILE B 1 218 ? -6.465 14.039 -4.418 1 95.56 218 ILE B CA 1
ATOM 4183 C C . ILE B 1 218 ? -5.996 15.422 -3.982 1 95.56 218 ILE B C 1
ATOM 4185 O O . ILE B 1 218 ? -6.789 16.234 -3.5 1 95.56 218 ILE B O 1
ATOM 4189 N N . SER B 1 219 ? -4.785 15.734 -4.133 1 96.88 219 SER B N 1
ATOM 4190 C CA . SER B 1 219 ? -4.234 16.938 -3.514 1 96.88 219 SER B CA 1
ATOM 4191 C C . SER B 1 219 ? -4.398 18.156 -4.422 1 96.88 219 SER B C 1
ATOM 4193 O O . SER B 1 219 ? -4.414 18.016 -5.645 1 96.88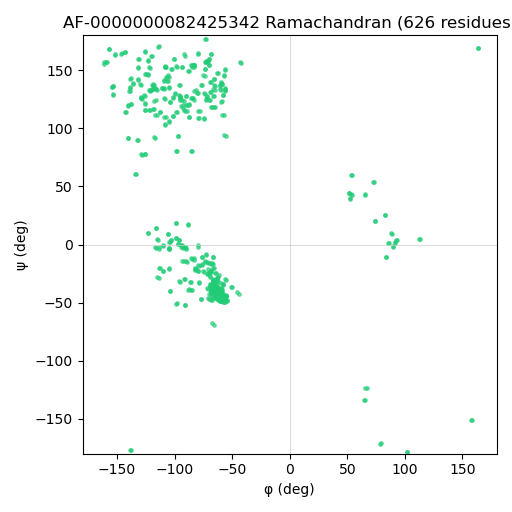 219 SER B O 1
ATOM 4195 N N . ASP B 1 220 ? -4.543 19.297 -3.816 1 96.69 220 ASP B N 1
ATOM 4196 C CA . ASP B 1 220 ? -4.445 20.578 -4.508 1 96.69 220 ASP B CA 1
ATOM 4197 C C . ASP B 1 220 ? -3.012 21.109 -4.48 1 96.69 220 ASP B C 1
ATOM 4199 O O . ASP B 1 220 ? -2.475 21.516 -5.512 1 96.69 220 ASP B O 1
ATOM 4203 N N . ARG B 1 221 ? -2.475 21.156 -3.348 1 98 221 ARG B N 1
ATOM 4204 C CA . ARG B 1 221 ? -1.066 21.453 -3.102 1 98 221 ARG B CA 1
ATOM 4205 C C . ARG B 1 221 ? -0.385 20.281 -2.389 1 98 221 ARG B C 1
ATOM 4207 O O . ARG B 1 221 ? -1.055 19.391 -1.862 1 98 221 ARG B O 1
ATOM 4214 N N . VAL B 1 222 ? 0.975 20.344 -2.48 1 97.94 222 VAL B N 1
ATOM 4215 C CA . VAL B 1 222 ? 1.712 19.203 -1.923 1 97.94 222 VAL B CA 1
ATOM 4216 C C . VAL B 1 222 ? 2.936 19.719 -1.161 1 97.94 222 VAL B C 1
ATOM 4218 O O . VAL B 1 222 ? 3.539 20.719 -1.542 1 97.94 222 VAL B O 1
ATOM 4221 N N . ALA B 1 223 ? 3.203 19.062 -0.091 1 98.5 223 ALA B N 1
ATOM 4222 C CA . ALA B 1 223 ? 4.441 19.25 0.661 1 98.5 223 ALA B CA 1
ATOM 4223 C C . ALA B 1 223 ? 5.254 17.953 0.703 1 98.5 223 ALA B C 1
ATOM 4225 O O . ALA B 1 223 ? 4.703 16.875 0.929 1 98.5 223 ALA B O 1
ATOM 4226 N N . ILE B 1 224 ? 6.531 18.094 0.448 1 98.25 224 ILE B N 1
ATOM 4227 C CA . ILE B 1 224 ? 7.457 16.969 0.485 1 98.25 224 ILE B CA 1
ATOM 4228 C C . ILE B 1 224 ? 8.297 17.031 1.758 1 98.25 224 ILE B C 1
ATOM 4230 O O . ILE B 1 224 ? 8.984 18.031 2.006 1 98.25 224 ILE B O 1
ATOM 4234 N N . MET B 1 225 ? 8.211 15.984 2.504 1 97.56 225 MET B N 1
ATOM 4235 C CA . MET B 1 225 ? 8.945 15.938 3.768 1 97.56 225 MET B CA 1
ATOM 4236 C C . MET B 1 225 ? 10.078 14.922 3.697 1 97.56 225 MET B C 1
ATOM 4238 O O . MET B 1 225 ? 9.906 13.828 3.162 1 97.56 225 MET B O 1
ATOM 4242 N N . TYR B 1 226 ? 11.227 15.312 4.164 1 96.5 226 TYR B N 1
ATOM 4243 C CA . TYR B 1 226 ? 12.406 14.453 4.242 1 96.5 226 TYR B CA 1
ATOM 4244 C C . TYR B 1 226 ? 13.133 14.656 5.566 1 96.5 226 TYR B C 1
ATOM 4246 O O . TYR B 1 226 ? 13.555 15.766 5.891 1 96.5 226 TYR B O 1
ATOM 4254 N N . ALA B 1 227 ? 13.25 13.562 6.312 1 95.69 227 ALA B N 1
ATOM 4255 C CA . ALA B 1 227 ? 14.031 13.523 7.543 1 95.69 227 ALA B CA 1
ATOM 4256 C C . ALA B 1 227 ? 13.641 14.664 8.477 1 95.69 227 ALA B C 1
ATOM 4258 O O . ALA B 1 227 ? 14.508 15.398 8.961 1 95.69 227 ALA B O 1
ATOM 4259 N N . GLY B 1 228 ? 12.383 14.898 8.633 1 96.5 228 GLY B N 1
ATOM 4260 C CA . GLY B 1 228 ? 11.867 15.836 9.617 1 96.5 228 GLY B CA 1
ATOM 4261 C C . GLY B 1 228 ? 11.695 17.234 9.062 1 96.5 228 GLY B C 1
ATOM 4262 O O . GLY B 1 228 ? 11.289 18.156 9.781 1 96.5 228 GLY B O 1
ATOM 4263 N N . LYS B 1 229 ? 11.992 17.422 7.766 1 97.25 229 LYS B N 1
ATOM 4264 C CA . LYS B 1 229 ? 11.953 18.75 7.164 1 97.25 229 LYS B CA 1
ATOM 4265 C C . LYS B 1 229 ? 11.055 18.766 5.934 1 97.25 229 LYS B C 1
ATOM 4267 O O . LYS B 1 229 ? 10.945 17.766 5.223 1 97.25 229 LYS B O 1
ATOM 4272 N N . VAL B 1 230 ? 10.422 19.875 5.715 1 98 230 VAL B N 1
ATOM 4273 C CA . VAL B 1 230 ? 9.773 20.094 4.43 1 98 230 VAL B CA 1
ATOM 4274 C C . VAL B 1 230 ? 10.789 20.625 3.424 1 98 230 VAL B C 1
ATOM 4276 O O . VAL B 1 230 ? 11.43 21.656 3.66 1 98 230 VAL B O 1
ATOM 4279 N N . VAL B 1 231 ? 10.93 19.969 2.258 1 98.06 231 VAL B N 1
ATOM 4280 C CA . VAL B 1 231 ? 12 20.328 1.335 1 98.06 231 VAL B CA 1
ATOM 4281 C C . VAL B 1 231 ? 11.414 21 0.093 1 98.06 231 VAL B C 1
ATOM 4283 O O . VAL B 1 231 ? 12.133 21.656 -0.662 1 98.06 231 VAL B O 1
ATOM 4286 N N . GLU B 1 232 ? 10.219 20.75 -0.154 1 97.88 232 GLU B N 1
ATOM 4287 C CA . GLU B 1 232 ? 9.508 21.344 -1.286 1 97.88 232 GLU B CA 1
ATOM 4288 C C . GLU B 1 232 ? 8.008 21.422 -1.016 1 97.88 232 GLU B C 1
ATOM 4290 O O . GLU B 1 232 ? 7.426 20.5 -0.452 1 97.88 232 GLU B O 1
ATOM 4295 N N . TYR B 1 233 ? 7.469 22.531 -1.354 1 96 233 TYR B N 1
ATOM 4296 C CA . TYR B 1 233 ? 6.082 22.766 -0.977 1 96 233 TYR B CA 1
ATOM 4297 C C . TYR B 1 233 ? 5.41 23.734 -1.952 1 96 233 TYR B C 1
ATOM 4299 O O . TYR B 1 233 ? 5.98 24.781 -2.295 1 96 233 TYR B O 1
ATOM 4307 N N . GLY B 1 234 ? 4.199 23.375 -2.512 1 96.88 234 GLY B N 1
ATOM 4308 C CA . GLY B 1 234 ? 3.5 24.281 -3.412 1 96.88 234 GLY B CA 1
ATOM 4309 C C . GLY B 1 234 ? 2.514 23.562 -4.32 1 96.88 234 GLY B C 1
ATOM 4310 O O . GLY B 1 234 ? 1.869 22.594 -3.912 1 96.88 234 GLY B O 1
ATOM 4311 N N . ASP B 1 235 ? 2.316 24.109 -5.457 1 96.19 235 ASP B N 1
ATOM 4312 C CA . ASP B 1 235 ? 1.343 23.609 -6.426 1 96.19 235 ASP B CA 1
ATOM 4313 C C . ASP B 1 235 ? 1.663 22.188 -6.848 1 96.19 235 ASP B C 1
ATOM 4315 O O . ASP B 1 235 ? 2.809 21.875 -7.18 1 96.19 235 ASP B O 1
ATOM 4319 N N . LYS B 1 236 ? 0.665 21.344 -6.871 1 95.06 236 LYS B N 1
ATOM 4320 C CA . LYS B 1 236 ? 0.907 19.922 -7.113 1 95.06 236 LYS B CA 1
ATOM 4321 C C . LYS B 1 236 ? 1.455 19.688 -8.523 1 95.06 236 LYS B C 1
ATOM 4323 O O . LYS B 1 236 ? 2.312 18.828 -8.727 1 95.06 236 LYS B O 1
ATOM 4328 N N . GLU B 1 237 ? 0.932 20.438 -9.531 1 94.62 237 GLU B N 1
ATOM 4329 C CA . GLU B 1 237 ? 1.387 20.219 -10.906 1 94.62 237 GLU B CA 1
ATOM 4330 C C . GLU B 1 237 ? 2.871 20.547 -11.055 1 94.62 237 GLU B C 1
ATOM 4332 O O . GLU B 1 237 ? 3.613 19.797 -11.695 1 94.62 237 GLU B O 1
ATOM 4337 N N . GLU B 1 238 ? 3.223 21.625 -10.43 1 95 238 GLU B N 1
ATOM 4338 C CA . GLU B 1 238 ? 4.633 22 -10.484 1 95 238 GLU B CA 1
ATOM 4339 C C . GLU B 1 238 ? 5.512 20.953 -9.805 1 95 238 GLU B C 1
ATOM 4341 O O . GLU B 1 238 ? 6.555 20.578 -10.344 1 95 238 GLU B O 1
ATOM 4346 N N . ILE B 1 239 ? 5.078 20.5 -8.742 1 96 239 ILE B N 1
ATOM 4347 C CA . ILE B 1 239 ? 5.891 19.594 -7.945 1 96 239 ILE B CA 1
ATOM 4348 C C . ILE B 1 239 ? 5.98 18.234 -8.641 1 96 239 ILE B C 1
ATOM 4350 O O . ILE B 1 239 ? 7.055 17.625 -8.695 1 96 239 ILE B O 1
ATOM 4354 N N . PHE B 1 240 ? 4.93 17.766 -9.266 1 93.19 240 PHE B N 1
ATOM 4355 C CA . PHE B 1 240 ? 4.91 16.422 -9.836 1 93.19 240 PHE B CA 1
ATOM 4356 C C . PHE B 1 240 ? 5.488 16.422 -11.25 1 93.19 240 PHE B C 1
ATOM 4358 O O . PHE B 1 240 ? 6.156 15.469 -11.648 1 93.19 240 PHE B O 1
ATOM 4365 N N . ARG B 1 241 ? 5.316 17.469 -11.945 1 92.38 241 ARG B N 1
ATOM 4366 C CA . ARG B 1 241 ? 5.746 17.5 -13.344 1 92.38 241 ARG B CA 1
ATOM 4367 C C . ARG B 1 241 ? 7.133 18.125 -13.477 1 92.38 241 ARG B C 1
ATOM 4369 O O . ARG B 1 241 ? 7.883 17.781 -14.398 1 92.38 241 ARG B O 1
ATOM 4376 N N . ASN B 1 242 ? 7.406 19.047 -12.586 1 95.19 242 ASN B N 1
ATOM 4377 C CA . ASN B 1 242 ? 8.688 19.75 -12.609 1 95.19 242 ASN B CA 1
ATOM 4378 C C . ASN B 1 242 ? 9.305 19.844 -11.219 1 95.19 242 ASN B C 1
ATOM 4380 O O . ASN B 1 242 ? 9.578 20.938 -10.727 1 95.19 242 ASN B O 1
ATOM 4384 N N . PRO B 1 243 ? 9.562 18.672 -10.633 1 96.75 243 PRO B N 1
ATOM 4385 C CA . PRO B 1 243 ? 10.133 18.719 -9.281 1 96.75 243 PRO B CA 1
ATOM 4386 C C . PRO B 1 243 ? 11.461 19.469 -9.234 1 96.75 243 PRO B C 1
ATOM 4388 O O . PRO B 1 243 ? 12.312 19.297 -10.117 1 96.75 243 PRO B O 1
ATOM 4391 N N . ALA B 1 244 ? 11.625 20.281 -8.203 1 97.69 244 ALA B N 1
ATOM 4392 C CA . ALA B 1 244 ? 12.82 21.109 -8.094 1 97.69 244 ALA B CA 1
ATOM 4393 C C . ALA B 1 244 ? 13.859 20.469 -7.176 1 97.69 244 ALA B C 1
ATOM 4395 O O . ALA B 1 244 ? 15.031 20.344 -7.539 1 97.69 244 ALA B O 1
ATOM 4396 N N . HIS B 1 245 ? 13.461 20.062 -5.996 1 97.94 245 HIS B N 1
ATOM 4397 C CA . HIS B 1 245 ? 14.398 19.453 -5.066 1 97.94 245 HIS B CA 1
ATOM 4398 C C . HIS B 1 245 ? 14.844 18.078 -5.566 1 97.94 245 HIS B C 1
ATOM 4400 O O . HIS B 1 245 ? 14.023 17.281 -6.016 1 97.94 245 HIS B O 1
ATOM 4406 N N . PRO B 1 246 ? 16.094 17.734 -5.43 1 97.56 246 PRO B N 1
ATOM 4407 C CA . PRO B 1 246 ? 16.594 16.453 -5.906 1 97.56 246 PRO B CA 1
ATOM 4408 C C . PRO B 1 246 ? 15.883 15.266 -5.254 1 97.56 246 PRO B C 1
ATOM 4410 O O . PRO B 1 246 ? 15.641 14.25 -5.906 1 97.56 246 PRO B O 1
ATOM 4413 N N . TYR B 1 247 ? 15.594 15.422 -4 1 96.75 247 TYR B N 1
ATOM 4414 C CA . TYR B 1 247 ? 14.828 14.375 -3.338 1 96.75 247 TYR B CA 1
ATOM 4415 C C . TYR B 1 247 ? 13.484 14.164 -4.023 1 96.75 247 TYR B C 1
ATOM 4417 O O . TYR B 1 247 ? 13.078 13.023 -4.273 1 96.75 247 TYR B O 1
ATOM 4425 N N . THR B 1 248 ? 12.773 15.227 -4.273 1 97.38 248 THR B N 1
ATOM 4426 C CA . THR B 1 248 ? 11.492 15.156 -4.957 1 97.38 248 THR B CA 1
ATOM 4427 C C . THR B 1 248 ? 11.648 14.5 -6.328 1 97.38 248 THR B C 1
ATOM 4429 O O . THR B 1 248 ? 10.836 13.656 -6.715 1 97.38 248 THR B O 1
ATOM 4432 N N . GLN B 1 249 ? 12.672 14.867 -7.004 1 96.25 249 GLN B N 1
ATOM 4433 C CA . GLN B 1 249 ? 12.969 14.273 -8.305 1 96.25 249 GLN B CA 1
ATOM 4434 C C . GLN B 1 249 ? 13.117 12.758 -8.188 1 96.25 249 GLN B C 1
ATOM 4436 O O . GLN B 1 249 ? 12.555 12.008 -8.984 1 96.25 249 GLN B O 1
ATOM 4441 N N . SER B 1 250 ? 13.867 12.359 -7.215 1 94.75 250 SER B N 1
ATOM 4442 C CA . SER B 1 250 ? 14.102 10.938 -7.012 1 94.75 250 SER B CA 1
ATOM 4443 C C . SER B 1 250 ? 12.805 10.203 -6.672 1 94.75 250 SER B C 1
ATOM 4445 O O . SER B 1 250 ? 12.594 9.07 -7.109 1 94.75 250 SER B O 1
ATOM 4447 N N . LEU B 1 251 ? 11.961 10.836 -5.859 1 93.94 251 LEU B N 1
ATOM 4448 C CA . LEU B 1 251 ? 10.672 10.242 -5.512 1 93.94 251 LEU B CA 1
ATOM 4449 C C . LEU B 1 251 ? 9.812 10.031 -6.758 1 93.94 251 LEU B C 1
ATOM 4451 O O . LEU B 1 251 ? 9.242 8.953 -6.945 1 93.94 251 LEU B O 1
ATOM 4455 N N . MET B 1 252 ? 9.781 11.047 -7.602 1 93 252 MET B N 1
ATOM 4456 C CA . MET B 1 252 ? 8.984 10.953 -8.82 1 93 252 MET B CA 1
ATOM 4457 C C . MET B 1 252 ? 9.539 9.883 -9.75 1 93 252 MET B C 1
ATOM 4459 O O . MET B 1 252 ? 8.781 9.172 -10.414 1 93 252 MET B O 1
ATOM 4463 N N . ALA B 1 253 ? 10.805 9.711 -9.727 1 92.75 253 ALA B N 1
ATOM 4464 C CA . ALA B 1 253 ? 11.469 8.75 -10.602 1 92.75 253 ALA B CA 1
ATOM 4465 C C . ALA B 1 253 ? 11.273 7.32 -10.102 1 92.75 253 ALA B C 1
ATOM 4467 O O . ALA B 1 253 ? 11.562 6.359 -10.812 1 92.75 253 ALA B O 1
ATOM 4468 N N . SER B 1 254 ? 10.773 7.219 -8.938 1 92.06 254 SER B N 1
ATOM 4469 C CA . SER B 1 254 ? 10.594 5.91 -8.32 1 92.06 254 SER B CA 1
ATOM 4470 C C . SER B 1 254 ? 9.219 5.34 -8.625 1 92.06 254 SER B C 1
ATOM 4472 O O . SER B 1 254 ? 8.93 4.184 -8.305 1 92.06 254 SER B O 1
ATOM 4474 N N . ILE B 1 255 ? 8.398 5.973 -9.273 1 88.81 255 ILE B N 1
ATOM 4475 C CA . ILE B 1 255 ? 7.004 5.582 -9.477 1 88.81 255 ILE B CA 1
ATOM 4476 C C . ILE B 1 255 ? 6.871 4.789 -10.766 1 88.81 255 ILE B C 1
ATOM 4478 O O . ILE B 1 255 ? 7.211 5.281 -11.844 1 88.81 255 ILE B O 1
ATOM 4482 N N . PRO B 1 256 ? 6.418 3.584 -10.617 1 87.06 256 PRO B N 1
ATOM 4483 C CA . PRO B 1 256 ? 6.117 2.854 -11.852 1 87.06 256 PRO B CA 1
ATOM 4484 C C . PRO B 1 256 ? 4.953 3.463 -12.625 1 87.06 256 PRO B C 1
ATOM 4486 O O . PRO B 1 256 ? 3.947 3.859 -12.031 1 87.06 256 PRO B O 1
ATOM 4489 N N . THR B 1 257 ? 5.176 3.721 -13.875 1 80.75 257 THR B N 1
ATOM 4490 C CA . THR B 1 257 ? 4.117 4.148 -14.781 1 80.75 257 THR B CA 1
ATOM 4491 C C . THR B 1 257 ? 4.059 3.244 -16.016 1 80.75 257 THR B C 1
ATOM 4493 O O . THR B 1 257 ? 4.926 2.389 -16.203 1 80.75 257 THR B O 1
ATOM 4496 N N . MET B 1 258 ? 3.021 3.322 -16.766 1 76.69 258 MET B N 1
ATOM 4497 C CA . MET B 1 258 ? 2.855 2.482 -17.953 1 76.69 258 MET B CA 1
ATOM 4498 C C . MET B 1 258 ? 3.885 2.836 -19.016 1 76.69 258 MET B C 1
ATOM 4500 O O . MET B 1 258 ? 4.098 2.068 -19.953 1 76.69 258 MET B O 1
ATOM 4504 N N . ASN B 1 259 ? 4.562 3.885 -18.844 1 74.75 259 ASN B N 1
ATOM 4505 C CA . ASN B 1 259 ? 5.492 4.324 -19.891 1 74.75 259 ASN B CA 1
ATOM 4506 C C . ASN B 1 259 ? 6.938 4.305 -19.391 1 74.75 259 ASN B C 1
ATOM 4508 O O . ASN B 1 259 ? 7.859 4.617 -20.141 1 74.75 259 ASN B O 1
ATOM 4512 N N . LYS B 1 260 ? 6.984 3.959 -18.156 1 75.56 260 LYS B N 1
ATOM 4513 C CA . LYS B 1 260 ? 8.328 4.008 -17.594 1 75.56 260 LYS B CA 1
ATOM 4514 C C . LYS B 1 260 ? 9 2.639 -17.641 1 75.56 260 LYS B C 1
ATOM 4516 O O . LYS B 1 260 ? 8.453 1.655 -17.141 1 75.56 260 LYS B O 1
ATOM 4521 N N . LYS B 1 261 ? 10.18 2.625 -18.188 1 72.25 261 LYS B N 1
ATOM 4522 C CA . LYS B 1 261 ? 10.898 1.367 -18.359 1 72.25 261 LYS B CA 1
ATOM 4523 C C . LYS B 1 261 ? 11.789 1.066 -17.172 1 72.25 261 LYS B C 1
ATOM 4525 O O . LYS B 1 261 ? 12.047 -0.098 -16.844 1 72.25 261 LYS B O 1
ATOM 4530 N N . GLU B 1 262 ? 12.258 2.234 -16.547 1 87.62 262 GLU B N 1
ATOM 4531 C CA . GLU B 1 262 ? 13.18 2.021 -15.438 1 87.62 262 GLU B CA 1
ATOM 4532 C C . GLU B 1 262 ? 12.844 2.926 -14.258 1 87.62 262 GLU B C 1
ATOM 4534 O O . GLU B 1 262 ? 12.516 4.102 -14.445 1 87.62 262 GLU B O 1
ATOM 4539 N N . LEU B 1 263 ? 12.945 2.297 -13.125 1 92.06 263 LEU B N 1
ATOM 4540 C CA . LEU B 1 263 ? 12.758 3.061 -11.891 1 92.06 263 LEU B CA 1
ATOM 4541 C C . LEU B 1 263 ? 14.094 3.518 -11.328 1 92.06 263 LEU B C 1
ATOM 4543 O O . LEU B 1 263 ? 15.078 2.775 -11.367 1 92.06 263 LEU B O 1
ATOM 4547 N N . GLN B 1 264 ? 14.148 4.77 -10.867 1 91.5 264 GLN B N 1
ATOM 4548 C CA . GLN B 1 264 ? 15.375 5.324 -10.297 1 91.5 264 GLN B CA 1
ATOM 4549 C C . GLN B 1 264 ? 15.117 5.883 -8.898 1 91.5 264 GLN B C 1
ATOM 4551 O O . GLN B 1 264 ? 15.094 7.102 -8.703 1 91.5 264 GLN B O 1
ATOM 4556 N N . PRO B 1 265 ? 15.039 4.98 -7.957 1 89.25 265 PRO B N 1
ATOM 4557 C CA . PRO B 1 265 ? 14.859 5.434 -6.574 1 89.25 265 PRO B CA 1
ATOM 4558 C C . PRO B 1 265 ? 16.125 6.059 -5.992 1 89.25 265 PRO B C 1
ATOM 4560 O O . PRO B 1 265 ? 17.219 5.883 -6.539 1 89.25 265 PRO B O 1
ATOM 4563 N N . PRO B 1 266 ? 15.859 6.922 -4.922 1 86.75 266 PRO B N 1
ATOM 4564 C CA . PRO B 1 266 ? 17.062 7.398 -4.238 1 86.75 266 PRO B CA 1
ATOM 4565 C C . PRO B 1 266 ? 17.938 6.262 -3.711 1 86.75 266 PRO B C 1
ATOM 4567 O O . PRO B 1 266 ? 17.422 5.215 -3.318 1 86.75 266 PRO B O 1
ATOM 4570 N N . THR B 1 267 ? 19.172 6.52 -3.773 1 83.12 267 THR B N 1
ATOM 4571 C CA . THR B 1 267 ? 20.094 5.492 -3.311 1 83.12 267 THR B CA 1
ATOM 4572 C C . THR B 1 267 ? 20.266 5.555 -1.795 1 83.12 267 THR B C 1
ATOM 4574 O O . THR B 1 267 ? 20.016 6.598 -1.183 1 83.12 267 THR B O 1
ATOM 4577 N N . GLY B 1 268 ? 20.594 4.523 -1.288 1 78.75 268 GLY B N 1
ATOM 4578 C CA . GLY B 1 268 ? 20.906 4.496 0.132 1 78.75 268 GLY B CA 1
ATOM 4579 C C . GLY B 1 268 ? 19.656 4.465 1.012 1 78.75 268 GLY B C 1
ATOM 4580 O O . GLY B 1 268 ? 18.547 4.238 0.525 1 78.75 268 GLY B O 1
ATOM 4581 N N . GLU B 1 269 ? 19.906 4.629 2.311 1 79.38 269 GLU B N 1
ATOM 4582 C CA . GLU B 1 269 ? 18.828 4.59 3.303 1 79.38 269 GLU B CA 1
ATOM 4583 C C . GLU B 1 269 ? 18.547 5.977 3.869 1 79.38 269 GLU B C 1
ATOM 4585 O O . GLU B 1 269 ? 19.422 6.852 3.844 1 79.38 269 GLU B O 1
ATOM 4590 N N . VAL B 1 270 ? 17.312 6.109 4.297 1 80.69 270 VAL B N 1
ATOM 4591 C CA . VAL B 1 270 ? 16.953 7.34 4.992 1 80.69 270 VAL B CA 1
ATOM 4592 C C . VAL B 1 270 ? 17.828 7.504 6.234 1 80.69 270 VAL B C 1
ATOM 4594 O O . VAL B 1 270 ? 18.078 6.535 6.961 1 80.69 270 VAL B O 1
ATOM 4597 N N . PRO B 1 271 ? 18.234 8.719 6.457 1 84.19 271 PRO B N 1
ATOM 4598 C CA . PRO B 1 271 ? 19.125 8.922 7.609 1 84.19 271 PRO B CA 1
ATOM 4599 C C . PRO B 1 271 ? 18.391 8.805 8.945 1 84.19 271 PRO B C 1
ATOM 4601 O O . PRO B 1 271 ? 17.172 8.953 8.992 1 84.19 271 PRO B O 1
ATOM 4604 N N . SER B 1 272 ? 19.203 8.523 9.914 1 82.5 272 SER B N 1
ATOM 4605 C CA . SER B 1 272 ? 18.672 8.508 11.273 1 82.5 272 SER B CA 1
ATOM 4606 C C . SER B 1 272 ? 18.234 9.898 11.711 1 82.5 272 SER B C 1
ATOM 4608 O O . SER B 1 272 ? 18.906 10.891 11.406 1 82.5 272 SER B O 1
ATOM 4610 N N . LEU B 1 273 ? 17.125 9.906 12.461 1 87.62 273 LEU B N 1
ATOM 4611 C CA . LEU B 1 273 ? 16.609 11.18 12.961 1 87.62 273 LEU B CA 1
ATOM 4612 C C . LEU B 1 273 ? 17.219 11.508 14.32 1 87.62 273 LEU B C 1
ATOM 4614 O O . LEU B 1 273 ? 17 12.602 14.852 1 87.62 273 LEU B O 1
ATOM 4618 N N . ILE B 1 274 ? 17.984 10.617 14.805 1 85.19 274 ILE B N 1
ATOM 4619 C CA . ILE B 1 274 ? 18.734 10.852 16.031 1 85.19 274 ILE B CA 1
ATOM 4620 C C . ILE B 1 274 ? 19.938 11.742 15.742 1 85.19 274 ILE B C 1
ATOM 4622 O O . ILE B 1 274 ? 20.188 12.711 16.469 1 85.19 274 ILE B O 1
ATOM 4626 N N . ASN B 1 275 ? 20.672 11.438 14.719 1 86.5 275 ASN B N 1
ATOM 4627 C CA . ASN B 1 275 ? 21.797 12.234 14.242 1 86.5 275 ASN B CA 1
ATOM 4628 C C . ASN B 1 275 ? 21.688 12.523 12.75 1 86.5 275 ASN B C 1
ATOM 4630 O O . ASN B 1 275 ? 22.438 11.961 11.945 1 86.5 275 ASN B O 1
ATOM 4634 N N . PRO B 1 276 ? 20.828 13.469 12.469 1 91.19 276 PRO B N 1
ATOM 4635 C CA . PRO B 1 276 ? 20.672 13.75 11.039 1 91.19 276 PRO B CA 1
ATOM 4636 C C . PRO B 1 276 ? 21.891 14.422 10.422 1 91.19 276 PRO B C 1
ATOM 4638 O O . PRO B 1 276 ? 22.688 15.039 11.133 1 91.19 276 PRO B O 1
ATOM 4641 N N . PRO B 1 277 ? 22.047 14.242 9.141 1 93.38 277 PRO B N 1
ATOM 4642 C CA . PRO B 1 277 ? 23.156 14.883 8.445 1 93.38 277 PRO B CA 1
ATOM 4643 C C . PRO B 1 277 ? 23.172 16.406 8.617 1 93.38 277 PRO B C 1
ATOM 4645 O O . PRO B 1 277 ? 22.109 17.016 8.766 1 93.38 277 PRO B O 1
ATOM 4648 N N . SER B 1 278 ? 24.375 16.984 8.57 1 94.31 278 SER B N 1
ATOM 4649 C CA . SER B 1 278 ? 24.516 18.438 8.625 1 94.31 278 SER B CA 1
ATOM 4650 C C . SER B 1 278 ? 24.047 19.094 7.332 1 94.31 278 SER B C 1
ATOM 4652 O O . SER B 1 278 ? 23.953 18.438 6.293 1 94.31 278 SER B O 1
ATOM 4654 N N . GLY B 1 279 ? 23.688 20.375 7.406 1 96.06 279 GLY B N 1
ATOM 4655 C CA . GLY B 1 279 ? 23.25 21.078 6.207 1 96.06 279 GLY B CA 1
ATOM 4656 C C . GLY B 1 279 ? 21.969 20.531 5.629 1 96.06 279 GLY B C 1
ATOM 4657 O O . GLY B 1 279 ? 20.984 20.344 6.355 1 96.06 279 GLY B O 1
ATOM 4658 N N . CYS B 1 280 ? 22.078 20.375 4.352 1 96.81 280 CYS B N 1
ATOM 4659 C CA . CYS B 1 280 ? 20.938 19.703 3.713 1 96.81 280 CYS B CA 1
ATOM 4660 C C . CYS B 1 280 ? 20.891 18.234 4.105 1 96.81 280 CYS B C 1
ATOM 4662 O O . CYS B 1 280 ? 21.828 17.484 3.846 1 96.81 280 CYS B O 1
ATOM 4664 N N . ARG B 1 281 ? 19.812 17.828 4.625 1 96.56 281 ARG B N 1
ATOM 4665 C CA . ARG B 1 281 ? 19.734 16.469 5.156 1 96.56 281 ARG B CA 1
ATOM 4666 C C . ARG B 1 281 ? 19.781 15.43 4.035 1 96.56 281 ARG B C 1
ATOM 4668 O O . ARG B 1 281 ? 20.062 14.258 4.281 1 96.56 281 ARG B O 1
ATOM 4675 N N . PHE B 1 282 ? 19.562 15.875 2.824 1 97 282 PHE B N 1
ATOM 4676 C CA . PHE B 1 282 ? 19.516 14.945 1.705 1 97 282 PHE B CA 1
ATOM 4677 C C . PHE B 1 282 ? 20.891 14.852 1.032 1 97 282 PHE B C 1
ATOM 4679 O O . PHE B 1 282 ? 21.094 14.016 0.153 1 97 282 PHE B O 1
ATOM 4686 N N . HIS B 1 283 ? 21.906 15.586 1.456 1 96.62 283 HIS B N 1
ATOM 4687 C CA . HIS B 1 283 ? 23.172 15.727 0.731 1 96.62 283 HIS B CA 1
ATOM 4688 C C . HIS B 1 283 ? 23.875 14.383 0.605 1 96.62 283 HIS B C 1
ATOM 4690 O O . HIS B 1 283 ? 24.516 14.109 -0.412 1 96.62 283 HIS B O 1
ATOM 4696 N N . PRO B 1 284 ? 23.734 13.461 1.562 1 95.38 284 PRO B N 1
ATOM 4697 C CA . PRO B 1 284 ? 24.453 12.195 1.41 1 95.38 284 PRO B CA 1
ATOM 4698 C C . PRO B 1 284 ? 23.906 11.344 0.262 1 95.38 284 PRO B C 1
ATOM 4700 O O . PRO B 1 284 ? 24.609 10.477 -0.25 1 95.38 284 PRO B O 1
ATOM 4703 N N . ARG B 1 285 ? 22.672 11.594 -0.111 1 94.81 285 ARG B N 1
ATOM 4704 C CA . ARG B 1 285 ? 22.031 10.797 -1.15 1 94.81 285 ARG B CA 1
ATOM 4705 C C . ARG B 1 285 ? 21.828 11.609 -2.424 1 94.81 285 ARG B C 1
ATOM 4707 O O . ARG B 1 285 ? 21.328 11.102 -3.422 1 94.81 285 ARG B O 1
ATOM 4714 N N . CYS B 1 286 ? 22.203 12.859 -2.438 1 96.44 286 CYS B N 1
ATOM 4715 C CA . CYS B 1 286 ? 21.938 13.797 -3.523 1 96.44 286 CYS B CA 1
ATOM 4716 C C . CYS B 1 286 ? 22.984 13.688 -4.617 1 96.44 286 CYS B C 1
ATOM 4718 O O . CYS B 1 286 ? 24.188 13.859 -4.355 1 96.44 286 CYS B O 1
ATOM 4720 N N . PRO B 1 287 ? 22.516 13.484 -5.848 1 95.31 287 PRO B N 1
ATOM 4721 C CA . PRO B 1 287 ? 23.484 13.422 -6.949 1 95.31 287 PRO B CA 1
ATOM 4722 C C . PRO B 1 287 ? 24.078 14.781 -7.297 1 95.31 287 PRO B C 1
ATOM 4724 O O . PRO B 1 287 ? 25.062 14.859 -8.031 1 95.31 287 PRO B O 1
ATOM 4727 N N . PHE B 1 288 ? 23.562 15.82 -6.734 1 96.5 288 PHE B N 1
ATOM 4728 C CA . PHE B 1 288 ? 24 17.172 -7.07 1 96.5 288 PHE B CA 1
ATOM 4729 C C . PHE B 1 288 ? 24.625 17.844 -5.859 1 96.5 288 PHE B C 1
ATOM 4731 O O . PHE B 1 288 ? 24.734 19.078 -5.824 1 96.5 288 PHE B O 1
ATOM 4738 N N . ALA B 1 289 ? 24.922 17.062 -4.895 1 96.62 289 ALA B N 1
ATOM 4739 C CA . ALA B 1 289 ? 25.406 17.625 -3.637 1 96.62 289 ALA B CA 1
ATOM 4740 C C . ALA B 1 289 ? 26.641 18.5 -3.865 1 96.62 289 ALA B C 1
ATOM 4742 O O . ALA B 1 289 ? 27.547 18.109 -4.613 1 96.62 289 ALA B O 1
ATOM 4743 N N . MET B 1 290 ? 26.641 19.672 -3.277 1 97.06 290 MET B N 1
ATOM 4744 C CA . MET B 1 290 ? 27.75 20.609 -3.273 1 97.06 290 MET B CA 1
ATOM 4745 C C . MET B 1 290 ? 28.312 20.797 -1.863 1 97.06 290 MET B C 1
ATOM 4747 O O . MET B 1 290 ? 27.703 20.344 -0.891 1 97.06 290 MET B O 1
ATOM 4751 N N . ASP B 1 291 ? 29.438 21.453 -1.716 1 97 291 ASP B N 1
ATOM 4752 C CA . ASP B 1 291 ? 30.062 21.641 -0.412 1 97 291 ASP B CA 1
ATOM 4753 C C . ASP B 1 291 ? 29.156 22.406 0.539 1 97 291 ASP B C 1
ATOM 4755 O O . ASP B 1 291 ? 29.062 22.078 1.726 1 97 291 ASP B O 1
ATOM 4759 N N . ILE B 1 292 ? 28.484 23.328 0.054 1 97.38 292 ILE B N 1
ATOM 4760 C CA . ILE B 1 292 ? 27.609 24.156 0.883 1 97.38 292 ILE B CA 1
ATOM 4761 C C . ILE B 1 292 ? 26.484 23.297 1.454 1 97.38 292 ILE B C 1
ATOM 4763 O O . ILE B 1 292 ? 25.984 23.562 2.557 1 97.38 292 ILE B O 1
ATOM 4767 N N . CYS B 1 293 ? 26.094 22.281 0.728 1 97.5 293 CYS B N 1
ATOM 4768 C CA . CYS B 1 293 ? 25.016 21.406 1.164 1 97.5 293 CYS B CA 1
ATOM 4769 C C . CYS B 1 293 ? 25.391 20.672 2.449 1 97.5 293 CYS B C 1
ATOM 4771 O O . CYS B 1 293 ? 24.516 20.344 3.258 1 97.5 293 CYS B O 1
ATOM 4773 N N . LYS B 1 294 ? 26.656 20.438 2.641 1 96.81 294 LYS B N 1
ATOM 4774 C CA . LYS B 1 294 ? 27.141 19.703 3.807 1 96.81 294 LYS B CA 1
ATOM 4775 C C . LYS B 1 294 ? 27.266 20.625 5.02 1 96.81 294 LYS B C 1
ATOM 4777 O O . LYS B 1 294 ? 27.234 20.172 6.16 1 96.81 294 LYS B O 1
ATOM 4782 N N . GLN B 1 295 ? 27.359 21.891 4.754 1 96.94 295 GLN B N 1
ATOM 4783 C CA . GLN B 1 295 ? 27.734 22.828 5.801 1 96.94 295 GLN B CA 1
ATOM 4784 C C . GLN B 1 295 ? 26.516 23.609 6.297 1 96.94 295 GLN B C 1
ATOM 4786 O O . GLN B 1 295 ? 26.391 23.859 7.496 1 96.94 295 GLN B O 1
ATOM 4791 N N . LYS B 1 296 ? 25.656 24 5.398 1 97.19 296 LYS B N 1
ATOM 4792 C CA . LYS B 1 296 ? 24.562 24.906 5.738 1 97.19 296 LYS B CA 1
ATOM 4793 C C . LYS B 1 296 ? 23.219 24.359 5.238 1 97.19 296 LYS B C 1
ATOM 4795 O O . LYS B 1 296 ? 23.125 23.844 4.121 1 97.19 296 LYS B O 1
ATOM 4800 N N . GLU B 1 297 ? 22.266 24.484 6.074 1 96.44 297 GLU B N 1
ATOM 4801 C CA . GLU B 1 297 ? 20.906 24.094 5.676 1 96.44 297 GLU B CA 1
ATOM 4802 C C . GLU B 1 297 ? 20.312 25.109 4.699 1 96.44 297 GLU B C 1
ATOM 4804 O O . GLU B 1 297 ? 20.344 26.312 4.949 1 96.44 297 GLU B O 1
ATOM 4809 N N . PRO B 1 298 ? 19.859 24.688 3.553 1 97.31 298 PRO B N 1
ATOM 4810 C CA . PRO B 1 298 ? 19.203 25.625 2.641 1 97.31 298 PRO B CA 1
ATOM 4811 C C . PRO B 1 298 ? 17.891 26.156 3.189 1 97.31 298 PRO B C 1
ATOM 4813 O O . PRO B 1 298 ? 17.125 25.406 3.799 1 97.31 298 PRO B O 1
ATOM 4816 N N . PRO B 1 299 ? 17.641 27.453 3.033 1 95.44 299 PRO B N 1
ATOM 4817 C CA . PRO B 1 299 ? 16.328 28 3.43 1 95.44 299 PRO B CA 1
ATOM 4818 C C . PRO B 1 299 ? 15.219 27.609 2.461 1 95.44 299 PRO B C 1
ATOM 4820 O O . PRO B 1 299 ? 15.484 27.312 1.294 1 95.44 299 PRO B O 1
ATOM 4823 N N . LEU B 1 300 ? 14.055 27.516 2.959 1 95.81 300 LEU B N 1
ATOM 4824 C CA . LEU B 1 300 ? 12.875 27.344 2.121 1 95.81 300 LEU B CA 1
ATOM 4825 C C . LEU B 1 300 ? 12.508 28.641 1.405 1 95.81 300 LEU B C 1
ATOM 4827 O O . LEU B 1 300 ? 12.039 29.578 2.033 1 95.81 300 LEU B O 1
ATOM 4831 N N . VAL B 1 301 ? 12.734 28.688 0.102 1 95.25 301 VAL B N 1
ATOM 4832 C CA . VAL B 1 301 ? 12.547 29.938 -0.634 1 95.25 301 VAL B CA 1
ATOM 4833 C C . VAL B 1 301 ? 11.547 29.719 -1.771 1 95.25 301 VAL B C 1
ATOM 4835 O O . VAL B 1 301 ? 11.359 28.594 -2.232 1 95.25 301 VAL B O 1
ATOM 4838 N N . GLN B 1 302 ? 11 30.844 -2.168 1 95.69 302 GLN B N 1
ATOM 4839 C CA . GLN B 1 302 ? 10.047 30.812 -3.268 1 95.69 302 GLN B CA 1
ATOM 4840 C C . GLN B 1 302 ? 10.734 30.469 -4.586 1 95.69 302 GLN B C 1
ATOM 4842 O O . GLN B 1 302 ? 11.789 31.016 -4.906 1 95.69 302 GLN B O 1
ATOM 4847 N N . TYR B 1 303 ? 10.195 29.562 -5.289 1 95.38 303 TYR B N 1
ATOM 4848 C CA . TYR B 1 303 ? 10.641 29.125 -6.613 1 95.38 303 TYR B CA 1
ATOM 4849 C C . TYR B 1 303 ? 9.445 28.859 -7.523 1 95.38 303 TYR B C 1
ATOM 4851 O O . TYR B 1 303 ? 8.922 27.734 -7.551 1 95.38 303 TYR B O 1
ATOM 4859 N N . GLY B 1 304 ? 9.008 29.891 -8.289 1 94 304 GLY B N 1
ATOM 4860 C CA . GLY B 1 304 ? 7.773 29.781 -9.047 1 94 304 GLY B CA 1
ATOM 4861 C C . GLY B 1 304 ? 6.539 29.656 -8.172 1 94 304 GLY B C 1
ATOM 4862 O O . GLY B 1 304 ? 6.312 30.5 -7.305 1 94 304 GLY B O 1
ATOM 4863 N N . LYS B 1 305 ? 5.812 28.594 -8.391 1 94.94 305 LYS B N 1
ATOM 4864 C CA . LYS B 1 305 ? 4.574 28.391 -7.645 1 94.94 305 LYS B CA 1
ATOM 4865 C C . LYS B 1 305 ? 4.785 27.438 -6.469 1 94.94 305 LYS B C 1
ATOM 4867 O O . LYS B 1 305 ? 3.844 26.797 -6.008 1 94.94 305 LYS B O 1
ATOM 4872 N N . ARG B 1 306 ? 6.105 27.312 -6.137 1 95.75 306 ARG B N 1
ATOM 4873 C CA . ARG B 1 306 ? 6.418 26.469 -4.988 1 95.75 306 ARG B CA 1
ATOM 4874 C C . ARG B 1 306 ? 7.578 27.047 -4.188 1 95.75 306 ARG B C 1
ATOM 4876 O O . ARG B 1 306 ? 8.227 28 -4.613 1 95.75 306 ARG B O 1
ATOM 4883 N N . LYS B 1 307 ? 7.738 26.578 -3.066 1 97.06 307 LYS B N 1
ATOM 4884 C CA . LYS B 1 307 ? 8.922 26.844 -2.252 1 97.06 307 LYS B CA 1
ATOM 4885 C C . LYS B 1 307 ? 9.836 25.609 -2.209 1 97.06 307 LYS B C 1
ATOM 4887 O O . LYS B 1 307 ? 9.367 24.484 -2.209 1 97.06 307 LYS B O 1
ATOM 4892 N N . VAL B 1 308 ? 11.141 25.844 -2.258 1 97.75 308 VAL B N 1
ATOM 4893 C CA . VAL B 1 308 ? 12.094 24.734 -2.283 1 97.75 308 VAL B CA 1
ATOM 4894 C C . VAL B 1 308 ? 13.281 25.062 -1.375 1 97.75 308 VAL B C 1
ATOM 4896 O O . VAL B 1 308 ? 13.766 26.188 -1.349 1 97.75 308 VAL B O 1
ATOM 4899 N N . ALA B 1 309 ? 13.672 24.109 -0.596 1 97.75 309 ALA B N 1
ATOM 4900 C CA . ALA B 1 309 ? 14.852 24.219 0.261 1 97.75 309 ALA B CA 1
ATOM 4901 C C . ALA B 1 309 ? 16.062 23.547 -0.383 1 97.75 309 ALA B C 1
ATOM 4903 O O . ALA B 1 309 ? 16.469 22.453 0.022 1 97.75 309 ALA B O 1
ATOM 4904 N N . CYS B 1 310 ? 16.688 24.234 -1.289 1 98.25 310 CYS B N 1
ATOM 4905 C CA . CYS B 1 310 ? 17.812 23.688 -2.043 1 98.25 310 CYS B CA 1
ATOM 4906 C C . CYS B 1 310 ? 18.734 24.797 -2.539 1 98.25 310 CYS B C 1
ATOM 4908 O O . CYS B 1 310 ? 18.266 25.781 -3.107 1 98.25 310 CYS B O 1
ATOM 4910 N N . TRP B 1 311 ? 19.938 24.578 -2.387 1 97.31 311 TRP B N 1
ATOM 4911 C CA . TRP B 1 311 ? 20.922 25.578 -2.768 1 97.31 311 TRP B CA 1
ATOM 4912 C C . TRP B 1 311 ? 21.016 25.719 -4.285 1 97.31 311 TRP B C 1
ATOM 4914 O O . TRP B 1 311 ? 21.453 26.75 -4.801 1 97.31 311 TRP B O 1
ATOM 4924 N N . LEU B 1 312 ? 20.562 24.641 -5.055 1 95.88 312 LEU B N 1
ATOM 4925 C CA . LEU B 1 312 ? 20.547 24.688 -6.512 1 95.88 312 LEU B CA 1
ATOM 4926 C C . LEU B 1 312 ? 19.625 25.797 -7 1 95.88 312 LEU B C 1
ATOM 4928 O O . LEU B 1 312 ? 19.797 26.328 -8.094 1 95.88 312 LEU B O 1
ATOM 4932 N N . HIS B 1 313 ? 18.672 26.094 -6.227 1 91.38 313 HIS B N 1
ATOM 4933 C CA . HIS B 1 313 ? 17.625 27.016 -6.676 1 91.38 313 HIS B CA 1
ATOM 4934 C C . HIS B 1 313 ? 17.656 28.312 -5.883 1 91.38 313 HIS B C 1
ATOM 4936 O O . HIS B 1 313 ? 16.75 29.141 -5.988 1 91.38 313 HIS B O 1
ATOM 4942 N N . ASN B 1 314 ? 18.531 28.422 -4.918 1 81.81 314 ASN B N 1
ATOM 4943 C CA . ASN B 1 314 ? 18.688 29.641 -4.121 1 81.81 314 ASN B CA 1
ATOM 4944 C C . ASN B 1 314 ? 19.672 30.609 -4.77 1 81.81 314 ASN B C 1
ATOM 4946 O O . ASN B 1 314 ? 20.219 31.5 -4.102 1 81.81 314 ASN B O 1
ATOM 4950 N N . GLN B 1 315 ? 19.969 30.422 -6.121 1 59.16 315 GLN B N 1
ATOM 4951 C CA . GLN B 1 315 ? 20.906 31.406 -6.656 1 59.16 315 GLN B CA 1
ATOM 4952 C C . GLN B 1 315 ? 20.219 32.75 -6.848 1 59.16 315 GLN B C 1
ATOM 4954 O O . GLN B 1 315 ? 19.016 32.844 -7.105 1 59.16 315 GLN B O 1
#